Protein 8TLY (pdb70)

Organism: Homo sapiens (NCBI:txid9606)

Nearest PDB structures (foldseek):
  8tly-assembly1_A  TM=1.004E+00  e=3.768E-50  Homo sapiens
  8tly-assembly2_B  TM=9.967E-01  e=1.126E-41  Homo sapiens
  8tuk-assembly1_A  TM=9.395E-01  e=7.891E-24  Alvinella pompejana
  5jj2-assembly1_A  TM=8.172E-01  e=1.453E-13  Homo sapiens
  2vfy-assembly1_A  TM=8.022E-01  e=4.075E-11  Homo sapiens

Foldseek 3Di:
DFQFFKFKKFQPQDVLLLVLLVVLLVVCCVPPVPFPPDDDLQFADSQAWIATLFTFADDDPVSLVVVQVLVVVLLPPPLCVLQVLHFFKKFFWFKDADDDALAFGAWMWTAIAGPVRDCSVQVSSVVSVVSCVVVPGTHDDPDHRGRITTTGHQCSNVFNLDDVVNTPCCRDDNNHDDPGGGTRCPPVCVVRRTRTSTIDTGFKIFMFGSPCADPVRHTDGPHIDTND/DFFKFKKFQPLDVLLLVLLVVLLVVCCVPPVVWFPDDNQFFQDSLAWIFTLFTFDDDDPVSLVVLQVVQVVLLVPPLCVLQVLFFFKKWFWFKDADDDALQFGAWMWTAMAGPVRDCSVQVSSQVSVVSVVVVPTTDDDPDHRGRITTTGGQCSNPPNVDGGGIRCPVVCVVRRTRTSTIDTGFKIFIFGPPCADPVRHTDGPHMDTSD

Secondary structure (DSSP, 8-state):
-----EEEEEE---HHHHHHHHHHHHHHHHHSTTSTT-SGGGBPPGGG-EEEEEEE---SHHHHHHHHHHHHHHIIIIIHHHHTTS-EEEEEEEEE-SSS-TTSBSEEEEEEEETT--SHHHHHHHHHHHHHHTTT-B---SSPPPSEEEEEETHHHH-TT-BTTBSTTTSTT-----PPP-B--HHHHHHHTT-EEEEEEE-EEEEE-SS-B-TTSPBPPS-EEE--/---EEEEEE---HHHHHHHHHHHHHHHHHSTTSTT-SGGGBPPGGG-EEEEEEE---SHHHHHHHHHHHHHHIIIIIHHHHTTS-EEEEEEEEE--SS-TTSBSEEEEEEEETT--SHHHHHHHHHHHHHHHHT-B----SPP--EEEEEEGGGGT-------B--HHHHHHHTT-EEEEEEE-EEEEE-SS-B-TTSPBPPSSEEE--

Solvent-accessible surface area: 20008 Å² total; per-residue (Å²): 106,65,74,15,33,14,0,0,0,1,42,0,36,67,106,112,0,26,88,0,0,84,114,0,30,108,69,0,50,80,149,3,59,195,27,85,23,6,53,62,51,0,12,11,53,25,76,17,1,12,0,32,1,1,17,0,16,9,127,46,136,128,38,47,136,72,0,39,102,8,0,80,59,0,40,118,81,6,0,58,120,29,7,58,29,147,43,0,51,0,35,0,19,2,4,39,2,41,38,87,67,17,12,51,0,42,13,2,23,0,84,6,81,5,120,88,68,49,88,74,1,54,85,0,0,57,112,0,24,108,61,0,99,92,33,66,13,26,13,108,58,56,54,76,17,92,31,25,0,27,0,0,4,2,9,16,86,84,12,87,34,8,15,24,43,19,5,84,36,13,51,155,61,166,48,82,59,98,54,51,45,6,1,22,2,133,45,0,3,122,85,14,58,119,30,108,3,5,25,7,126,5,43,21,0,20,0,0,50,37,133,44,59,56,109,154,13,33,22,32,49,36,19,79,5,60,1,78,204,54,42,11,6,2,0,1,45,0,37,80,102,120,0,28,99,3,0,76,106,0,32,112,60,0,46,79,135,0,62,193,32,67,24,9,58,67,48,0,14,13,54,21,80,28,2,24,0,45,4,6,71,0,44,6,142,50,140,109,48,51,116,72,0,37,108,22,0,100,91,0,55,137,101,4,0,60,125,30,6,56,33,142,40,0,81,1,43,0,24,2,3,42,12,55,40,41,7,1,0,20,1,42,9,4,21,0,69,6,77,8,108,92,71,43,98,77,0,50,97,0,0,47,96,0,13,112,64,0,56,90,49,66,17,20,67,98,51,48,27,56,7,70,33,19,1,26,0,0,17,2,89,33,86,172,64,132,170,76,49,66,9,1,12,2,81,68,0,2,154,79,18,41,114,20,101,3,6,48,13,124,4,39,17,0,21,0,0,54,95,156,40,63,58,112,149,17,33,29,34,44,35,22,80,9,59,3,81

Sequence (437 aa):
GSHMTHFLAFFLNEVEVQEGFLRFQEEVLAKCSMDHGVDSSIFQNPKKLHLTIGMLVLLSEEEIQQTCEMLQQCKEEFINDISGGKPLEVEMAGIEYMNDDPGMVDVLYAKVHMKDGSNRLQELVDRVLERFQASGLIVKEWNSVKLHATVMNTLFRKDPNAEGRYNLYTAEGKYIFKERESFDGRNILKLFENFYFGSLKLNSIHISQRFTVDSFGNYASCGQIDFSHMTHFLAFFLNEVEVQEGFLRRFQEEVLAKCSMDHGVDSSIFQNPKKLHLTIGMLVLLSEEEIQQTCEMLQQCKEEFINDISGGKPLEVEMAGIEYMNDDPGMVDVLYAKVHMKDGSNRLQELVDRVLERFQASGLIVKEWNSVKLHATVMNTLFRKDPKERESFDGRNILKLFENFYFGSLKLNSIHISQRFTVDSFGNYASCGQIDFS

Structure (mmCIF, N/CA/C/O backbone):
data_8TLY
#
_entry.id   8TLY
#
_cell.length_a   57.879
_cell.length_b   62.105
_cell.length_c   136.222
_cell.angle_alpha   90.000
_cell.angle_beta   90.000
_cell.angle_gamma   90.000
#
_symmetry.space_group_name_H-M   'P 21 21 21'
#
loop_
_entity.id
_entity.type
_entity.pdbx_description
1 polymer 'Activating signal cointegrator 1 complex subunit 1'
2 water water
#
loop_
_atom_site.group_PDB
_atom_site.id
_atom_site.type_symbol
_atom_site.label_atom_id
_atom_site.label_alt_id
_atom_site.label_comp_id
_atom_site.label_asym_id
_atom_site.label_entity_id
_atom_site.label_seq_id
_atom_site.pdbx_PDB_ins_code
_atom_site.Cartn_x
_atom_site.Cartn_y
_atom_site.Cartn_z
_atom_site.occupancy
_atom_site.B_iso_or_equiv
_atom_site.auth_seq_id
_atom_site.auth_comp_id
_atom_site.auth_asym_id
_atom_site.auth_atom_id
_atom_site.pdbx_PDB_model_num
ATOM 1 N N . GLY A 1 18 ? -2.15211 46.90863 87.31127 1.000 60.32362 130 GLY A N 1
ATOM 2 C CA . GLY A 1 18 ? -1.77964 46.24604 86.07419 1.000 66.15802 130 GLY A CA 1
ATOM 3 C C . GLY A 1 18 ? -0.39539 45.62986 86.13818 1.000 65.38738 130 GLY A C 1
ATOM 4 O O . GLY A 1 18 ? 0.16657 45.47137 87.22102 1.000 62.56057 130 GLY A O 1
ATOM 7 N N . SER A 1 19 ? 0.15321 45.27096 84.96999 1.000 64.86614 131 SER A N 1
ATOM 8 C CA . SER A 1 19 ? 1.50420 44.72479 84.90565 1.000 62.42705 131 SER A CA 1
ATOM 9 C C . SER A 1 19 ? 2.24434 45.20305 83.65903 1.000 57.67740 131 SER A C 1
ATOM 10 O O . SER A 1 19 ? 3.20411 44.55164 83.22726 1.000 56.19249 131 SER A O 1
ATOM 18 N N . HIS A 1 20 ? 1.82726 46.32696 83.07817 1.000 55.28912 132 HIS A N 1
ATOM 19 C CA . HIS A 1 20 ? 2.50128 46.91214 81.92099 1.000 54.57993 132 HIS A CA 1
ATOM 20 C C . HIS A 1 20 ? 3.64150 47.79576 82.42246 1.000 51.59651 132 HIS A C 1
ATOM 21 O O . HIS A 1 20 ? 3.44926 48.96654 82.74964 1.000 53.55427 132 HIS A O 1
ATOM 35 N N . MET A 1 21 ? 4.84995 47.23074 82.47628 1.000 47.46700 133 MET A N 1
ATOM 36 C CA . MET A 1 21 ? 6.01814 47.97659 82.95105 1.000 43.16402 133 MET A CA 1
ATOM 37 C C . MET A 1 21 ? 6.11958 49.33145 82.25850 1.000 43.63432 133 MET A C 1
ATOM 38 O O . MET A 1 21 ? 6.32000 49.40827 81.04600 1.000 49.22147 133 MET A O 1
ATOM 52 N N . THR A 1 22 ? 5.99571 50.40459 83.04672 1.000 42.96695 134 THR A N 1
ATOM 53 C CA . THR A 1 22 ? 6.17268 51.76152 82.53317 1.000 40.45671 134 THR A CA 1
ATOM 54 C C . THR A 1 22 ? 7.61728 52.23423 82.67029 1.000 37.87825 134 THR A C 1
ATOM 55 O O . THR A 1 22 ? 8.17337 52.81019 81.72871 1.000 36.41773 134 THR A O 1
ATOM 66 N N . HIS A 1 23 ? 8.23274 51.98611 83.82829 1.000 37.49372 135 HIS A N 1
ATOM 67 C CA . HIS A 1 23 ? 9.62724 52.30873 84.08925 1.000 35.28595 135 HIS A CA 1
ATOM 68 C C . HIS A 1 23 ? 10.31936 51.07192 84.64738 1.000 35.24852 135 HIS A C 1
ATOM 69 O O . HIS A 1 23 ? 9.66759 50.13257 85.11138 1.000 36.71001 135 HIS A O 1
ATOM 83 N N . PHE A 1 24 ? 11.65232 51.08660 84.61924 1.000 34.15739 136 PHE A N 1
ATOM 84 C CA . PHE A 1 24 ? 12.44306 50.02130 85.21939 1.000 34.15855 136 PHE A CA 1
ATOM 85 C C . PHE A 1 24 ? 13.67973 50.60467 85.88909 1.000 34.49969 136 PHE A C 1
ATOM 86 O O . PHE A 1 24 ? 14.18050 51.66345 85.50023 1.000 34.17014 136 PHE A O 1
ATOM 103 N N . LEU A 1 25 ? 14.15548 49.90028 86.91393 1.000 35.11675 137 LEU A N 1
ATOM 104 C CA . LEU A 1 25 ? 15.34047 50.28365 87.67062 1.000 33.98337 137 LEU A CA 1
ATOM 105 C C . LEU A 1 25 ? 16.53994 49.53308 87.11052 1.000 33.54972 137 LEU A C 1
ATOM 106 O O . LEU A 1 25 ? 16.48205 48.31202 86.93401 1.000 34.40496 137 LEU A O 1
ATOM 122 N N . ALA A 1 26 ? 17.62446 50.25607 86.83975 1.000 32.74867 138 ALA A N 1
ATOM 123 C CA . ALA A 1 26 ? 18.75203 49.65433 86.14748 1.000 33.09604 138 ALA A CA 1
ATOM 124 C C . ALA A 1 26 ? 20.04270 50.38495 86.47644 1.000 32.51341 138 ALA A C 1
ATOM 125 O O . ALA A 1 26 ? 20.03847 51.57652 86.79384 1.000 32.80664 138 ALA A O 1
ATOM 132 N N . PHE A 1 27 ? 21.14800 49.64299 86.40402 1.000 31.54605 139 PHE A N 1
ATOM 133 C CA . PHE A 1 27 ? 22.48085 50.22388 86.35532 1.000 31.13963 139 PHE A CA 1
ATOM 134 C C . PHE A 1 27 ? 22.84116 50.48963 84.89782 1.000 32.05290 139 PHE A C 1
ATOM 135 O O . PHE A 1 27 ? 22.74841 49.58765 84.05868 1.000 32.87833 139 PHE A O 1
ATOM 152 N N . PHE A 1 28 ? 23.25418 51.71518 84.59698 1.000 31.92174 140 PHE A N 1
ATOM 153 C CA . PHE A 1 28 ? 23.76487 52.02914 83.26788 1.000 31.41035 140 PHE A CA 1
ATOM 154 C C . PHE A 1 28 ? 25.20124 51.52161 83.16158 1.000 32.74526 140 PHE A C 1
ATOM 155 O O . PHE A 1 28 ? 26.06872 51.92328 83.94683 1.000 34.15660 140 PHE A O 1
ATOM 172 N N . LEU A 1 29 ? 25.44982 50.63683 82.19455 1.000 32.20301 141 LEU A N 1
ATOM 173 C CA . LEU A 1 29 ? 26.73514 49.96756 82.04485 1.000 31.96399 141 LEU A CA 1
ATOM 174 C C . LEU A 1 29 ? 27.47896 50.40283 80.78360 1.000 33.15367 141 LEU A C 1
ATOM 175 O O . LEU A 1 29 ? 28.26608 49.63160 80.22826 1.000 32.26158 141 LEU A O 1
ATOM 191 N N . ASN A 1 30 ? 27.25497 51.62970 80.32540 1.000 31.37914 142 ASN A N 1
ATOM 192 C CA . ASN A 1 30 ? 27.79354 52.07559 79.03904 1.000 32.43553 142 ASN A CA 1
ATOM 193 C C . ASN A 1 30 ? 28.99346 53.00342 79.20246 1.000 33.13047 142 ASN A C 1
ATOM 194 O O . ASN A 1 30 ? 29.05182 54.07036 78.59418 1.000 33.82902 142 ASN A O 1
ATOM 205 N N . GLU A 1 31 ? 29.97265 52.61451 80.01563 1.000 35.02464 143 GLU A N 1
ATOM 206 C CA . GLU A 1 31 ? 31.25190 53.30927 80.00467 1.000 36.19843 143 GLU A CA 1
ATOM 207 C C . GLU A 1 31 ? 31.93277 53.09790 78.65612 1.000 36.21269 143 GLU A C 1
ATOM 208 O O . GLU A 1 31 ? 31.73016 52.08124 77.98676 1.000 36.00138 143 GLU A O 1
ATOM 220 N N . VAL A 1 32 ? 32.75890 54.06786 78.26099 1.000 37.67198 144 VAL A N 1
ATOM 221 C CA . VAL A 1 32 ? 33.42668 53.96709 76.96820 1.000 37.91550 144 VAL A CA 1
ATOM 222 C C . VAL A 1 32 ? 34.30829 52.72696 76.91846 1.000 38.65405 144 VAL A C 1
ATOM 223 O O . VAL A 1 32 ? 34.48509 52.12376 75.85337 1.000 40.04144 144 VAL A O 1
ATOM 236 N N . GLU A 1 33 ? 34.86149 52.31444 78.06071 1.000 39.04808 145 GLU A N 1
ATOM 237 C CA . GLU A 1 33 ? 35.67614 51.10436 78.08760 1.000 39.80540 145 GLU A CA 1
ATOM 238 C C . GLU A 1 33 ? 34.82909 49.86859 77.80718 1.000 37.42589 145 GLU A C 1
ATOM 239 O O . GLU A 1 33 ? 35.20571 49.01454 76.99527 1.000 37.35489 145 GLU A O 1
ATOM 251 N N . VAL A 1 34 ? 33.67460 49.75912 78.46818 1.000 36.32203 146 VAL A N 1
ATOM 252 C CA . VAL A 1 34 ? 32.84377 48.56901 78.31500 1.000 34.83805 146 VAL A CA 1
ATOM 253 C C . VAL A 1 34 ? 32.20632 48.52901 76.93143 1.000 34.22300 146 VAL A C 1
ATOM 254 O O . VAL A 1 34 ? 32.09805 47.46131 76.31659 1.000 35.17346 146 VAL A O 1
ATOM 267 N N . GLN A 1 35 ? 31.76605 49.68192 76.42122 1.000 34.31149 147 GLN A N 1
ATOM 268 C CA . GLN A 1 35 ? 31.22355 49.72126 75.06761 1.000 33.55671 147 GLN A CA 1
ATOM 269 C C . GLN A 1 35 ? 32.24177 49.21166 74.05464 1.000 33.90122 147 GLN A C 1
ATOM 270 O O . GLN A 1 35 ? 31.89874 48.45068 73.14214 1.000 33.33176 147 GLN A O 1
ATOM 284 N N . GLU A 1 36 ? 33.50263 49.62157 74.20214 1.000 34.37189 148 GLU A N 1
ATOM 285 C CA . GLU A 1 36 ? 34.53212 49.21590 73.25178 1.000 34.10243 148 GLU A CA 1
ATOM 286 C C . GLU A 1 36 ? 34.84287 47.73165 73.37378 1.000 35.11361 148 GLU A C 1
ATOM 287 O O . GLU A 1 36 ? 35.05952 47.05301 72.36233 1.000 35.96785 148 GLU A O 1
ATOM 299 N N . GLY A 1 37 ? 34.87213 47.20818 74.59947 1.000 33.90908 149 GLY A N 1
ATOM 300 C CA . GLY A 1 37 ? 34.95829 45.76845 74.76451 1.000 33.75427 149 GLY A CA 1
ATOM 301 C C . GLY A 1 37 ? 33.78438 45.05179 74.12715 1.000 33.87438 149 GLY A C 1
ATOM 302 O O . GLY A 1 37 ? 33.94105 43.97727 73.54307 1.000 33.89695 149 GLY A O 1
ATOM 306 N N . PHE A 1 38 ? 32.59280 45.64201 74.22125 1.000 32.46937 150 PHE A N 1
ATOM 307 C CA . PHE A 1 38 ? 31.42600 45.05570 73.57219 1.000 32.31788 150 PHE A CA 1
ATOM 308 C C . PHE A 1 38 ? 31.54406 45.13349 72.05313 1.000 32.26897 150 PHE A C 1
ATOM 309 O O . PHE A 1 38 ? 31.27652 44.15469 71.34909 1.000 32.69920 150 PHE A O 1
ATOM 326 N N . LEU A 1 39 ? 31.93866 46.29678 71.52494 1.000 31.58418 151 LEU A N 1
ATOM 327 C CA . LEU A 1 39 ? 32.11731 46.42271 70.08027 1.000 32.85248 151 LEU A CA 1
ATOM 328 C C . LEU A 1 39 ? 33.19371 45.46974 69.57354 1.000 33.45676 151 LEU A C 1
ATOM 329 O O . LEU A 1 39 ? 33.01531 44.81350 68.53995 1.000 33.81227 151 LEU A O 1
ATOM 345 N N . ARG A 1 40 ? 34.32477 45.39004 70.28098 1.000 34.40608 152 ARG A N 1
ATOM 346 C CA . ARG A 1 40 ? 35.31823 44.36062 69.98973 1.000 35.10873 152 ARG A CA 1
ATOM 347 C C . ARG A 1 40 ? 34.67116 42.98154 69.95974 1.000 34.65511 152 ARG A C 1
ATOM 348 O O . ARG A 1 40 ? 34.92100 42.17650 69.05548 1.000 33.87077 152 ARG A O 1
ATOM 369 N N . PHE A 1 41 ? 33.83127 42.69590 70.95580 1.000 33.50746 153 PHE A N 1
ATOM 370 C CA . PHE A 1 41 ? 33.14317 41.41082 71.00486 1.000 33.78723 153 PHE A CA 1
ATOM 371 C C . PHE A 1 41 ? 32.26177 41.20745 69.77836 1.000 33.23608 153 PHE A C 1
ATOM 372 O O . PHE A 1 41 ? 32.24927 40.11942 69.19018 1.000 33.78829 153 PHE A O 1
ATOM 389 N N . GLN A 1 42 ? 31.53146 42.24495 69.36317 1.000 31.96970 154 GLN A N 1
ATOM 390 C CA . GLN A 1 42 ? 30.59156 42.08874 68.25589 1.000 33.50329 154 GLN A CA 1
ATOM 391 C C . GLN A 1 42 ? 31.31346 41.73019 66.96054 1.000 34.49223 154 GLN A C 1
ATOM 392 O O . GLN A 1 42 ? 30.90042 40.81466 66.23906 1.000 34.51443 154 GLN A O 1
ATOM 406 N N . GLU A 1 43 ? 32.39791 42.44431 66.64595 1.000 35.08853 155 GLU A N 1
ATOM 407 C CA . GLU A 1 43 ? 33.05664 42.24168 65.35945 1.000 34.64972 155 GLU A CA 1
ATOM 408 C C . GLU A 1 43 ? 33.76534 40.89380 65.29608 1.000 34.65929 155 GLU A C 1
ATOM 409 O O . GLU A 1 43 ? 33.79402 40.25594 64.23729 1.000 36.06739 155 GLU A O 1
ATOM 421 N N . GLU A 1 44 ? 34.35295 40.44452 66.40865 1.000 34.93631 156 GLU A N 1
ATOM 422 C CA . GLU A 1 44 ? 34.98261 39.12634 66.41196 1.000 36.19782 156 GLU A CA 1
ATOM 423 C C . GLU A 1 44 ? 33.94190 38.02661 66.23851 1.000 34.78777 156 GLU A C 1
ATOM 424 O O . GLU A 1 44 ? 34.16826 37.05812 65.50479 1.000 35.07094 156 GLU A O 1
ATOM 436 N N . VAL A 1 45 ? 32.79303 38.16175 66.90238 1.000 33.69672 157 VAL A N 1
ATOM 437 C CA . VAL A 1 45 ? 31.70749 37.20467 66.71097 1.000 33.35694 157 VAL A CA 1
ATOM 438 C C . VAL A 1 45 ? 31.26236 37.19991 65.25452 1.000 34.38554 157 VAL A C 1
ATOM 439 O O . VAL A 1 45 ? 31.07746 36.14047 64.64423 1.000 37.30639 157 VAL A O 1
ATOM 452 N N . LEU A 1 46 ? 31.08717 38.38768 64.67429 1.000 34.41906 158 LEU A N 1
ATOM 453 C CA . LEU A 1 46 ? 30.64355 38.48101 63.28971 1.000 36.23629 158 LEU A CA 1
ATOM 454 C C . LEU A 1 46 ? 31.71832 38.04799 62.30333 1.000 36.30445 158 LEU A C 1
ATOM 455 O O . LEU A 1 46 ? 31.40312 37.78636 61.13892 1.000 40.79341 158 LEU A O 1
ATOM 471 N N . ALA A 1 47 ? 32.97455 37.97657 62.73164 1.000 35.50424 159 ALA A N 1
ATOM 472 C CA . ALA A 1 47 ? 34.03941 37.53032 61.84516 1.000 35.75812 159 ALA A CA 1
ATOM 473 C C . ALA A 1 47 ? 34.17477 36.01478 61.84224 1.000 36.95025 159 ALA A C 1
ATOM 474 O O . ALA A 1 47 ? 34.38180 35.41210 60.78354 1.000 42.14768 159 ALA A O 1
ATOM 481 N N . LYS A 1 48 ? 34.03694 35.38668 63.00716 1.000 37.01576 160 LYS A N 1
ATOM 482 C CA . LYS A 1 48 ? 34.28834 33.96354 63.16330 1.000 37.94457 160 LYS A CA 1
ATOM 483 C C . LYS A 1 48 ? 33.01501 33.13925 63.29441 1.000 38.77162 160 LYS A C 1
ATOM 484 O O . LYS A 1 48 ? 33.10196 31.91200 63.42141 1.000 38.93206 160 LYS A O 1
ATOM 503 N N . CYS A 1 49 ? 31.83464 33.77185 63.25789 1.000 38.05966 161 CYS A N 1
ATOM 504 C CA . CYS A 1 49 ? 30.59087 33.04756 63.48545 1.000 36.55149 161 CYS A CA 1
ATOM 505 C C . CYS A 1 49 ? 29.43402 33.53145 62.61604 1.000 39.82082 161 CYS A C 1
ATOM 506 O O . CYS A 1 49 ? 28.29269 33.11126 62.84816 1.000 39.69211 161 CYS A O 1
ATOM 514 N N . SER A 1 50 ? 29.67969 34.38666 61.62082 1.000 40.53359 162 SER A N 1
ATOM 515 C CA . SER A 1 50 ? 28.57351 34.95424 60.85453 1.000 40.59677 162 SER A CA 1
ATOM 516 C C . SER A 1 50 ? 27.81729 33.88235 60.07616 1.000 40.81211 162 SER A C 1
ATOM 517 O O . SER A 1 50 ? 26.59483 33.96577 59.91765 1.000 40.82966 162 SER A O 1
ATOM 525 N N . MET A 1 51 ? 28.52645 32.86855 59.56717 1.000 41.47496 163 MET A N 1
ATOM 526 C CA . MET A 1 51 ? 27.85348 31.80766 58.82374 1.000 40.60539 163 MET A CA 1
ATOM 527 C C . MET A 1 51 ? 26.92935 30.97832 59.70678 1.000 39.50033 163 MET A C 1
ATOM 528 O O . MET A 1 51 ? 26.05595 30.27866 59.18258 1.000 37.97237 163 MET A O 1
ATOM 542 N N . ASP A 1 52 ? 27.09757 31.03902 61.02539 1.000 39.28888 164 ASP A N 1
ATOM 543 C CA . ASP A 1 52 ? 26.19222 30.33290 61.92053 1.000 37.37282 164 ASP A CA 1
ATOM 544 C C . ASP A 1 52 ? 24.77800 30.88249 61.77754 1.000 36.86428 164 ASP A C 1
ATOM 545 O O . ASP A 1 52 ? 24.56911 32.04674 61.42412 1.000 37.99826 164 ASP A O 1
ATOM 554 N N . HIS A 1 53 ? 23.79927 30.02886 62.06065 1.000 35.69083 165 HIS A N 1
ATOM 555 C CA . HIS A 1 53 ? 22.41380 30.37922 61.78955 1.000 38.81183 165 HIS A CA 1
ATOM 556 C C . HIS A 1 53 ? 21.99179 31.61789 62.56844 1.000 39.33421 165 HIS A C 1
ATOM 557 O O . HIS A 1 53 ? 22.35895 31.79903 63.73207 1.000 41.05271 165 HIS A O 1
ATOM 571 N N . GLY A 1 54 ? 21.21502 32.47558 61.90879 1.000 39.83146 166 GLY A N 1
ATOM 572 C CA . GLY A 1 54 ? 20.57764 33.60419 62.55684 1.000 40.52151 166 GLY A CA 1
ATOM 573 C C . GLY A 1 54 ? 21.51615 34.59160 63.21696 1.000 39.82555 166 GLY A C 1
ATOM 574 O O . GLY A 1 54 ? 21.06514 35.47706 63.94987 1.000 40.68510 166 GLY A O 1
ATOM 578 N N . VAL A 1 55 ? 22.81392 34.46732 62.96289 1.000 38.32831 167 VAL A N 1
ATOM 579 C CA . VAL A 1 55 ? 23.81967 35.32049 63.58303 1.000 35.94492 167 VAL A CA 1
ATOM 580 C C . VAL A 1 55 ? 24.15404 36.44850 62.61640 1.000 36.91964 167 VAL A C 1
ATOM 581 O O . VAL A 1 55 ? 24.78462 36.22682 61.57696 1.000 39.87111 167 VAL A O 1
ATOM 594 N N . ASP A 1 56 ? 23.73159 37.66056 62.96309 1.000 37.90959 168 ASP A N 1
ATOM 595 C CA . ASP A 1 56 ? 24.13295 38.87188 62.25860 1.000 39.38633 168 ASP A CA 1
ATOM 596 C C . ASP A 1 56 ? 24.12305 40.01846 63.26777 1.000 39.50336 168 ASP A C 1
ATOM 597 O O . ASP A 1 56 ? 23.96301 39.80315 64.47288 1.000 38.54478 168 ASP A O 1
ATOM 606 N N . SER A 1 57 ? 24.30152 41.24631 62.77708 1.000 40.15005 169 SER A N 1
ATOM 607 C CA . SER A 1 57 ? 24.48518 42.38288 63.67079 1.000 38.73639 169 SER A CA 1
ATOM 608 C C . SER A 1 57 ? 23.17584 42.94415 64.20974 1.000 38.88621 169 SER A C 1
ATOM 609 O O . SER A 1 57 ? 23.19487 43.65470 65.22140 1.000 40.40534 169 SER A O 1
ATOM 617 N N . SER A 1 58 ? 22.04382 42.64891 63.56802 1.000 38.83610 170 SER A N 1
ATOM 618 C CA . SER A 1 58 ? 20.78012 43.22443 64.01311 1.000 37.05486 170 SER A CA 1
ATOM 619 C C . SER A 1 58 ? 20.33339 42.67730 65.36243 1.000 34.63832 170 SER A C 1
ATOM 620 O O . SER A 1 58 ? 19.50401 43.30878 66.02596 1.000 35.18833 170 SER A O 1
ATOM 628 N N . ILE A 1 59 ? 20.86005 41.52167 65.78560 1.000 33.48902 171 ILE A N 1
ATOM 629 C CA . ILE A 1 59 ? 20.48073 40.95199 67.07181 1.000 33.87997 171 ILE A CA 1
ATOM 630 C C . ILE A 1 59 ? 21.40822 41.38323 68.20133 1.000 33.36947 171 ILE A C 1
ATOM 631 O O . ILE A 1 59 ? 21.22215 40.94409 69.34448 1.000 32.34453 171 ILE A O 1
ATOM 647 N N . PHE A 1 60 ? 22.39680 42.22711 67.92303 1.000 32.90708 172 PHE A N 1
ATOM 648 C CA . PHE A 1 60 ? 23.30148 42.71088 68.95450 1.000 31.83598 172 PHE A CA 1
ATOM 649 C C . PHE A 1 60 ? 22.70997 43.92511 69.66035 1.000 30.43965 172 PHE A C 1
ATOM 650 O O . PHE A 1 60 ? 21.92328 44.68194 69.08769 1.000 33.31406 172 PHE A O 1
ATOM 667 N N . GLN A 1 61 ? 23.09324 44.09728 70.92117 1.000 29.48804 173 GLN A N 1
ATOM 668 C CA . GLN A 1 61 ? 22.64072 45.24210 71.69690 1.000 29.70503 173 GLN A CA 1
ATOM 669 C C . GLN A 1 61 ? 23.26422 46.52639 71.16244 1.000 30.63550 173 GLN A C 1
ATOM 670 O O . GLN A 1 61 ? 24.35016 46.52186 70.57714 1.000 31.91803 173 GLN A O 1
ATOM 684 N N . ASN A 1 62 ? 22.55200 47.62892 71.35121 1.000 30.32076 174 ASN A N 1
ATOM 685 C CA . ASN A 1 62 ? 23.10955 48.95594 71.09309 1.000 30.65355 174 ASN A CA 1
ATOM 686 C C . ASN A 1 62 ? 24.13231 49.26218 72.17985 1.000 31.36391 174 ASN A C 1
ATOM 687 O O . ASN A 1 62 ? 23.75746 49.34119 73.35820 1.000 33.55807 174 ASN A O 1
ATOM 698 N N . PRO A 1 63 ? 25.41363 49.43929 71.84809 1.000 31.02347 175 PRO A N 1
ATOM 699 C CA . PRO A 1 63 ? 26.43254 49.59582 72.91059 1.000 31.09627 175 PRO A CA 1
ATOM 700 C C . PRO A 1 63 ? 26.12977 50.72101 73.87179 1.000 31.29197 175 PRO A C 1
ATOM 701 O O . PRO A 1 63 ? 26.67768 50.73390 74.98777 1.000 32.27296 175 PRO A O 1
ATOM 712 N N . LYS A 1 64 ? 25.28538 51.66841 73.48820 1.000 31.18742 176 LYS A N 1
ATOM 713 C CA . LYS A 1 64 ? 24.92509 52.77816 74.35334 1.000 33.35358 176 LYS A CA 1
ATOM 714 C C . LYS A 1 64 ? 23.79679 52.43436 75.31451 1.000 32.80600 176 LYS A C 1
ATOM 715 O O . LYS A 1 64 ? 23.48246 53.25093 76.18718 1.000 33.67009 176 LYS A O 1
ATOM 734 N N . LYS A 1 65 ? 23.18905 51.25525 75.18311 1.000 31.19421 177 LYS A N 1
ATOM 735 C CA . LYS A 1 65 ? 22.11142 50.82833 76.06352 1.000 31.34971 177 LYS A CA 1
ATOM 736 C C . LYS A 1 65 ? 22.49558 49.62917 76.92532 1.000 32.13395 177 LYS A C 1
ATOM 737 O O . LYS A 1 65 ? 21.61997 49.03079 77.56165 1.000 31.85713 177 LYS A O 1
ATOM 756 N N . LEU A 1 66 ? 23.77399 49.25659 76.95916 1.000 31.71768 178 LEU A N 1
ATOM 757 C CA . LEU A 1 66 ? 24.22013 48.19806 77.85824 1.000 29.91673 178 LEU A CA 1
ATOM 758 C C . LEU A 1 66 ? 23.81028 48.53075 79.28485 1.000 29.94201 178 LEU A C 1
ATOM 759 O O . LEU A 1 66 ? 24.16207 49.59159 79.80974 1.000 31.52552 178 LEU A O 1
ATOM 775 N N . HIS A 1 67 ? 23.06005 47.63024 79.91218 1.000 30.58766 179 HIS A N 1
ATOM 776 C CA . HIS A 1 67 ? 22.57635 47.89060 81.25921 1.000 29.55331 179 HIS A CA 1
ATOM 777 C C . HIS A 1 67 ? 22.22692 46.57923 81.94363 1.000 30.47649 179 HIS A C 1
ATOM 778 O O . HIS A 1 67 ? 22.08202 45.53600 81.30139 1.000 30.95984 179 HIS A O 1
ATOM 792 N N . LEU A 1 68 ? 22.10297 46.65711 83.26776 1.000 31.04152 180 LEU A N 1
ATOM 793 C CA . LEU A 1 68 ? 21.67624 45.54849 84.11539 1.000 31.33807 180 LEU A CA 1
ATOM 794 C C . LEU A 1 68 ? 20.36130 45.95254 84.76841 1.000 32.79150 180 LEU A C 1
ATOM 795 O O . LEU A 1 68 ? 20.33909 46.84029 85.62677 1.000 33.97441 180 LEU A O 1
ATOM 811 N N . THR A 1 69 ? 19.26988 45.30812 84.36632 1.000 33.03938 181 THR A N 1
ATOM 812 C CA . THR A 1 69 ? 17.95889 45.62668 84.91599 1.000 34.57361 181 THR A CA 1
ATOM 813 C C . THR A 1 69 ? 17.73454 44.86615 86.21702 1.000 33.85152 181 THR A C 1
ATOM 814 O O . THR A 1 69 ? 17.97957 43.65815 86.28938 1.000 36.04308 181 THR A O 1
ATOM 825 N N . ILE A 1 70 ? 17.26305 45.57323 87.23788 1.000 34.61853 182 ILE A N 1
ATOM 826 C CA . ILE A 1 70 ? 17.00860 44.96283 88.53808 1.000 36.62048 182 ILE A CA 1
ATOM 827 C C . ILE A 1 70 ? 15.52142 44.88067 88.86322 1.000 37.53168 182 ILE A C 1
ATOM 828 O O . ILE A 1 70 ? 15.13326 44.00555 89.66208 1.000 38.23317 182 ILE A O 1
ATOM 844 N N . GLY A 1 71 ? 14.68011 45.72818 88.28477 1.000 37.61495 183 GLY A N 1
ATOM 845 C CA . GLY A 1 71 ? 13.27192 45.69834 88.62318 1.000 39.72458 183 GLY A CA 1
ATOM 846 C C . GLY A 1 71 ? 12.35207 46.40491 87.65030 1.000 38.83322 183 GLY A C 1
ATOM 847 O O . GLY A 1 71 ? 12.70189 47.44930 87.09098 1.000 36.46966 183 GLY A O 1
ATOM 851 N N . MET A 1 72 ? 11.16148 45.84051 87.45409 1.000 42.37041 184 MET A N 1
ATOM 852 C CA . MET A 1 72 ? 10.13569 46.42064 86.59747 1.000 40.97589 184 MET A CA 1
ATOM 853 C C . MET A 1 72 ? 9.10659 47.13916 87.46147 1.000 40.77992 184 MET A C 1
ATOM 854 O O . MET A 1 72 ? 8.62168 46.58060 88.45206 1.000 44.78489 184 MET A O 1
ATOM 868 N N . LEU A 1 73 ? 8.76985 48.36664 87.07711 1.000 40.79678 185 LEU A N 1
ATOM 869 C CA . LEU A 1 73 ? 7.85757 49.20792 87.83329 1.000 43.01071 185 LEU A CA 1
ATOM 870 C C . LEU A 1 73 ? 6.63698 49.56165 86.99452 1.000 42.27197 185 LEU A C 1
ATOM 871 O O . LEU A 1 73 ? 6.67201 49.54023 85.76154 1.000 41.52607 185 LEU A O 1
ATOM 887 N N . VAL A 1 74 ? 5.55139 49.89317 87.68675 1.000 44.84140 186 VAL A N 1
ATOM 888 C CA . VAL A 1 74 ? 4.34657 50.43679 87.06924 1.000 45.22974 186 VAL A CA 1
ATOM 889 C C . VAL A 1 74 ? 4.07982 51.77200 87.75316 1.000 44.38743 186 VAL A C 1
ATOM 890 O O . VAL A 1 74 ? 3.55790 51.81658 88.87457 1.000 44.48628 186 VAL A O 1
ATOM 903 N N . LEU A 1 75 ? 4.45127 52.86223 87.08852 1.000 43.98417 187 LEU A N 1
ATOM 904 C CA . LEU A 1 75 ? 4.23457 54.21406 87.58567 1.000 44.95213 187 LEU A CA 1
ATOM 905 C C . LEU A 1 75 ? 3.17067 54.88519 86.72733 1.000 46.50199 187 LEU A C 1
ATOM 906 O O . LEU A 1 75 ? 3.23598 54.83100 85.49361 1.000 44.28422 187 LEU A O 1
ATOM 922 N N . LEU A 1 76 ? 2.19294 55.51385 87.38373 1.000 47.36127 188 LEU A N 1
ATOM 923 C CA . LEU A 1 76 ? 1.02023 56.04485 86.70747 1.000 46.82436 188 LEU A CA 1
ATOM 924 C C . LEU A 1 76 ? 0.82712 57.54247 86.87676 1.000 45.83452 188 LEU A C 1
ATOM 925 O O . LEU A 1 76 ? 0.05917 58.13407 86.11020 1.000 47.02795 188 LEU A O 1
ATOM 941 N N . SER A 1 77 ? 1.48496 58.16759 87.84826 1.000 46.08604 189 SER A N 1
ATOM 942 C CA . SER A 1 77 ? 1.30456 59.58139 88.12383 1.000 44.42610 189 SER A CA 1
ATOM 943 C C . SER A 1 77 ? 2.65734 60.24515 88.32845 1.000 46.27659 189 SER A C 1
ATOM 944 O O . SER A 1 77 ? 3.66414 59.58650 88.60252 1.000 46.28752 189 SER A O 1
ATOM 952 N N . GLU A 1 78 ? 2.66471 61.57337 88.19516 1.000 47.19673 190 GLU A N 1
ATOM 953 C CA . GLU A 1 78 ? 3.85164 62.33946 88.55347 1.000 44.78534 190 GLU A CA 1
ATOM 954 C C . GLU A 1 78 ? 4.25872 62.08151 89.99588 1.000 46.71703 190 GLU A C 1
ATOM 955 O O . GLU A 1 78 ? 5.45339 62.07320 90.31279 1.000 46.27671 190 GLU A O 1
ATOM 967 N N . GLU A 1 79 ? 3.28192 61.86732 90.88096 1.000 48.99142 191 GLU A N 1
ATOM 968 C CA . GLU A 1 79 ? 3.59556 61.62992 92.28521 1.000 48.20840 191 GLU A CA 1
ATOM 969 C C . GLU A 1 79 ? 4.28248 60.28364 92.47851 1.000 48.09486 191 GLU A C 1
ATOM 970 O O . GLU A 1 79 ? 5.17523 60.15294 93.32443 1.000 48.90888 191 GLU A O 1
ATOM 982 N N . GLU A 1 80 ? 3.88764 59.27170 91.70166 1.000 46.39837 192 GLU A N 1
ATOM 983 C CA . GLU A 1 80 ? 4.48126 57.94913 91.87119 1.000 48.54947 192 GLU A CA 1
ATOM 984 C C . GLU A 1 80 ? 5.94869 57.93123 91.46165 1.000 46.19529 192 GLU A C 1
ATOM 985 O O . GLU A 1 80 ? 6.73223 57.15370 92.01849 1.000 46.06817 192 GLU A O 1
ATOM 997 N N . ILE A 1 81 ? 6.34432 58.77357 90.50438 1.000 46.89380 193 ILE A N 1
ATOM 998 C CA . ILE A 1 81 ? 7.76469 58.91830 90.18951 1.000 45.12468 193 ILE A CA 1
ATOM 999 C C . ILE A 1 81 ? 8.51589 59.44424 91.40780 1.000 45.74337 193 ILE A C 1
ATOM 1000 O O . ILE A 1 81 ? 9.45373 58.81178 91.90696 1.000 44.71437 193 ILE A O 1
ATOM 1016 N N . GLN A 1 82 ? 8.10575 60.61436 91.90713 1.000 47.48785 194 GLN A N 1
ATOM 1017 C CA . GLN A 1 82 ? 8.76819 61.19010 93.07356 1.000 48.91430 194 GLN A CA 1
ATOM 1018 C C . GLN A 1 82 ? 8.71196 60.24600 94.26659 1.000 47.19528 194 GLN A C 1
ATOM 1019 O O . GLN A 1 82 ? 9.64817 60.20949 95.07311 1.000 45.94709 194 GLN A O 1
ATOM 1033 N N . GLN A 1 83 ? 7.62859 59.47533 94.39463 1.000 47.02924 195 GLN A N 1
ATOM 1034 C CA . GLN A 1 83 ? 7.56441 58.46142 95.44162 1.000 46.61114 195 GLN A CA 1
ATOM 1035 C C . GLN A 1 83 ? 8.67871 57.43725 95.27569 1.000 48.03558 195 GLN A C 1
ATOM 1036 O O . GLN A 1 83 ? 9.29644 57.01513 96.26029 1.000 48.95312 195 GLN A O 1
ATOM 1050 N N . THR A 1 84 ? 8.95051 57.02359 94.03528 1.000 47.68131 196 THR A N 1
ATOM 1051 C CA . THR A 1 84 ? 10.02794 56.06933 93.79542 1.000 46.24598 196 THR A CA 1
ATOM 1052 C C . THR A 1 84 ? 11.37830 56.67392 94.16341 1.000 45.32915 196 THR A C 1
ATOM 1053 O O . THR A 1 84 ? 12.19825 56.03287 94.82995 1.000 44.68853 196 THR A O 1
ATOM 1064 N N . CYS A 1 85 ? 11.62591 57.91539 93.73800 1.000 46.12338 197 CYS A N 1
ATOM 1065 C CA . CYS A 1 85 ? 12.86693 58.58834 94.11024 1.000 46.07824 197 CYS A CA 1
ATOM 1066 C C . CYS A 1 85 ? 12.99424 58.69151 95.62511 1.000 47.84027 197 CYS A C 1
ATOM 1067 O O . CYS A 1 85 ? 14.04175 58.36726 96.19694 1.000 47.55083 197 CYS A O 1
ATOM 1075 N N . GLU A 1 86 ? 11.93276 59.14972 96.29471 1.000 47.73788 198 GLU A N 1
ATOM 1076 C CA . GLU A 1 86 ? 11.93631 59.16044 97.75291 1.000 48.88616 198 GLU A CA 1
ATOM 1077 C C . GLU A 1 86 ? 12.19377 57.76790 98.30914 1.000 48.56537 198 GLU A C 1
ATOM 1078 O O . GLU A 1 86 ? 12.85101 57.62327 99.34683 1.000 50.15060 198 GLU A O 1
ATOM 1090 N N . MET A 1 87 ? 11.70747 56.73733 97.62052 1.000 48.46596 199 MET A N 1
ATOM 1091 C CA . MET A 1 87 ? 11.81713 55.37187 98.11619 1.000 49.22534 199 MET A CA 1
ATOM 1092 C C . MET A 1 87 ? 13.19510 54.77548 97.85589 1.000 48.65165 199 MET A C 1
ATOM 1093 O O . MET A 1 87 ? 13.66118 53.94542 98.64419 1.000 50.21499 199 MET A O 1
ATOM 1107 N N . LEU A 1 88 ? 13.85963 55.17802 96.76959 1.000 47.99507 200 LEU A N 1
ATOM 1108 C CA . LEU A 1 88 ? 15.23879 54.75220 96.55447 1.000 47.02419 200 LEU A CA 1
ATOM 1109 C C . LEU A 1 88 ? 16.16733 55.35601 97.60139 1.000 47.81632 200 LEU A C 1
ATOM 1110 O O . LEU A 1 88 ? 17.11729 54.70364 98.04903 1.000 49.42683 200 LEU A O 1
ATOM 1126 N N . GLN A 1 89 ? 15.91865 56.60867 97.99130 1.000 47.41188 201 GLN A N 1
ATOM 1127 C CA . GLN A 1 89 ? 16.73516 57.23032 99.02766 1.000 47.97758 201 GLN A CA 1
ATOM 1128 C C . GLN A 1 89 ? 16.62119 56.46404 100.34020 1.000 49.58485 201 GLN A C 1
ATOM 1129 O O . GLN A 1 89 ? 17.59844 56.35260 101.09013 1.000 49.61650 201 GLN A O 1
ATOM 1143 N N . GLN A 1 90 ? 15.43412 55.92646 100.63589 1.000 47.82956 202 GLN A N 1
ATOM 1144 C CA . GLN A 1 90 ? 15.28082 55.10799 101.83368 1.000 50.76255 202 GLN A CA 1
ATOM 1145 C C . GLN A 1 90 ? 16.18103 53.87966 101.77200 1.000 51.15375 202 GLN A C 1
ATOM 1146 O O . GLN A 1 90 ? 16.71845 53.43998 102.79553 1.000 49.83240 202 GLN A O 1
ATOM 1160 N N . CYS A 1 91 ? 16.35392 53.30813 100.57781 1.000 49.19129 203 CYS A N 1
ATOM 1161 C CA . CYS A 1 91 ? 17.28584 52.19700 100.42386 1.000 49.38152 203 CYS A CA 1
ATOM 1162 C C . CYS A 1 91 ? 18.70928 52.63303 100.74373 1.000 48.40662 203 CYS A C 1
ATOM 1163 O O . CYS A 1 91 ? 19.47571 51.88395 101.36174 1.000 47.77591 203 CYS A O 1
ATOM 1171 N N . LYS A 1 92 ? 19.07757 53.84805 100.33280 1.000 46.84441 204 LYS A N 1
ATOM 1172 C CA . LYS A 1 92 ? 20.42917 54.33901 100.57870 1.000 47.13980 204 LYS A CA 1
ATOM 1173 C C . LYS A 1 92 ? 20.74918 54.35590 102.06749 1.000 46.49743 204 LYS A C 1
ATOM 1174 O O . LYS A 1 92 ? 21.85952 53.99558 102.47609 1.000 45.91853 204 LYS A O 1
ATOM 1193 N N . GLU A 1 93 ? 19.78438 54.75695 102.89460 1.000 47.85017 205 GLU A N 1
ATOM 1194 C CA . GLU A 1 93 ? 20.02813 54.87930 104.32633 1.000 48.60350 205 GLU A CA 1
ATOM 1195 C C . GLU A 1 93 ? 19.91338 53.53468 105.03268 1.000 47.44650 205 GLU A C 1
ATOM 1196 O O . GLU A 1 93 ? 20.69105 53.24254 105.94740 1.000 49.05210 205 GLU A O 1
ATOM 1208 N N . GLU A 1 94 ? 18.95961 52.70077 104.61804 1.000 46.82379 206 GLU A N 1
ATOM 1209 C CA . GLU A 1 94 ? 18.70400 51.46436 105.34734 1.000 48.08900 206 GLU A CA 1
ATOM 1210 C C . GLU A 1 94 ? 19.81185 50.44019 105.12988 1.000 49.95070 206 GLU A C 1
ATOM 1211 O O . GLU A 1 94 ? 20.26555 49.80629 106.09004 1.000 52.34001 206 GLU A O 1
ATOM 1223 N N . PHE A 1 95 ? 20.26884 50.25978 103.88289 1.000 50.15549 207 PHE A N 1
ATOM 1224 C CA . PHE A 1 95 ? 21.23063 49.19262 103.61582 1.000 48.73468 207 PHE A CA 1
ATOM 1225 C C . PHE A 1 95 ? 22.29804 49.50842 102.57421 1.000 47.28930 207 PHE A C 1
ATOM 1226 O O . PHE A 1 95 ? 23.38667 48.93141 102.66507 1.000 44.28180 207 PHE A O 1
ATOM 1243 N N . ILE A 1 96 ? 22.05236 50.37822 101.59077 1.000 46.54273 208 ILE A N 1
ATOM 1244 C CA . ILE A 1 96 ? 23.05253 50.55705 100.54093 1.000 44.14671 208 ILE A CA 1
ATOM 1245 C C . ILE A 1 96 ? 24.31447 51.20419 101.10207 1.000 41.76062 208 ILE A C 1
ATOM 1246 O O . ILE A 1 96 ? 25.42617 50.90599 100.64868 1.000 39.88300 208 ILE A O 1
ATOM 1262 N N . ASN A 1 97 ? 24.17589 52.09646 102.08609 1.000 43.45160 209 ASN A N 1
ATOM 1263 C CA . ASN A 1 97 ? 25.35646 52.74323 102.65087 1.000 43.19511 209 ASN A CA 1
ATOM 1264 C C . ASN A 1 97 ? 26.25234 51.73566 103.36252 1.000 44.78200 209 ASN A C 1
ATOM 1265 O O . ASN A 1 97 ? 27.48311 51.82823 103.28264 1.000 44.05427 209 ASN A O 1
ATOM 1276 N N . ASP A 1 98 ? 25.65664 50.76666 104.06402 1.000 46.39915 210 ASP A N 1
ATOM 1277 C CA . ASP A 1 98 ? 26.45579 49.71955 104.69282 1.000 45.91082 210 ASP A CA 1
ATOM 1278 C C . ASP A 1 98 ? 27.18428 48.88560 103.64673 1.000 43.58159 210 ASP A C 1
ATOM 1279 O O . ASP A 1 98 ? 28.37061 48.57361 103.80350 1.000 43.54356 210 ASP A O 1
ATOM 1288 N N . ILE A 1 99 ? 26.48782 48.51934 102.56866 1.000 42.74981 211 ILE A N 1
ATOM 1289 C CA . ILE A 1 99 ? 27.08143 47.66048 101.55063 1.000 39.50607 211 ILE A CA 1
ATOM 1290 C C . ILE A 1 99 ? 28.13431 48.42014 100.75711 1.000 38.38197 211 ILE A C 1
ATOM 1291 O O . ILE A 1 99 ? 29.21735 47.89432 100.47335 1.000 37.50332 211 ILE A O 1
ATOM 1307 N N . SER A 1 100 ? 27.83787 49.66653 100.38775 1.000 39.34274 212 SER A N 1
ATOM 1308 C CA . SER A 1 100 ? 28.77048 50.44491 99.58186 1.000 37.78225 212 SER A CA 1
ATOM 1309 C C . SER A 1 100 ? 29.92059 50.99392 100.41786 1.000 38.83194 212 SER A C 1
ATOM 1310 O O . SER A 1 100 ? 31.05828 51.06328 99.93944 1.000 39.06622 212 SER A O 1
ATOM 1318 N N . GLY A 1 101 ? 29.64900 51.38143 101.66144 1.000 39.92237 213 GLY A N 1
ATOM 1319 C CA . GLY A 1 101 ? 30.65949 52.02904 102.47432 1.000 40.02417 213 GLY A CA 1
ATOM 1320 C C . GLY A 1 101 ? 31.00718 53.42541 102.01266 1.000 41.45525 213 GLY A C 1
ATOM 1321 O O . GLY A 1 101 ? 32.12866 53.88952 102.24458 1.000 42.58203 213 GLY A O 1
ATOM 1325 N N . GLY A 1 102 ? 30.07107 54.11220 101.36227 1.000 39.62739 214 GLY A N 1
ATOM 1326 C CA . GLY A 1 102 ? 30.34088 55.41597 100.80462 1.000 38.85730 214 GLY A CA 1
ATOM 1327 C C . GLY A 1 102 ? 31.19722 55.41210 99.56079 1.000 39.76003 214 GLY A C 1
ATOM 1328 O O . GLY A 1 102 ? 31.45516 56.48825 99.00654 1.000 40.82111 214 GLY A O 1
ATOM 1332 N N . LYS A 1 103 ? 31.64606 54.25467 99.10277 1.000 38.78302 215 LYS A N 1
ATOM 1333 C CA . LYS A 1 103 ? 32.45481 54.12582 97.90045 1.000 39.65738 215 LYS A CA 1
ATOM 1334 C C . LYS A 1 103 ? 31.72750 53.26703 96.87775 1.000 38.91958 215 LYS A C 1
ATOM 1335 O O . LYS A 1 103 ? 30.86209 52.45497 97.23101 1.000 38.89336 215 LYS A O 1
ATOM 1354 N N . PRO A 1 104 ? 32.04792 53.42158 95.58220 1.000 38.10898 216 PRO A N 1
ATOM 1355 C CA . PRO A 1 104 ? 31.34160 52.64423 94.55321 1.000 38.18950 216 PRO A CA 1
ATOM 1356 C C . PRO A 1 104 ? 31.61730 51.15307 94.64149 1.000 37.42615 216 PRO A C 1
ATOM 1357 O O . PRO A 1 104 ? 32.38914 50.70232 95.49451 1.000 38.10912 216 PRO A O 1
ATOM 1368 N N . LEU A 1 105 ? 30.99106 50.38376 93.75217 1.000 35.72580 217 LEU A N 1
ATOM 1369 C CA . LEU A 1 105 ? 31.22102 48.94908 93.63167 1.000 36.20245 217 LEU A CA 1
ATOM 1370 C C . LEU A 1 105 ? 32.04561 48.70720 92.37221 1.000 38.59061 217 LEU A C 1
ATOM 1371 O O . LEU A 1 105 ? 31.52686 48.81376 91.25511 1.000 38.12545 217 LEU A O 1
ATOM 1387 N N . GLU A 1 106 ? 33.32651 48.39573 92.54972 1.000 38.86856 218 GLU A N 1
ATOM 1388 C CA . GLU A 1 106 ? 34.17116 48.02219 91.42161 1.000 39.70696 218 GLU A CA 1
ATOM 1389 C C . GLU A 1 106 ? 33.74574 46.64869 90.91496 1.000 39.14912 218 GLU A C 1
ATOM 1390 O O . GLU A 1 106 ? 33.82591 45.65821 91.64974 1.000 37.41950 218 GLU A O 1
ATOM 1402 N N . VAL A 1 107 ? 33.28495 46.58752 89.66485 1.000 39.54453 219 VAL A N 1
ATOM 1403 C CA . VAL A 1 107 ? 32.75271 45.36282 89.08626 1.000 38.32515 219 VAL A CA 1
ATOM 1404 C C . VAL A 1 107 ? 33.41063 45.12275 87.73353 1.000 37.67869 219 VAL A C 1
ATOM 1405 O O . VAL A 1 107 ? 34.04831 46.00449 87.15786 1.000 38.73767 219 VAL A O 1
ATOM 1418 N N . GLU A 1 108 ? 33.24052 43.90178 87.23118 1.000 36.37881 220 GLU A N 1
ATOM 1419 C CA . GLU A 1 108 ? 33.73456 43.50932 85.92126 1.000 36.41104 220 GLU A CA 1
ATOM 1420 C C . GLU A 1 108 ? 32.60063 42.89386 85.11641 1.000 35.43289 220 GLU A C 1
ATOM 1421 O O . GLU A 1 108 ? 31.76646 42.16185 85.65890 1.000 33.43897 220 GLU A O 1
ATOM 1433 N N . MET A 1 109 ? 32.57254 43.19866 83.82332 1.000 37.44866 221 MET A N 1
ATOM 1434 C CA . MET A 1 109 ? 31.65066 42.58295 82.87135 1.000 34.29080 221 MET A CA 1
ATOM 1435 C C . MET A 1 109 ? 32.46664 41.59386 82.04271 1.000 34.15519 221 MET A C 1
ATOM 1436 O O . MET A 1 109 ? 33.13138 41.98038 81.07624 1.000 35.86815 221 MET A O 1
ATOM 1450 N N . ALA A 1 110 ? 32.41934 40.32186 82.43063 1.000 33.53381 222 ALA A N 1
ATOM 1451 C CA . ALA A 1 110 ? 33.27706 39.30462 81.83882 1.000 32.71250 222 ALA A CA 1
ATOM 1452 C C . ALA A 1 110 ? 32.51972 37.99022 81.77348 1.000 33.49460 222 ALA A C 1
ATOM 1453 O O . ALA A 1 110 ? 31.94149 37.55658 82.77415 1.000 34.83259 222 ALA A O 1
ATOM 1460 N N . GLY A 1 111 ? 32.52957 37.36564 80.60734 1.000 34.33179 223 GLY A N 1
ATOM 1461 C CA . GLY A 1 111 ? 31.89535 36.07792 80.42500 1.000 35.41442 223 GLY A CA 1
ATOM 1462 C C . GLY A 1 111 ? 30.48869 36.20645 79.87436 1.000 34.61324 223 GLY A C 1
ATOM 1463 O O . GLY A 1 111 ? 29.80151 37.21125 80.08096 1.000 34.96113 223 GLY A O 1
ATOM 1467 N N . ILE A 1 112 ? 30.05042 35.17164 79.16021 1.000 36.46909 224 ILE A N 1
ATOM 1468 C CA . ILE A 1 112 ? 28.73175 35.14944 78.54164 1.000 34.55141 224 ILE A CA 1
ATOM 1469 C C . ILE A 1 112 ? 27.97291 33.92134 79.02735 1.000 36.48967 224 ILE A C 1
ATOM 1470 O O . ILE A 1 112 ? 28.55344 32.95357 79.52767 1.000 38.38161 224 ILE A O 1
ATOM 1486 N N . GLU A 1 113 ? 26.65296 33.96706 78.86234 1.000 33.48045 225 GLU A N 1
ATOM 1487 C CA . GLU A 1 113 ? 25.79978 32.89599 79.35364 1.000 35.06084 225 GLU A CA 1
ATOM 1488 C C . GLU A 1 113 ? 24.44381 32.96668 78.66813 1.000 36.34976 225 GLU A C 1
ATOM 1489 O O . GLU A 1 113 ? 24.01657 34.02373 78.19604 1.000 34.81227 225 GLU A O 1
ATOM 1501 N N . TYR A 1 114 ? 23.77227 31.81725 78.62888 1.000 37.86291 226 TYR A N 1
ATOM 1502 C CA . TYR A 1 114 ? 22.40216 31.70792 78.15150 1.000 37.02173 226 TYR A CA 1
ATOM 1503 C C . TYR A 1 114 ? 21.60051 30.91647 79.17557 1.000 38.72302 226 TYR A C 1
ATOM 1504 O O . TYR A 1 114 ? 22.15406 30.15252 79.97094 1.000 38.38811 226 TYR A O 1
ATOM 1522 N N . MET A 1 115 ? 20.28111 31.10457 79.14315 1.000 36.88416 227 MET A N 1
ATOM 1523 C CA . MET A 1 115 ? 19.41551 30.60509 80.20165 1.000 37.81279 227 MET A CA 1
ATOM 1524 C C . MET A 1 115 ? 18.67625 29.32511 79.84015 1.000 38.56939 227 MET A C 1
ATOM 1525 O O . MET A 1 115 ? 18.15691 28.65860 80.74210 1.000 40.21640 227 MET A O 1
ATOM 1539 N N . ASN A 1 116 ? 18.61566 28.96150 78.56184 1.000 40.20530 228 ASN A N 1
ATOM 1540 C CA . ASN A 1 116 ? 17.91418 27.75820 78.14439 1.000 40.36360 228 ASN A CA 1
ATOM 1541 C C . ASN A 1 116 ? 18.89328 26.58327 78.10274 1.000 42.55473 228 ASN A C 1
ATOM 1542 O O . ASN A 1 116 ? 20.03129 26.67683 78.57080 1.000 43.62651 228 ASN A O 1
ATOM 1553 N N . ASP A 1 117 ? 18.45636 25.45707 77.53502 1.000 46.04996 229 ASP A N 1
ATOM 1554 C CA . ASP A 1 117 ? 19.21282 24.21502 77.58946 1.000 47.57271 229 ASP A CA 1
ATOM 1555 C C . ASP A 1 117 ? 19.87550 23.82829 76.27432 1.000 47.29784 229 ASP A C 1
ATOM 1556 O O . ASP A 1 117 ? 20.72670 22.93103 76.27609 1.000 48.77337 229 ASP A O 1
ATOM 1565 N N . ASP A 1 118 ? 19.52170 24.46974 75.16146 1.000 45.09836 230 ASP A N 1
ATOM 1566 C CA . ASP A 1 118 ? 20.08868 24.12341 73.86094 1.000 46.41625 230 ASP A CA 1
ATOM 1567 C C . ASP A 1 118 ? 20.93222 25.27856 73.33701 1.000 44.92950 230 ASP A C 1
ATOM 1568 O O . ASP A 1 118 ? 20.38003 26.27877 72.85166 1.000 45.66582 230 ASP A O 1
ATOM 1577 N N . PRO A 1 119 ? 22.26573 25.19747 73.39751 1.000 42.81709 231 PRO A N 1
ATOM 1578 C CA . PRO A 1 119 ? 23.08809 26.29865 72.86682 1.000 44.48724 231 PRO A CA 1
ATOM 1579 C C . PRO A 1 119 ? 22.92542 26.52095 71.36921 1.000 42.47103 231 PRO A C 1
ATOM 1580 O O . PRO A 1 119 ? 23.42229 27.53251 70.85727 1.000 42.63323 231 PRO A O 1
ATOM 1591 N N . GLY A 1 120 ? 22.25950 25.61519 70.65388 1.000 40.47467 232 GLY A N 1
ATOM 1592 C CA . GLY A 1 120 ? 21.97391 25.82828 69.24972 1.000 39.74699 232 GLY A CA 1
ATOM 1593 C C . GLY A 1 120 ? 20.73516 26.64677 68.97141 1.000 42.20529 232 GLY A C 1
ATOM 1594 O O . GLY A 1 120 ? 20.52318 27.06107 67.82732 1.000 41.90415 232 GLY A O 1
ATOM 1598 N N . MET A 1 121 ? 19.90840 26.88787 69.99168 1.000 43.94014 233 MET A N 1
ATOM 1599 C CA . MET A 1 121 ? 18.69609 27.69154 69.86060 1.000 43.55241 233 MET A CA 1
ATOM 1600 C C . MET A 1 121 ? 18.68408 28.71885 70.99637 1.000 42.91417 233 MET A C 1
ATOM 1601 O O . MET A 1 121 ? 17.91082 28.61231 71.95048 1.000 44.52672 233 MET A O 1
ATOM 1615 N N . VAL A 1 122 ? 19.55543 29.71586 70.88963 1.000 40.35619 234 VAL A N 1
ATOM 1616 C CA . VAL A 1 122 ? 19.64309 30.77950 71.88144 1.000 38.67771 234 VAL A CA 1
ATOM 1617 C C . VAL A 1 122 ? 18.76183 31.93720 71.43790 1.000 38.16783 234 VAL A C 1
ATOM 1618 O O . VAL A 1 122 ? 18.86624 32.41081 70.30073 1.000 39.29825 234 VAL A O 1
ATOM 1631 N N . ASP A 1 123 ? 17.89120 32.39315 72.33648 1.000 39.67046 235 ASP A N 1
ATOM 1632 C CA . ASP A 1 123 ? 17.07412 33.57233 72.08093 1.000 37.76812 235 ASP A CA 1
ATOM 1633 C C . ASP A 1 123 ? 17.72996 34.84010 72.61202 1.000 34.70331 235 ASP A C 1
ATOM 1634 O O . ASP A 1 123 ? 17.64458 35.89541 71.97503 1.000 35.35563 235 ASP A O 1
ATOM 1643 N N . VAL A 1 124 ? 18.38287 34.75416 73.76892 1.000 32.42048 236 VAL A N 1
ATOM 1644 C CA . VAL A 1 124 ? 19.04043 35.89575 74.38981 1.000 30.99475 236 VAL A CA 1
ATOM 1645 C C . VAL A 1 124 ? 20.38984 35.44779 74.93444 1.000 31.73514 236 VAL A C 1
ATOM 1646 O O . VAL A 1 124 ? 20.51645 34.35258 75.49251 1.000 31.38928 236 VAL A O 1
ATOM 1659 N N . LEU A 1 125 ? 21.39618 36.30064 74.77112 1.000 31.01853 237 LEU A N 1
ATOM 1660 C CA . LEU A 1 125 ? 22.72522 36.09257 75.32677 1.000 30.15463 237 LEU A CA 1
ATOM 1661 C C . LEU A 1 125 ? 23.04992 37.25399 76.25520 1.000 30.30061 237 LEU A C 1
ATOM 1662 O O . LEU A 1 125 ? 22.70700 38.40481 75.96515 1.000 30.11783 237 LEU A O 1
ATOM 1678 N N . TYR A 1 126 ? 23.70614 36.95085 77.37280 1.000 29.97132 238 TYR A N 1
ATOM 1679 C CA . TYR A 1 126 ? 24.01690 37.94633 78.38609 1.000 28.60086 238 TYR A CA 1
ATOM 1680 C C . TYR A 1 126 ? 25.50766 37.92596 78.69340 1.000 30.09436 238 TYR A C 1
ATOM 1681 O O . TYR A 1 126 ? 26.19449 36.92671 78.47291 1.000 31.23046 238 TYR A O 1
ATOM 1699 N N . ALA A 1 127 ? 26.00066 39.04715 79.21186 1.000 29.34318 239 ALA A N 1
ATOM 1700 C CA . ALA A 1 127 ? 27.36095 39.15504 79.72288 1.000 29.11104 239 ALA A CA 1
ATOM 1701 C C . ALA A 1 127 ? 27.30163 39.18918 81.24291 1.000 30.20890 239 ALA A C 1
ATOM 1702 O O . ALA A 1 127 ? 26.52613 39.95912 81.81932 1.000 32.33925 239 ALA A O 1
ATOM 1709 N N . LYS A 1 128 ? 28.10955 38.35321 81.88684 1.000 32.06372 240 LYS A N 1
ATOM 1710 C CA . LYS A 1 128 ? 28.07031 38.25287 83.33832 1.000 31.65537 240 LYS A CA 1
ATOM 1711 C C . LYS A 1 128 ? 28.67292 39.49573 83.98175 1.000 31.55772 240 LYS A C 1
ATOM 1712 O O . LYS A 1 128 ? 29.61545 40.09952 83.46248 1.000 33.68348 240 LYS A O 1
ATOM 1731 N N . VAL A 1 129 ? 28.10930 39.87790 85.12534 1.000 29.91114 241 VAL A N 1
ATOM 1732 C CA . VAL A 1 129 ? 28.57741 41.01963 85.90463 1.000 32.78935 241 VAL A CA 1
ATOM 1733 C C . VAL A 1 129 ? 28.84499 40.53248 87.32267 1.000 33.66497 241 VAL A C 1
ATOM 1734 O O . VAL A 1 129 ? 27.93448 40.02450 87.98931 1.000 33.34321 241 VAL A O 1
ATOM 1747 N N . HIS A 1 130 ? 30.08532 40.68690 87.78345 1.000 33.20352 242 HIS A N 1
ATOM 1748 C CA . HIS A 1 130 ? 30.48041 40.20673 89.09849 1.000 35.12153 242 HIS A CA 1
ATOM 1749 C C . HIS A 1 130 ? 31.40272 41.21653 89.76311 1.000 37.18053 242 HIS A C 1
ATOM 1750 O O . HIS A 1 130 ? 32.11909 41.96564 89.09408 1.000 37.16373 242 HIS A O 1
ATOM 1764 N N . MET A 1 131 ? 31.37095 41.22821 91.09428 1.000 37.32696 243 MET A N 1
ATOM 1765 C CA . MET A 1 131 ? 32.23297 42.11913 91.85683 1.000 37.33974 243 MET A CA 1
ATOM 1766 C C . MET A 1 131 ? 33.69753 41.81166 91.57926 1.000 39.04880 243 MET A C 1
ATOM 1767 O O . MET A 1 131 ? 34.11097 40.64891 91.55156 1.000 41.43380 243 MET A O 1
ATOM 1781 N N . LYS A 1 132 ? 34.49267 42.86632 91.38954 1.000 38.95994 244 LYS A N 1
ATOM 1782 C CA . LYS A 1 132 ? 35.91551 42.66348 91.14132 1.000 40.54652 244 LYS A CA 1
ATOM 1783 C C . LYS A 1 132 ? 36.59821 42.03255 92.34850 1.000 41.58899 244 LYS A C 1
ATOM 1784 O O . LYS A 1 132 ? 37.47598 41.17481 92.19810 1.000 39.18020 244 LYS A O 1
ATOM 1803 N N . ASP A 1 133 ? 36.19991 42.43865 93.56027 1.000 41.93108 245 ASP A N 1
ATOM 1804 C CA . ASP A 1 133 ? 36.74089 41.83865 94.78120 1.000 41.20489 245 ASP A CA 1
ATOM 1805 C C . ASP A 1 133 ? 36.17621 40.44985 95.04802 1.000 40.97009 245 ASP A C 1
ATOM 1806 O O . ASP A 1 133 ? 36.42228 39.89658 96.12623 1.000 43.99670 245 ASP A O 1
ATOM 1815 N N . GLY A 1 134 ? 35.42595 39.88380 94.10477 1.000 40.87369 246 GLY A N 1
ATOM 1816 C CA . GLY A 1 134 ? 34.90814 38.54001 94.24922 1.000 39.52404 246 GLY A CA 1
ATOM 1817 C C . GLY A 1 134 ? 33.87041 38.35982 95.32823 1.000 39.53915 246 GLY A C 1
ATOM 1818 O O . GLY A 1 134 ? 33.54640 37.21839 95.66827 1.000 41.78245 246 GLY A O 1
ATOM 1822 N N . SER A 1 135 ? 33.32668 39.44368 95.86965 1.000 39.75138 247 SER A N 1
ATOM 1823 C CA . SER A 1 135 ? 32.42022 39.35167 97.00007 1.000 39.84687 247 SER A CA 1
ATOM 1824 C C . SER A 1 135 ? 30.98468 39.15669 96.51190 1.000 38.88364 247 SER A C 1
ATOM 1825 O O . SER A 1 135 ? 30.72752 38.91101 95.33055 1.000 41.43071 247 SER A O 1
ATOM 1833 N N . ASN A 1 136 ? 30.03359 39.27005 97.43661 1.000 39.51182 248 ASN A N 1
ATOM 1834 C CA . ASN A 1 136 ? 28.61502 39.06453 97.17465 1.000 41.62177 248 ASN A CA 1
ATOM 1835 C C . ASN A 1 136 ? 27.81426 40.34807 97.35708 1.000 40.88185 248 ASN A C 1
ATOM 1836 O O . ASN A 1 136 ? 26.58022 40.30956 97.35119 1.000 40.18866 248 ASN A O 1
ATOM 1847 N N . ARG A 1 137 ? 28.49101 41.48984 97.49508 1.000 39.97284 249 ARG A N 1
ATOM 1848 C CA . ARG A 1 137 ? 27.80332 42.72041 97.87166 1.000 40.50276 249 ARG A CA 1
ATOM 1849 C C . ARG A 1 137 ? 26.81816 43.17496 96.79984 1.000 40.69636 249 ARG A C 1
ATOM 1850 O O . ARG A 1 137 ? 25.75632 43.72301 97.11946 1.000 41.49889 249 ARG A O 1
ATOM 1871 N N . LEU A 1 138 ? 27.14644 42.96067 95.52360 1.000 40.99919 250 LEU A N 1
ATOM 1872 C CA . LEU A 1 138 ? 26.26798 43.42862 94.45385 1.000 40.71056 250 LEU A CA 1
ATOM 1873 C C . LEU A 1 138 ? 24.91748 42.72168 94.49355 1.000 39.36429 250 LEU A C 1
ATOM 1874 O O . LEU A 1 138 ? 23.87042 43.35715 94.31985 1.000 38.82170 250 LEU A O 1
ATOM 1890 N N . GLN A 1 139 ? 24.91888 41.40596 94.72003 1.000 38.95564 251 GLN A N 1
ATOM 1891 C CA . GLN A 1 139 ? 23.66225 40.66423 94.74245 1.000 39.22602 251 GLN A CA 1
ATOM 1892 C C . GLN A 1 139 ? 22.76256 41.13478 95.87853 1.000 41.63163 251 GLN A C 1
ATOM 1893 O O . GLN A 1 139 ? 21.55458 41.31937 95.68737 1.000 43.91042 251 GLN A O 1
ATOM 1907 N N . GLU A 1 140 ? 23.32865 41.32833 97.07297 1.000 41.65330 252 GLU A N 1
ATOM 1908 C CA . GLU A 1 140 ? 22.50683 41.72777 98.21028 1.000 42.87428 252 GLU A CA 1
ATOM 1909 C C . GLU A 1 140 ? 21.95465 43.13473 98.03087 1.000 44.27987 252 GLU A C 1
ATOM 1910 O O . GLU A 1 140 ? 20.89727 43.46138 98.58172 1.000 44.69686 252 GLU A O 1
ATOM 1922 N N . LEU A 1 141 ? 22.65353 43.97434 97.26459 1.000 44.60568 253 LEU A N 1
ATOM 1923 C CA . LEU A 1 141 ? 22.17046 45.32690 97.00902 1.000 44.08897 253 LEU A CA 1
ATOM 1924 C C . LEU A 1 141 ? 20.86732 45.29583 96.22112 1.000 44.43051 253 LEU A C 1
ATOM 1925 O O . LEU A 1 141 ? 19.85633 45.86534 96.64975 1.000 47.37519 253 LEU A O 1
ATOM 1941 N N . VAL A 1 142 ? 20.86561 44.61811 95.07175 1.000 42.54592 254 VAL A N 1
ATOM 1942 C CA . VAL A 1 142 ? 19.66986 44.59586 94.23742 1.000 42.91303 254 VAL A CA 1
ATOM 1943 C C . VAL A 1 142 ? 18.57065 43.76707 94.88734 1.000 45.12188 254 VAL A C 1
ATOM 1944 O O . VAL A 1 142 ? 17.38012 44.00840 94.65086 1.000 45.60051 254 VAL A O 1
ATOM 1957 N N . ASP A 1 143 ? 18.93920 42.78045 95.70741 1.000 44.42721 255 ASP A N 1
ATOM 1958 C CA . ASP A 1 143 ? 17.93130 41.96234 96.37344 1.000 44.74902 255 ASP A CA 1
ATOM 1959 C C . ASP A 1 143 ? 17.19382 42.76429 97.43882 1.000 47.09224 255 ASP A C 1
ATOM 1960 O O . ASP A 1 143 ? 15.95861 42.75450 97.49213 1.000 49.57783 255 ASP A O 1
ATOM 1969 N N . ARG A 1 144 ? 17.93523 43.46844 98.29902 1.000 46.57768 256 ARG A N 1
ATOM 1970 C CA . ARG A 1 144 ? 17.28719 44.29504 99.31189 1.000 49.19235 256 ARG A CA 1
ATOM 1971 C C . ARG A 1 144 ? 16.48928 45.42561 98.67835 1.000 49.54818 256 ARG A C 1
ATOM 1972 O O . ARG A 1 144 ? 15.45148 45.82826 99.21556 1.000 51.56235 256 ARG A O 1
ATOM 1993 N N . VAL A 1 145 ? 16.95278 45.95001 97.54170 1.000 47.62285 257 VAL A N 1
ATOM 1994 C CA . VAL A 1 145 ? 16.20766 47.00364 96.85960 1.000 47.96982 257 VAL A CA 1
ATOM 1995 C C . VAL A 1 145 ? 14.84532 46.48644 96.41722 1.000 49.56677 257 VAL A C 1
ATOM 1996 O O . VAL A 1 145 ? 13.82740 47.17398 96.56133 1.000 50.64433 257 VAL A O 1
ATOM 2009 N N . LEU A 1 146 ? 14.80075 45.26617 95.87634 1.000 48.34230 258 LEU A N 1
ATOM 2010 C CA . LEU A 1 146 ? 13.52639 44.71440 95.42932 1.000 49.21101 258 LEU A CA 1
ATOM 2011 C C . LEU A 1 146 ? 12.55916 44.55288 96.59439 1.000 53.86421 258 LEU A C 1
ATOM 2012 O O . LEU A 1 146 ? 11.36871 44.86239 96.46619 1.000 54.96900 258 LEU A O 1
ATOM 2028 N N . GLU A 1 147 ? 13.05026 44.07361 97.74171 1.000 54.73236 259 GLU A N 1
ATOM 2029 C CA . GLU A 1 147 ? 12.20033 43.95898 98.92212 1.000 55.47739 259 GLU A CA 1
ATOM 2030 C C . GLU A 1 147 ? 11.54917 45.29851 99.25008 1.000 56.04139 259 GLU A C 1
ATOM 2031 O O . GLU A 1 147 ? 10.32565 45.39618 99.39111 1.000 56.63867 259 GLU A O 1
ATOM 2043 N N . ARG A 1 148 ? 12.36675 46.34959 99.36412 1.000 54.64375 260 ARG A N 1
ATOM 2044 C CA . ARG A 1 148 ? 11.85042 47.66634 99.72559 1.000 57.71522 260 ARG A CA 1
ATOM 2045 C C . ARG A 1 148 ? 10.75716 48.12594 98.76898 1.000 57.71451 260 ARG A C 1
ATOM 2046 O O . ARG A 1 148 ? 9.90352 48.93648 99.14834 1.000 59.07538 260 ARG A O 1
ATOM 2067 N N . PHE A 1 149 ? 10.75893 47.62194 97.53475 1.000 55.95443 261 PHE A N 1
ATOM 2068 C CA . PHE A 1 149 ? 9.74410 47.99639 96.55987 1.000 55.47444 261 PHE A CA 1
ATOM 2069 C C . PHE A 1 149 ? 8.56044 47.04095 96.52325 1.000 56.86733 261 PHE A C 1
ATOM 2070 O O . PHE A 1 149 ? 7.47043 47.44831 96.10467 1.000 56.10597 261 PHE A O 1
ATOM 2087 N N . GLN A 1 150 ? 8.73997 45.78590 96.94357 1.000 58.40638 262 GLN A N 1
ATOM 2088 C CA . GLN A 1 150 ? 7.60466 44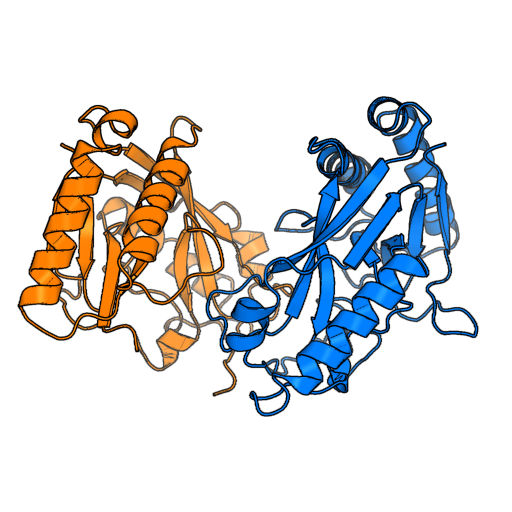.87138 96.99858 1.000 59.71317 262 GLN A CA 1
ATOM 2089 C C . GLN A 1 150 ? 6.53862 45.37654 97.96176 1.000 57.44385 262 GLN A C 1
ATOM 2090 O O . GLN A 1 150 ? 5.34602 45.12356 97.75824 1.000 59.31369 262 GLN A O 1
ATOM 2104 N N . ALA A 1 151 ? 6.94581 46.10017 99.00683 1.000 57.47690 263 ALA A N 1
ATOM 2105 C CA . ALA A 1 151 ? 5.98821 46.64851 99.95774 1.000 59.12189 263 ALA A CA 1
ATOM 2106 C C . ALA A 1 151 ? 5.13902 47.76079 99.35614 1.000 59.02751 263 ALA A C 1
ATOM 2107 O O . ALA A 1 151 ? 4.04737 48.03364 99.86633 1.000 62.69149 263 ALA A O 1
ATOM 2114 N N . SER A 1 152 ? 5.60575 48.40166 98.28654 1.000 59.77688 264 SER A N 1
ATOM 2115 C CA . SER A 1 152 ? 4.92663 49.56218 97.72653 1.000 59.00567 264 SER A CA 1
ATOM 2116 C C . SER A 1 152 ? 3.90949 49.21484 96.64729 1.000 55.14293 264 SER A C 1
ATOM 2117 O O . SER A 1 152 ? 3.12966 50.08870 96.25305 1.000 53.56246 264 SER A O 1
ATOM 2125 N N . GLY A 1 153 ? 3.88792 47.97618 96.16502 1.000 55.55839 265 GLY A N 1
ATOM 2126 C CA . GLY A 1 153 ? 2.97839 47.63092 95.09041 1.000 56.16981 265 GLY A CA 1
ATOM 2127 C C . GLY A 1 153 ? 3.21151 48.39769 93.81063 1.000 56.13317 265 GLY A C 1
ATOM 2128 O O . GLY A 1 153 ? 2.28887 48.53891 93.00192 1.000 55.32090 265 GLY A O 1
ATOM 2132 N N . LEU A 1 154 ? 4.42277 48.91583 93.60984 1.000 55.12863 266 LEU A N 1
ATOM 2133 C CA . LEU A 1 154 ? 4.80002 49.56109 92.36191 1.000 50.89031 266 LEU A CA 1
ATOM 2134 C C . LEU A 1 154 ? 5.62577 48.65553 91.45763 1.000 48.33845 266 LEU A C 1
ATOM 2135 O O . LEU A 1 154 ? 5.88621 49.02626 90.30903 1.000 47.64584 266 LEU A O 1
ATOM 2151 N N . ILE A 1 155 ? 6.03875 47.48796 91.94566 1.000 48.70862 267 ILE A N 1
ATOM 2152 C CA . ILE A 1 155 ? 6.90525 46.57825 91.20829 1.000 48.66818 267 ILE A CA 1
ATOM 2153 C C . ILE A 1 155 ? 6.06848 45.42203 90.69169 1.000 50.81011 267 ILE A C 1
ATOM 2154 O O . ILE A 1 155 ? 5.10842 44.98422 91.33225 1.000 52.48902 267 ILE A O 1
ATOM 2170 N N . VAL A 1 156 ? 6.43443 44.91742 89.51300 1.000 51.01107 268 VAL A N 1
ATOM 2171 C CA . VAL A 1 156 ? 5.77335 43.74860 88.94327 1.000 54.43641 268 VAL A CA 1
ATOM 2172 C C . VAL A 1 156 ? 6.34980 42.49072 89.57942 1.000 55.29276 268 VAL A C 1
ATOM 2173 O O . VAL A 1 156 ? 7.56227 42.38675 89.80290 1.000 56.47381 268 VAL A O 1
ATOM 2186 N N . LYS A 1 157 ? 5.47834 41.52971 89.87894 1.000 55.55760 269 LYS A N 1
ATOM 2187 C CA . LYS A 1 157 ? 5.91692 40.28266 90.49443 1.000 58.00558 269 LYS A CA 1
ATOM 2188 C C . LYS A 1 157 ? 6.92617 39.57468 89.59751 1.000 60.56799 269 LYS A C 1
ATOM 2189 O O . LYS A 1 157 ? 6.65501 39.30623 88.42302 1.000 59.10904 269 LYS A O 1
ATOM 2208 N N . GLU A 1 158 ? 8.08932 39.26200 90.16332 1.000 58.48329 270 GLU A N 1
ATOM 2209 C CA . GLU A 1 158 ? 9.14994 38.54360 89.46753 1.000 58.02097 270 GLU A CA 1
ATOM 2210 C C . GLU A 1 158 ? 9.24964 37.14144 90.05643 1.000 56.76874 270 GLU A C 1
ATOM 2211 O O . GLU A 1 158 ? 9.54580 36.98446 91.24665 1.000 55.40534 270 GLU A O 1
ATOM 2223 N N . TRP A 1 159 ? 9.00061 36.12652 89.22688 1.000 55.58850 271 TRP A N 1
ATOM 2224 C CA . TRP A 1 159 ? 9.04991 34.74868 89.70697 1.000 55.64874 271 TRP A CA 1
ATOM 2225 C C . TRP A 1 159 ? 10.48556 34.31609 89.98328 1.000 55.26378 271 TRP A C 1
ATOM 2226 O O . TRP A 1 159 ? 10.81404 33.86779 91.08667 1.000 55.23830 271 TRP A O 1
ATOM 2247 N N . ASN A 1 160 ? 11.35663 34.43461 88.98241 1.000 56.34861 272 ASN A N 1
ATOM 2248 C CA . ASN A 1 160 ? 12.75604 34.07731 89.14080 1.000 54.39353 272 ASN A CA 1
ATOM 2249 C C . ASN A 1 160 ? 13.48483 35.15501 89.94329 1.000 54.59762 272 ASN A C 1
ATOM 2250 O O . ASN A 1 160 ? 12.91313 36.17928 90.32880 1.000 55.45357 272 ASN A O 1
ATOM 2261 N N . SER A 1 161 ? 14.76764 34.92359 90.19595 1.000 52.05913 273 SER A N 1
ATOM 2262 C CA . SER A 1 161 ? 15.60518 35.90240 90.86853 1.000 50.88170 273 SER A CA 1
ATOM 2263 C C . SER A 1 161 ? 16.23527 36.84900 89.85271 1.000 46.91578 273 SER A C 1
ATOM 2264 O O . SER A 1 161 ? 16.39771 36.51984 88.67461 1.000 47.96707 273 SER A O 1
ATOM 2272 N N . VAL A 1 162 ? 16.59538 38.03878 90.32881 1.000 43.04177 274 VAL A N 1
ATOM 2273 C CA . VAL A 1 162 ? 17.32516 38.98821 89.49759 1.000 38.64832 274 VAL A CA 1
ATOM 2274 C C . VAL A 1 162 ? 18.71027 38.42213 89.21880 1.000 37.40401 274 VAL A C 1
ATOM 2275 O O . VAL A 1 162 ? 19.48771 38.15677 90.14375 1.000 38.45053 274 VAL A O 1
ATOM 2288 N N . LYS A 1 163 ? 19.02081 38.22162 87.94323 1.000 35.92579 275 LYS A N 1
ATOM 2289 C CA . LYS A 1 163 ? 20.32888 37.73605 87.53056 1.000 33.92652 275 LYS A CA 1
ATOM 2290 C C . LYS A 1 163 ? 21.23279 38.93086 87.25416 1.000 31.63697 275 LYS A C 1
ATOM 2291 O O . LYS A 1 163 ? 20.82064 39.88594 86.58882 1.000 32.15518 275 LYS A O 1
ATOM 2310 N N . LEU A 1 164 ? 22.46026 38.87964 87.77173 1.000 30.42907 276 LEU A N 1
ATOM 2311 C CA . LEU A 1 164 ? 23.42460 39.96375 87.58764 1.000 29.75721 276 LEU A CA 1
ATOM 2312 C C . LEU A 1 164 ? 24.11209 39.79697 86.23456 1.000 30.31599 276 LEU A C 1
ATOM 2313 O O . LEU A 1 164 ? 25.25671 39.35002 86.12813 1.000 30.71307 276 LEU A O 1
ATOM 2329 N N . HIS A 1 165 ? 23.39713 40.17656 85.17714 1.000 29.30495 277 HIS A N 1
ATOM 2330 C CA . HIS A 1 165 ? 23.95327 40.10610 83.83319 1.000 29.87828 277 HIS A CA 1
ATOM 2331 C C . HIS A 1 165 ? 23.31119 41.17203 82.95716 1.000 32.23813 277 HIS A C 1
ATOM 2332 O O . HIS A 1 165 ? 22.27448 41.74697 83.30018 1.000 32.54463 277 HIS A O 1
ATOM 2346 N N . ALA A 1 166 ? 23.94808 41.42971 81.81551 1.000 30.58870 278 ALA A N 1
ATOM 2347 C CA . ALA A 1 166 ? 23.49464 42.42904 80.85917 1.000 30.26155 278 ALA A CA 1
ATOM 2348 C C . ALA A 1 166 ? 23.31286 41.78425 79.49364 1.000 30.37170 278 ALA A C 1
ATOM 2349 O O . ALA A 1 166 ? 24.12788 40.95612 79.07571 1.000 31.17772 278 ALA A O 1
ATOM 2356 N N . THR A 1 167 ? 22.24251 42.16885 78.80290 1.000 29.52556 279 THR A N 1
ATOM 2357 C CA . THR A 1 167 ? 21.98069 41.64227 77.47053 1.000 29.70384 279 THR A CA 1
ATOM 2358 C C . THR A 1 167 ? 23.04117 42.13163 76.49151 1.000 28.99315 279 THR A C 1
ATOM 2359 O O . THR A 1 167 ? 23.47443 43.28541 76.54991 1.000 28.96653 279 THR A O 1
ATOM 2370 N N . VAL A 1 168 ? 23.46409 41.24457 75.58914 1.000 27.14218 280 VAL A N 1
ATOM 2371 C CA . VAL A 1 168 ? 24.41413 41.61340 74.54475 1.000 28.14885 280 VAL A CA 1
ATOM 2372 C C . VAL A 1 168 ? 23.87710 41.19148 73.18167 1.000 29.21487 280 VAL A C 1
ATOM 2373 O O . VAL A 1 168 ? 24.19393 41.81178 72.16077 1.000 30.00726 280 VAL A O 1
ATOM 2386 N N . MET A 1 169 ? 23.06860 40.13430 73.15138 1.000 28.70015 281 MET A N 1
ATOM 2387 C CA . MET A 1 169 ? 22.42009 39.69202 71.92475 1.000 29.02553 281 MET A CA 1
ATOM 2388 C C . MET A 1 169 ? 20.98608 39.29208 72.23983 1.000 29.54544 281 MET A C 1
ATOM 2389 O O . MET A 1 169 ? 20.71768 38.66749 73.26946 1.000 30.26132 281 MET A O 1
ATOM 2403 N N . ASN A 1 170 ? 20.07005 39.66500 71.34888 1.000 30.13062 282 ASN A N 1
ATOM 2404 C CA . ASN A 1 170 ? 18.65592 39.32715 71.51083 1.000 31.31106 282 ASN A CA 1
ATOM 2405 C C . ASN A 1 170 ? 18.01120 39.32905 70.13525 1.000 31.79110 282 ASN A C 1
ATOM 2406 O O . ASN A 1 170 ? 18.05123 40.34779 69.43472 1.000 31.47101 282 ASN A O 1
ATOM 2417 N N . THR A 1 171 ? 17.41782 38.19775 69.74669 1.000 31.80274 283 THR A N 1
ATOM 2418 C CA . THR A 1 171 ? 16.77203 38.11038 68.44345 1.000 32.53577 283 THR A CA 1
ATOM 2419 C C . THR A 1 171 ? 15.60143 39.07541 68.31347 1.000 33.77541 283 THR A C 1
ATOM 2420 O O . THR A 1 171 ? 15.20065 39.39682 67.18904 1.000 36.43564 283 THR A O 1
ATOM 2431 N N . LEU A 1 172 ? 15.03836 39.53882 69.43209 1.000 32.44232 284 LEU A N 1
ATOM 2432 C CA . LEU A 1 172 ? 13.96747 40.52457 69.35470 1.000 31.21937 284 LEU A CA 1
ATOM 2433 C C . LEU A 1 172 ? 14.47014 41.85175 68.80170 1.000 32.22494 284 LEU A C 1
ATOM 2434 O O . LEU A 1 172 ? 13.70879 42.57466 68.15070 1.000 33.64071 284 LEU A O 1
ATOM 2450 N N . PHE A 1 173 ? 15.73975 42.19043 69.04930 1.000 33.08937 285 PHE A N 1
ATOM 2451 C CA . PHE A 1 173 ? 16.29640 43.43203 68.52293 1.000 32.69005 285 PHE A CA 1
ATOM 2452 C C . PHE A 1 173 ? 16.21303 43.49291 67.00256 1.000 34.91665 285 PHE A C 1
ATOM 2453 O O . PHE A 1 173 ? 16.21545 44.59038 66.43411 1.000 36.04741 285 PHE A O 1
ATOM 2470 N N . ARG A 1 174 ? 16.14950 42.33810 66.33370 1.000 34.90855 286 ARG A N 1
ATOM 2471 C CA . ARG A 1 174 ? 15.91816 42.32770 64.89348 1.000 35.44172 286 ARG A CA 1
ATOM 2472 C C . ARG A 1 174 ? 14.59176 42.99544 64.55137 1.000 35.54972 286 ARG A C 1
ATOM 2473 O O . ARG A 1 174 ? 14.48977 43.72354 63.55731 1.000 38.98690 286 ARG A O 1
ATOM 2494 N N . LYS A 1 175 ? 13.56558 42.76262 65.36918 1.000 36.86063 287 LYS A N 1
ATOM 2495 C CA . LYS A 1 175 ? 12.23512 43.30634 65.13603 1.000 38.27503 287 LYS A CA 1
ATOM 2496 C C . LYS A 1 175 ? 11.93512 44.55067 65.95664 1.000 37.01791 287 LYS A C 1
ATOM 2497 O O . LYS A 1 175 ? 11.13517 45.38526 65.52618 1.000 38.73547 287 LYS A O 1
ATOM 2516 N N . ASP A 1 176 ? 12.54423 44.68853 67.13409 1.000 35.47980 288 ASP A N 1
ATOM 2517 C CA . ASP A 1 176 ? 12.20838 45.76934 68.05904 1.000 36.18020 288 ASP A CA 1
ATOM 2518 C C . ASP A 1 176 ? 13.45093 46.11611 68.85570 1.000 36.65695 288 ASP A C 1
ATOM 2519 O O . ASP A 1 176 ? 13.71304 45.53296 69.91680 1.000 36.30199 288 ASP A O 1
ATOM 2528 N N . PRO A 1 177 ? 14.25078 47.07632 68.37939 1.000 37.38677 289 PRO A N 1
ATOM 2529 C CA . PRO A 1 177 ? 15.49445 47.40412 69.09392 1.000 36.28442 289 PRO A CA 1
ATOM 2530 C C . PRO A 1 177 ? 15.26395 48.02045 70.46461 1.000 37.61360 289 PRO A C 1
ATOM 2531 O O . PRO A 1 177 ? 16.20328 48.06092 71.26917 1.000 36.08321 289 PRO A O 1
ATOM 2542 N N . ASN A 1 178 ? 14.05320 48.49964 70.75572 1.000 38.83685 290 ASN A N 1
ATOM 2543 C CA . ASN A 1 178 ? 13.71879 49.07020 72.05276 1.000 36.69624 290 ASN A CA 1
ATOM 2544 C C . ASN A 1 178 ? 13.09940 48.04618 72.99760 1.000 37.42161 290 ASN A C 1
ATOM 2545 O O . ASN A 1 178 ? 12.42981 48.42849 73.96499 1.000 37.81046 290 ASN A O 1
ATOM 2556 N N . ALA A 1 179 ? 13.30535 46.75959 72.73685 1.000 37.15419 291 ALA A N 1
ATOM 2557 C CA . ALA A 1 179 ? 12.73144 45.72011 73.57491 1.000 36.21090 291 ALA A CA 1
ATOM 2558 C C . ALA A 1 179 ? 13.44126 45.65595 74.92184 1.000 35.28355 291 ALA A C 1
ATOM 2559 O O . ALA A 1 179 ? 14.64282 45.91313 75.03400 1.000 35.21913 291 ALA A O 1
ATOM 2566 N N . GLU A 1 180 ? 12.67621 45.30669 75.95425 1.000 36.28268 292 GLU A N 1
ATOM 2567 C CA . GLU A 1 180 ? 13.19541 45.08359 77.30457 1.000 36.29202 292 GLU A CA 1
ATOM 2568 C C . GLU A 1 180 ? 12.61058 43.74933 77.76475 1.000 36.32631 292 GLU A C 1
ATOM 2569 O O . GLU A 1 180 ? 11.56149 43.71201 78.41508 1.000 35.10964 292 GLU A O 1
ATOM 2581 N N . GLY A 1 181 ? 13.28311 42.66019 77.40421 1.000 35.35410 293 GLY A N 1
ATOM 2582 C CA . GLY A 1 181 ? 12.81140 41.34049 77.78487 1.000 34.03533 293 GLY A CA 1
ATOM 2583 C C . GLY A 1 181 ? 11.37464 41.10959 77.37067 1.000 36.16774 293 GLY A C 1
ATOM 2584 O O . GLY A 1 181 ? 10.99350 41.31181 76.21031 1.000 36.37338 293 GLY A O 1
ATOM 2588 N N . ARG A 1 182 ? 10.55853 40.68405 78.33942 1.000 36.14148 294 ARG A N 1
ATOM 2589 C CA . ARG A 1 182 ? 9.15293 40.38469 78.10178 1.000 37.13889 294 ARG A CA 1
ATOM 2590 C C . ARG A 1 182 ? 8.34343 41.58690 77.62943 1.000 36.94779 294 ARG A C 1
ATOM 2591 O O . ARG A 1 182 ? 7.18706 41.40619 77.23220 1.000 37.56903 294 ARG A O 1
ATOM 2612 N N . TYR A 1 183 ? 8.90295 42.79557 77.65782 1.000 36.30911 295 TYR A N 1
ATOM 2613 C CA . TYR A 1 183 ? 8.17829 44.01340 77.28650 1.000 36.77096 295 TYR A CA 1
ATOM 2614 C C . TYR A 1 183 ? 8.66281 44.47766 75.91634 1.000 37.42975 295 TYR A C 1
ATOM 2615 O O . TYR A 1 183 ? 9.71940 45.10462 75.79721 1.000 38.12877 295 TYR A O 1
ATOM 2633 N N . ASN A 1 184 ? 7.87525 44.17994 74.88585 1.000 36.78500 296 ASN A N 1
ATOM 2634 C CA . ASN A 1 184 ? 8.27194 44.43583 73.50890 1.000 36.79840 296 ASN A CA 1
ATOM 2635 C C . ASN A 1 184 ? 7.02019 44.68326 72.67027 1.000 38.21899 296 ASN A C 1
ATOM 2636 O O . ASN A 1 184 ? 5.92807 44.90815 73.20205 1.000 37.71780 296 ASN A O 1
ATOM 2647 N N . LEU A 1 185 ? 7.18699 44.63455 71.34282 1.000 37.81500 297 LEU A N 1
ATOM 2648 C CA . LEU A 1 185 ? 6.10780 44.98096 70.42480 1.000 38.21553 297 LEU A CA 1
ATOM 2649 C C . LEU A 1 185 ? 4.97576 43.96141 70.43028 1.000 38.28086 297 LEU A C 1
ATOM 2650 O O . LEU A 1 185 ? 3.85126 44.30465 70.05015 1.000 39.36099 297 LEU A O 1
ATOM 2666 N N . TYR A 1 186 ? 5.24381 42.72232 70.83789 1.000 38.55069 298 TYR A N 1
ATOM 2667 C CA . TYR A 1 186 ? 4.22487 41.68259 70.86704 1.000 40.58123 298 TYR A CA 1
ATOM 2668 C C . TYR A 1 186 ? 3.48064 41.60793 72.19290 1.000 42.07104 298 TYR A C 1
ATOM 2669 O O . TYR A 1 186 ? 2.49532 40.86739 72.29106 1.000 43.70537 298 TYR A O 1
ATOM 2687 N N . THR A 1 187 ? 3.92732 42.34855 73.20828 1.000 42.30337 299 THR A N 1
ATOM 2688 C CA . THR A 1 187 ? 3.32622 42.29685 74.53085 1.000 43.81466 299 THR A CA 1
ATOM 2689 C C . THR A 1 187 ? 2.91640 43.66398 75.05933 1.000 48.25581 299 THR A C 1
ATOM 2690 O O . THR A 1 187 ? 2.39909 43.74426 76.17930 1.000 50.01729 299 THR A O 1
ATOM 2701 N N . ALA A 1 188 ? 3.13810 44.73323 74.29739 1.000 47.49766 300 ALA A N 1
ATOM 2702 C CA . ALA A 1 188 ? 2.88424 46.08079 74.78674 1.000 49.02015 300 ALA A CA 1
ATOM 2703 C C . ALA A 1 188 ? 1.45601 46.22175 75.29692 1.000 53.19852 300 ALA A C 1
ATOM 2704 O O . ALA A 1 188 ? 0.49395 45.88072 74.60337 1.000 53.43436 300 ALA A O 1
ATOM 2711 N N . GLU A 1 189 ? 1.33054 46.72253 76.52543 1.000 59.14138 301 GLU A N 1
ATOM 2712 C CA . GLU A 1 189 ? 0.03827 47.02342 77.13084 1.000 62.44964 301 GLU A CA 1
ATOM 2713 C C . GLU A 1 189 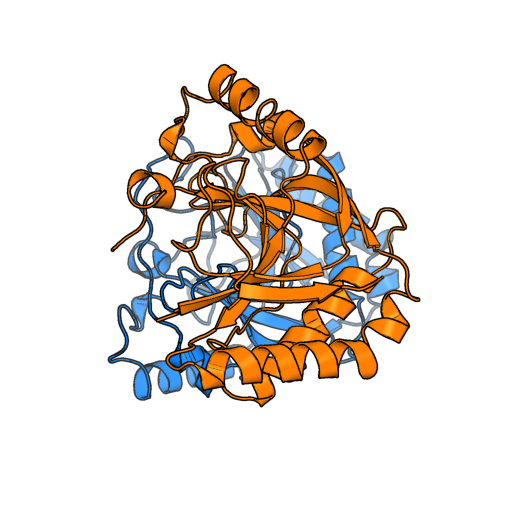? -0.84468 45.78453 77.25137 1.000 60.60355 301 GLU A C 1
ATOM 2714 O O . GLU A 1 189 ? -0.59708 44.93262 78.11139 1.000 58.77949 301 GLU A O 1
ATOM 2726 N N . GLY A 1 190 ? -1.86792 45.66953 76.40420 1.000 57.33551 302 GLY A N 1
ATOM 2727 C CA . GLY A 1 190 ? -2.92202 44.69926 76.63359 1.000 58.02096 302 GLY A CA 1
ATOM 2728 C C . GLY A 1 190 ? -3.07477 43.63196 75.57129 1.000 61.68006 302 GLY A C 1
ATOM 2729 O O . GLY A 1 190 ? -3.65191 42.57108 75.83241 1.000 60.23498 302 GLY A O 1
ATOM 2733 N N . LYS A 1 191 ? -2.56594 43.89240 74.36719 1.000 61.58872 303 LYS A N 1
ATOM 2734 C CA . LYS A 1 191 ? -2.72537 42.96256 73.25005 1.000 56.65157 303 LYS A CA 1
ATOM 2735 C C . LYS A 1 191 ? -1.54702 41.99131 73.26882 1.000 55.66608 303 LYS A C 1
ATOM 2736 O O . LYS A 1 191 ? -0.53975 42.16886 72.57958 1.000 56.29194 303 LYS A O 1
ATOM 2755 N N . TYR A 1 192 ? -1.67370 40.94504 74.08143 1.000 53.14503 304 TYR A N 1
ATOM 2756 C CA . TYR A 1 192 ? -0.63512 39.92343 74.12297 1.000 50.36421 304 TYR A CA 1
ATOM 2757 C C . TYR A 1 192 ? -0.72265 39.06588 72.86420 1.000 48.72199 304 TYR A C 1
ATOM 2758 O O . TYR A 1 192 ? -1.74836 38.42528 72.60832 1.000 48.77476 304 TYR A O 1
ATOM 2776 N N . ILE A 1 193 ? 0.34930 39.06056 72.07740 1.000 45.77765 305 ILE A N 1
ATOM 2777 C CA . ILE A 1 193 ? 0.39595 38.36758 70.79645 1.000 47.48489 305 ILE A CA 1
ATOM 2778 C C . ILE A 1 193 ? 1.48492 37.30841 70.86047 1.000 47.59535 305 ILE A C 1
ATOM 2779 O O . ILE A 1 193 ? 2.61157 37.59275 71.28396 1.000 46.67837 305 ILE A O 1
ATOM 2795 N N . PHE A 1 194 ? 1.15076 36.09371 70.42651 1.000 49.91042 306 PHE A N 1
ATOM 2796 C CA . PHE A 1 194 ? 2.04743 34.94578 70.53502 1.000 50.79295 306 PHE A CA 1
ATOM 2797 C C . PHE A 1 194 ? 2.74667 34.73331 69.19722 1.000 51.71263 306 PHE A C 1
ATOM 2798 O O . PHE A 1 194 ? 2.30643 33.94575 68.35979 1.000 55.27882 306 PHE A O 1
ATOM 2815 N N . LYS A 1 195 ? 3.84780 35.44909 69.00001 1.000 54.07640 307 LYS A N 1
ATOM 2816 C CA . LYS A 1 195 ? 4.76471 35.19794 67.89677 1.000 55.80954 307 LYS A CA 1
ATOM 2817 C C . LYS A 1 195 ? 5.93586 34.39844 68.45420 1.000 57.57075 307 LYS A C 1
ATOM 2818 O O . LYS A 1 195 ? 6.67354 34.89102 69.31619 1.000 57.90732 307 LYS A O 1
ATOM 2837 N N . GLU A 1 196 ? 6.09172 33.16552 67.98346 1.000 57.22278 308 GLU A N 1
ATOM 2838 C CA . GLU A 1 196 ? 7.12795 32.29037 68.51529 1.000 57.31026 308 GLU A CA 1
ATOM 2839 C C . GLU A 1 196 ? 8.49535 32.87878 68.18576 1.000 54.09042 308 GLU A C 1
ATOM 2840 O O . GLU A 1 196 ? 8.80286 33.14019 67.01825 1.000 52.53658 308 GLU A O 1
ATOM 2852 N N . ARG A 1 197 ? 9.31024 33.09530 69.21380 1.000 53.80162 309 ARG A N 1
ATOM 2853 C CA . ARG A 1 197 ? 10.56617 33.80990 69.03543 1.000 52.29634 309 ARG A CA 1
ATOM 2854 C C . ARG A 1 197 ? 11.56000 32.98766 68.22393 1.000 52.01680 309 ARG A C 1
ATOM 2855 O O . ARG A 1 197 ? 11.64011 31.76363 68.35862 1.000 53.74221 309 ARG A O 1
ATOM 2876 N N . GLU A 1 198 ? 12.32264 33.67502 67.37738 1.000 50.43279 310 GLU A N 1
ATOM 2877 C CA . GLU A 1 198 ? 13.36843 33.05196 66.58128 1.000 49.43793 310 GLU A CA 1
ATOM 2878 C C . GLU A 1 198 ? 14.67544 33.01253 67.36847 1.000 47.83073 310 GLU A C 1
ATOM 2879 O O . GLU A 1 198 ? 14.90238 33.80459 68.28671 1.000 44.77667 310 GLU A O 1
ATOM 2891 N N . SER A 1 199 ? 15.53960 32.07082 66.99380 1.000 47.58563 311 SER A N 1
ATOM 2892 C CA . SER A 1 199 ? 16.75520 31.78279 67.73867 1.000 43.17246 311 SER A CA 1
ATOM 2893 C C . SER A 1 199 ? 17.96274 31.82520 66.81324 1.000 41.56859 311 SER A C 1
ATOM 2894 O O . SER A 1 199 ? 17.83741 31.88880 65.58769 1.000 45.40488 311 SER A O 1
ATOM 2902 N N . PHE A 1 200 ? 19.14639 31.78530 67.42238 1.000 38.29009 312 PHE A N 1
ATOM 2903 C CA . PHE A 1 200 ? 20.40423 31.72486 66.69501 1.000 39.03989 312 PHE A CA 1
ATOM 2904 C C . PHE A 1 200 ? 21.30601 30.67544 67.33106 1.000 39.52990 312 PHE A C 1
ATOM 2905 O O . PHE A 1 200 ? 21.17656 30.35413 68.51586 1.000 39.79986 312 PHE A O 1
ATOM 2922 N N . ASP A 1 201 ? 22.21796 30.13752 66.52402 1.000 38.88347 313 ASP A N 1
ATOM 2923 C CA . ASP A 1 201 ? 23.13618 29.10494 66.98360 1.000 39.68907 313 ASP A CA 1
ATOM 2924 C C . ASP A 1 201 ? 24.32737 29.76192 67.67350 1.000 39.45913 313 ASP A C 1
ATOM 2925 O O . ASP A 1 201 ? 25.09742 30.48783 67.03464 1.000 39.36612 313 ASP A O 1
ATOM 2934 N N . GLY A 1 202 ? 24.47035 29.51375 68.97341 1.000 38.93521 314 GLY A N 1
ATOM 2935 C CA . GLY A 1 202 ? 25.55306 30.09526 69.74035 1.000 39.19077 314 GLY A CA 1
ATOM 2936 C C . GLY A 1 202 ? 26.60201 29.08802 70.16656 1.000 39.58514 314 GLY A C 1
ATOM 2937 O O . GLY A 1 202 ? 27.41539 29.36918 71.05254 1.000 38.94086 314 GLY A O 1
ATOM 2941 N N . ARG A 1 203 ? 26.59900 27.90931 69.53954 1.000 38.89530 315 ARG A N 1
ATOM 2942 C CA . ARG A 1 203 ? 27.55315 26.87248 69.92260 1.000 39.81984 315 ARG A CA 1
ATOM 2943 C C . ARG A 1 203 ? 28.98874 27.32832 69.68935 1.000 39.48191 315 ARG A C 1
ATOM 2944 O O . ARG A 1 203 ? 29.86826 27.08327 70.52354 1.000 40.62679 315 ARG A O 1
ATOM 2965 N N . ASN A 1 204 ? 29.24770 27.99552 68.56337 1.000 38.72363 316 ASN A N 1
ATOM 2966 C CA . ASN A 1 204 ? 30.59839 28.47268 68.28854 1.000 38.61450 316 ASN A CA 1
ATOM 2967 C C . ASN A 1 204 ? 30.92922 29.71172 69.11167 1.000 39.04993 316 ASN A C 1
ATOM 2968 O O . ASN A 1 204 ? 32.03237 29.82101 69.65825 1.000 38.87256 316 ASN A O 1
ATOM 2979 N N . ILE A 1 205 ? 29.98669 30.65356 69.20905 1.000 38.54771 317 ILE A N 1
ATOM 2980 C CA . ILE A 1 205 ? 30.21208 31.85867 70.00309 1.000 37.48731 317 ILE A CA 1
ATOM 2981 C C . ILE A 1 205 ? 30.64091 31.49322 71.41506 1.000 39.10602 317 ILE A C 1
ATOM 2982 O O . ILE A 1 205 ? 31.57325 32.08659 71.97437 1.000 40.45595 317 ILE A O 1
ATOM 2998 N N . LEU A 1 206 ? 29.96594 30.51512 72.01877 1.000 38.97411 318 LEU A N 1
ATOM 2999 C CA . LEU A 1 206 ? 30.28936 30.13575 73.38717 1.000 38.97699 318 LEU A CA 1
ATOM 3000 C C . LEU A 1 206 ? 31.64235 29.44420 73.47674 1.000 41.52153 318 LEU A C 1
ATOM 3001 O O . LEU A 1 206 ? 32.35905 29.62339 74.46741 1.000 45.08759 318 LEU A O 1
ATOM 3017 N N . LYS A 1 207 ? 32.01868 28.66764 72.46161 1.000 40.97294 319 LYS A N 1
ATOM 3018 C CA . LYS A 1 207 ? 33.29418 27.96418 72.52680 1.000 41.05693 319 LYS A CA 1
ATOM 3019 C C . LYS A 1 207 ? 34.46939 28.92170 72.36847 1.000 41.49732 319 LYS A C 1
ATOM 3020 O O . LYS A 1 207 ? 35.55642 28.65508 72.89359 1.000 43.42506 319 LYS A O 1
ATOM 3039 N N . LEU A 1 208 ? 34.27987 30.03570 71.66613 1.000 40.06446 320 LEU A N 1
ATOM 3040 C CA . LEU A 1 208 ? 35.35101 30.99797 71.44614 1.000 39.44427 320 LEU A CA 1
ATOM 3041 C C . LEU A 1 208 ? 35.35082 32.13441 72.45733 1.000 40.30503 320 LEU A C 1
ATOM 3042 O O . LEU A 1 208 ? 36.42145 32.60953 72.85126 1.000 40.59816 320 LEU A O 1
ATOM 3058 N N . PHE A 1 209 ? 34.17121 32.57564 72.89914 1.000 39.31496 321 PHE A N 1
ATOM 3059 C CA . PHE A 1 209 ? 34.04180 33.79088 73.69250 1.000 37.82405 321 PHE A CA 1
ATOM 3060 C C . PHE A 1 209 ? 33.42631 33.54016 75.06481 1.000 39.46361 321 PHE A C 1
ATOM 3061 O O . PHE A 1 209 ? 32.86351 34.46525 75.65980 1.000 38.95989 321 PHE A O 1
ATOM 3078 N N . GLU A 1 210 ? 33.53089 32.31659 75.59121 1.000 39.78734 322 GLU A N 1
ATOM 3079 C CA . GLU A 1 210 ? 32.88486 32.01029 76.86373 1.000 40.04726 322 GLU A CA 1
ATOM 3080 C C . GLU A 1 210 ? 33.29163 32.99818 77.94996 1.000 40.29958 322 GLU A C 1
ATOM 3081 O O . GLU A 1 210 ? 32.44520 33.47764 78.71367 1.000 38.00386 322 GLU A O 1
ATOM 3093 N N . ASN A 1 211 ? 34.58516 33.31355 78.03380 1.000 38.19933 323 ASN A N 1
ATOM 3094 C CA . ASN A 1 211 ? 35.13167 34.13342 79.10753 1.000 37.80435 323 ASN A CA 1
ATOM 3095 C C . ASN A 1 211 ? 35.59429 35.49840 78.60930 1.000 35.61792 323 ASN A C 1
ATOM 3096 O O . ASN A 1 211 ? 36.55075 36.06857 79.13788 1.000 34.69445 323 ASN A O 1
ATOM 3107 N N . PHE A 1 212 ? 34.91852 36.03677 77.59867 1.000 37.89428 324 PHE A N 1
ATOM 3108 C CA . PHE A 1 212 ? 35.31678 37.32163 77.04079 1.000 36.57344 324 PHE A CA 1
ATOM 3109 C C . PHE A 1 212 ? 35.25884 38.40280 78.11246 1.000 34.49149 324 PHE A C 1
ATOM 3110 O O . PHE A 1 212 ? 34.30889 38.47536 78.89654 1.000 35.06144 324 PHE A O 1
ATOM 3127 N N . TYR A 1 213 ? 36.29195 39.24106 78.14689 1.000 34.56447 325 TYR A N 1
ATOM 3128 C CA . TYR A 1 213 ? 36.38890 40.33892 79.10134 1.000 35.01087 325 TYR A CA 1
ATOM 3129 C C . TYR A 1 213 ? 35.96374 41.62340 78.39981 1.000 37.27493 325 TYR A C 1
ATOM 3130 O O . TYR A 1 213 ? 36.66222 42.11102 77.50427 1.000 39.57333 325 TYR A O 1
ATOM 3148 N N . PHE A 1 214 ? 34.81532 42.16690 78.80549 1.000 36.01145 326 PHE A N 1
ATOM 3149 C CA . PHE A 1 214 ? 34.32818 43.40632 78.21134 1.000 35.17378 326 PHE A CA 1
ATOM 3150 C C . PHE A 1 214 ? 34.95823 44.62308 78.87784 1.000 36.22048 326 PHE A C 1
ATOM 3151 O O . PHE A 1 214 ? 35.39368 45.55516 78.19236 1.000 35.85521 326 PHE A O 1
ATOM 3168 N N . GLY A 1 215 ? 35.02597 44.62944 80.19873 1.000 37.00154 327 GLY A N 1
ATOM 3169 C CA . GLY A 1 215 ? 35.65815 45.72313 80.90356 1.000 37.94190 327 GLY A CA 1
ATOM 3170 C C . GLY A 1 215 ? 35.19249 45.79401 82.34048 1.000 39.44311 327 GLY A C 1
ATOM 3171 O O . GLY A 1 215 ? 34.32521 45.03929 82.78446 1.000 37.40725 327 GLY A O 1
ATOM 3175 N N . SER A 1 216 ? 35.80270 46.72817 83.06209 1.000 41.87854 328 SER A N 1
ATOM 3176 C CA . SER A 1 216 ? 35.47367 47.00421 84.44891 1.000 40.83803 328 SER A CA 1
ATOM 3177 C C . SER A 1 216 ? 34.83399 48.38287 84.55407 1.000 41.28286 328 SER A C 1
ATOM 3178 O O . SER A 1 216 ? 35.06810 49.26053 83.71552 1.000 41.57612 328 SER A O 1
ATOM 3186 N N . LEU A 1 217 ? 34.01214 48.56051 85.58140 1.000 41.82084 329 LEU A N 1
ATOM 3187 C CA . LEU A 1 217 ? 33.41848 49.85704 85.86296 1.000 42.69304 329 LEU A CA 1
ATOM 3188 C C . LEU A 1 217 ? 33.12056 49.94177 87.35263 1.000 41.69444 329 LEU A C 1
ATOM 3189 O O . LEU A 1 217 ? 33.19953 48.95073 88.08341 1.000 42.21808 329 LEU A O 1
ATOM 3205 N N . LYS A 1 218 ? 32.78459 51.14803 87.79627 1.000 39.85227 330 LYS A N 1
ATOM 3206 C CA . LYS A 1 218 ? 32.44527 51.42320 89.18949 1.000 38.66452 330 LYS A CA 1
ATOM 3207 C C . LYS A 1 218 ? 30.95907 51.76094 89.24209 1.000 38.05301 330 LYS A C 1
ATOM 3208 O O . LYS A 1 218 ? 30.55197 52.86542 88.86999 1.000 39.78164 330 LYS A O 1
ATOM 3227 N N . LEU A 1 219 ? 30.14989 50.80505 89.69417 1.000 36.47756 331 LEU A N 1
ATOM 3228 C CA . LEU A 1 219 ? 28.71864 51.04361 89.82270 1.000 36.08071 331 LEU A CA 1
ATOM 3229 C C . LEU A 1 219 ? 28.46443 52.04312 90.94395 1.000 37.07576 331 LEU A C 1
ATOM 3230 O O . LEU A 1 219 ? 28.91962 51.85221 92.07699 1.000 35.96949 331 LEU A O 1
ATOM 3246 N N . ASN A 1 220 ? 27.73694 53.11343 90.62544 1.000 36.72477 332 ASN A N 1
ATOM 3247 C CA . ASN A 1 220 ? 27.49373 54.16882 91.59441 1.000 37.49830 332 ASN A CA 1
ATOM 3248 C C . ASN A 1 220 ? 26.06880 54.69975 91.58292 1.000 36.72055 332 ASN A C 1
ATOM 3249 O O . ASN A 1 220 ? 25.75725 55.57617 92.39488 1.000 36.90781 332 ASN A O 1
ATOM 3260 N N . SER A 1 221 ? 25.19534 54.20459 90.70968 1.000 35.12556 333 SER A N 1
ATOM 3261 C CA . SER A 1 221 ? 23.87338 54.79290 90.57161 1.000 34.33783 333 SER A CA 1
ATOM 3262 C C . SER A 1 221 ? 22.85463 53.73672 90.17716 1.000 34.87623 333 SER A C 1
ATOM 3263 O O . SER A 1 221 ? 23.15844 52.82042 89.40968 1.000 34.57011 333 SER A O 1
ATOM 3271 N N . ILE A 1 222 ? 21.64964 53.87191 90.72479 1.000 34.52481 334 ILE A N 1
ATOM 3272 C CA . ILE A 1 222 ? 20.46966 53.14923 90.26680 1.000 34.12029 334 ILE A CA 1
ATOM 3273 C C . ILE A 1 222 ? 19.55980 54.17098 89.60061 1.000 34.51960 334 ILE A C 1
ATOM 3274 O O . ILE A 1 222 ? 19.18484 55.17264 90.22301 1.000 35.72214 334 ILE A O 1
ATOM 3290 N N . HIS A 1 223 ? 19.20631 53.92403 88.34302 1.000 33.80194 335 HIS A N 1
ATOM 3291 C CA . HIS A 1 223 ? 18.41606 54.85513 87.55606 1.000 32.83229 335 HIS A CA 1
ATOM 3292 C C . HIS A 1 223 ? 17.00785 54.32255 87.32865 1.000 32.67289 335 HIS A C 1
ATOM 3293 O O . HIS A 1 223 ? 16.78755 53.11141 87.25717 1.000 34.05213 335 HIS A O 1
ATOM 3307 N N . ILE A 1 224 ? 16.05661 55.24540 87.22073 1.000 32.22261 336 ILE A N 1
ATOM 3308 C CA . ILE A 1 224 ? 14.75257 54.95874 86.63668 1.000 32.80791 336 ILE A CA 1
ATOM 3309 C C . ILE A 1 224 ? 14.82875 55.31639 85.15901 1.000 32.53705 336 ILE A C 1
ATOM 3310 O O . ILE A 1 224 ? 15.23591 56.42902 84.80404 1.000 33.90129 336 ILE A O 1
ATOM 3326 N N . SER A 1 225 ? 14.44060 54.38320 84.29523 1.000 32.48570 337 SER A N 1
ATOM 3327 C CA . SER A 1 225 ? 14.49434 54.60950 82.85981 1.000 32.33615 337 SER A CA 1
ATOM 3328 C C . SER A 1 225 ? 13.30176 53.94408 82.19231 1.000 31.57388 337 SER A C 1
ATOM 3329 O O . SER A 1 225 ? 12.54057 53.20223 82.81695 1.000 32.31882 337 SER A O 1
ATOM 3337 N N . GLN A 1 226 ? 13.14273 54.23397 80.90352 1.000 31.32558 338 GLN A N 1
ATOM 3338 C CA . GLN A 1 226 ? 12.06791 53.67604 80.10054 1.000 31.96622 338 GLN A CA 1
ATOM 3339 C C . GLN A 1 226 ? 12.63715 53.26685 78.74958 1.000 32.88207 338 GLN A C 1
ATOM 3340 O O . GLN A 1 226 ? 13.66041 53.78756 78.29876 1.000 33.13993 338 GLN A O 1
ATOM 3354 N N . ARG A 1 227 ? 11.94962 52.32596 78.10043 1.000 34.96660 339 ARG A N 1
ATOM 3355 C CA . ARG A 1 227 ? 12.45769 51.76244 76.85398 1.000 37.14787 339 ARG A CA 1
ATOM 3356 C C . ARG A 1 227 ? 12.66754 52.82670 75.78351 1.000 36.41084 339 ARG A C 1
ATOM 3357 O O . ARG A 1 227 ? 13.57106 52.69484 74.94939 1.000 36.63444 339 ARG A O 1
ATOM 3378 N N . PHE A 1 228 ? 11.84711 53.88017 75.78341 1.000 34.88565 340 PHE A N 1
ATOM 3379 C CA . PHE A 1 228 ? 11.91467 54.91224 74.76043 1.000 36.47119 340 PHE A CA 1
ATOM 3380 C C . PHE A 1 228 ? 12.38590 56.26246 75.28088 1.000 37.29248 340 PHE A C 1
ATOM 3381 O O . PHE A 1 228 ? 12.58042 57.18101 74.47690 1.000 40.26734 340 PHE A O 1
ATOM 3398 N N . THR A 1 229 ? 12.58450 56.40841 76.58620 1.000 35.26554 341 THR A N 1
ATOM 3399 C CA . THR A 1 229 ? 13.10442 57.65348 77.14904 1.000 34.13716 341 THR A CA 1
ATOM 3400 C C . THR A 1 229 ? 14.61362 57.66989 76.93278 1.000 36.99637 341 THR A C 1
ATOM 3401 O O . THR A 1 229 ? 15.38878 57.17912 77.75690 1.000 36.96747 341 THR A O 1
ATOM 3412 N N . VAL A 1 230 ? 15.03389 58.24278 75.80671 1.000 36.59132 342 VAL A N 1
ATOM 3413 C CA . VAL A 1 230 ? 16.43467 58.28050 75.41292 1.000 37.67508 342 VAL A CA 1
ATOM 3414 C C . VAL A 1 230 ? 16.84493 59.73181 75.17882 1.000 38.09027 342 VAL A C 1
ATOM 3415 O O . VAL A 1 230 ? 16.01179 60.62593 75.04700 1.000 38.58764 342 VAL A O 1
ATOM 3428 N N . ASP A 1 231 ? 18.15759 59.94512 75.11299 1.000 38.87798 343 ASP A N 1
ATOM 3429 C CA . ASP A 1 231 ? 18.71605 61.23911 74.75977 1.000 38.80593 343 ASP A CA 1
ATOM 3430 C C . ASP A 1 231 ? 18.94476 61.28451 73.24731 1.000 41.49217 343 ASP A C 1
ATOM 3431 O O . ASP A 1 231 ? 18.52394 60.39297 72.50492 1.000 41.64892 343 ASP A O 1
ATOM 3440 N N . SER A 1 232 ? 19.63172 62.32246 72.77191 1.000 42.68668 344 SER A N 1
ATOM 3441 C CA . SER A 1 232 ? 19.78158 62.51768 71.33532 1.000 43.86690 344 SER A CA 1
ATOM 3442 C C . SER A 1 232 ? 20.72382 61.51089 70.68373 1.000 45.17152 344 SER A C 1
ATOM 3443 O O . SER A 1 232 ? 20.73495 61.41812 69.45102 1.000 45.79587 344 SER A O 1
ATOM 3451 N N . PHE A 1 233 ? 21.50450 60.75874 71.46388 1.000 44.89528 345 PHE A N 1
ATOM 3452 C CA . PHE A 1 233 ? 22.41191 59.76138 70.91183 1.000 41.88449 345 PHE A CA 1
ATOM 3453 C C . PHE A 1 233 ? 21.89939 58.33535 71.05801 1.000 39.71440 345 PHE A C 1
ATOM 3454 O O . PHE A 1 233 ? 22.49364 57.42020 70.47819 1.000 41.18911 345 PHE A O 1
ATOM 3471 N N . GLY A 1 234 ? 20.83026 58.12240 71.81874 1.000 39.66158 346 GLY A N 1
ATOM 3472 C CA . GLY A 1 234 ? 20.29574 56.79577 72.05734 1.000 37.90190 346 GLY A CA 1
ATOM 3473 C C . GLY A 1 234 ? 20.56369 56.25004 73.44009 1.000 38.39773 346 GLY A C 1
ATOM 3474 O O . GLY A 1 234 ? 20.04934 55.17080 73.76679 1.000 38.21613 346 GLY A O 1
ATOM 3478 N N . ASN A 1 235 ? 21.35179 56.93878 74.26350 1.000 36.92128 347 ASN A N 1
ATOM 3479 C CA . ASN A 1 235 ? 21.53804 56.50007 75.63624 1.000 36.11623 347 ASN A CA 1
ATOM 3480 C C . ASN A 1 235 ? 20.20242 56.51982 76.37358 1.000 36.35737 347 ASN A C 1
ATOM 3481 O O . ASN A 1 235 ? 19.22635 57.13147 75.93242 1.000 37.16503 347 ASN A O 1
ATOM 3492 N N . TYR A 1 236 ? 20.16579 55.83767 77.51208 1.000 35.11160 348 TYR A N 1
ATOM 3493 C CA . TYR A 1 236 ? 19.03285 55.95555 78.41521 1.000 32.79246 348 TYR A CA 1
ATOM 3494 C C . TYR A 1 236 ? 19.13755 57.26309 79.18745 1.000 34.07977 348 TYR A C 1
ATOM 3495 O O . TYR A 1 236 ? 20.22651 57.66822 79.60544 1.000 35.04925 348 TYR A O 1
ATOM 3513 N N . ALA A 1 237 ? 18.00147 57.92786 79.36409 1.000 35.01759 349 ALA A N 1
ATOM 3514 C CA . ALA A 1 237 ? 17.92003 59.14716 80.15551 1.000 32.63077 349 ALA A CA 1
ATOM 3515 C C . ALA A 1 237 ? 17.29514 58.82387 81.50562 1.000 33.65123 349 ALA A C 1
ATOM 3516 O O . ALA A 1 237 ? 16.20969 58.23656 81.56949 1.000 34.99041 349 ALA A O 1
ATOM 3523 N N . SER A 1 238 ? 17.98141 59.20631 82.57748 1.000 34.32765 350 SER A N 1
ATOM 3524 C CA . SER A 1 238 ? 17.48914 58.93034 83.91880 1.000 32.40054 350 SER A CA 1
ATOM 3525 C C . SER A 1 238 ? 16.24594 59.75656 84.22470 1.000 32.06699 350 SER A C 1
ATOM 3526 O O . SER A 1 238 ? 16.18499 60.95445 83.93460 1.000 33.88197 350 SER A O 1
ATOM 3534 N N . CYS A 1 239 ? 15.24580 59.10009 84.80910 1.000 31.64177 351 CYS A N 1
ATOM 3535 C CA . CYS A 1 239 ? 14.07454 59.76647 85.35677 1.000 29.86943 351 CYS A CA 1
ATOM 3536 C C . CYS A 1 239 ? 14.19394 59.97429 86.86144 1.000 31.67892 351 CYS A C 1
ATOM 3537 O O . CYS A 1 239 ? 13.19057 60.26639 87.52023 1.000 33.84103 351 CYS A O 1
ATOM 3545 N N . GLY A 1 240 ? 15.39196 59.82707 87.41179 1.000 31.89029 352 GLY A N 1
ATOM 3546 C CA . GLY A 1 240 ? 15.62471 59.90719 88.84388 1.000 35.31095 352 GLY A CA 1
ATOM 3547 C C . GLY A 1 240 ? 16.60132 58.81219 89.22790 1.000 33.66327 352 GLY A C 1
ATOM 3548 O O . GLY A 1 240 ? 16.65392 57.74507 88.61498 1.000 33.88601 352 GLY A O 1
ATOM 3552 N N . GLN A 1 241 ? 17.39439 59.07495 90.26438 1.000 34.13440 353 GLN A N 1
ATOM 3553 C CA . GLN A 1 241 ? 18.43784 58.13442 90.64374 1.000 34.42829 353 GLN A CA 1
ATOM 3554 C C . GLN A 1 241 ? 18.93503 58.42643 92.04944 1.000 37.12920 353 GLN A C 1
ATOM 3555 O O . GLN A 1 241 ? 18.76462 59.52690 92.57981 1.000 37.62501 353 GLN A O 1
ATOM 3569 N N . ILE A 1 242 ? 19.55734 57.40922 92.64611 1.000 37.76189 354 ILE A N 1
ATOM 3570 C CA . ILE A 1 242 ? 20.29938 57.55320 93.88808 1.000 39.84376 354 ILE A CA 1
ATOM 3571 C C . ILE A 1 242 ? 21.76730 57.25945 93.59083 1.000 39.43156 354 ILE A C 1
ATOM 3572 O O . ILE A 1 242 ? 22.10661 56.59078 92.61307 1.000 37.91297 354 ILE A O 1
ATOM 3588 N N . ASP A 1 243 ? 22.63786 57.78184 94.44766 1.000 39.65853 355 ASP A N 1
ATOM 3589 C CA . ASP A 1 243 ? 24.07792 57.63487 94.29184 1.000 36.99066 355 ASP A CA 1
ATOM 3590 C C . ASP A 1 243 ? 24.65905 56.97974 95.53514 1.000 38.91766 355 ASP A C 1
ATOM 3591 O O . ASP A 1 243 ? 24.26709 57.30071 96.66108 1.000 37.71109 355 ASP A O 1
ATOM 3600 N N . PHE A 1 244 ? 25.59520 56.05415 95.32293 1.000 39.80585 356 PHE A N 1
ATOM 3601 C CA . PHE A 1 244 ? 26.18132 55.32629 96.44036 1.000 40.02928 356 PHE A CA 1
ATOM 3602 C C . PHE A 1 244 ? 27.19976 56.16853 97.19719 1.000 39.90682 356 PHE A C 1
ATOM 3603 O O . PHE A 1 244 ? 27.41500 55.94489 98.39405 1.000 39.82220 356 PHE A O 1
ATOM 3620 N N . SER A 1 245 ? 27.83061 57.12636 96.52383 1.000 39.58189 357 SER A N 1
ATOM 3621 C CA . SER A 1 245 ? 28.88654 57.92857 97.12812 1.000 40.91749 357 SER A CA 1
ATOM 3622 C C . SER A 1 245 ? 28.64157 59.41644 96.89489 1.000 40.18745 357 SER A C 1
ATOM 3623 O O . SER A 1 245 ? 28.86421 59.92860 95.79756 1.000 39.99407 357 SER A O 1
ATOM 3631 N N . HIS B 1 20 ? 24.64928 14.22850 68.25794 1.000 67.71225 132 HIS B N 1
ATOM 3632 C CA . HIS B 1 20 ? 23.28165 13.79200 68.52426 1.000 70.75119 132 HIS B CA 1
ATOM 3633 C C . HIS B 1 20 ? 23.25277 12.86242 69.73730 1.000 64.60014 132 HIS B C 1
ATOM 3634 O O . HIS B 1 20 ? 23.61167 11.69492 69.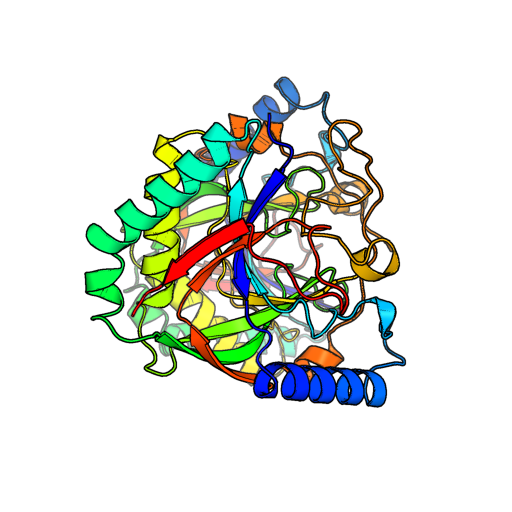63208 1.000 65.06136 132 HIS B O 1
ATOM 3647 N N . MET B 1 21 ? 22.82751 13.38825 70.88552 1.000 61.86393 133 MET B N 1
ATOM 3648 C CA . MET B 1 21 ? 22.81542 12.61732 72.12400 1.000 59.74730 133 MET B CA 1
ATOM 3649 C C . MET B 1 21 ? 22.14927 11.25727 71.93565 1.000 59.71872 133 MET B C 1
ATOM 3650 O O . MET B 1 21 ? 20.99832 11.17544 71.49656 1.000 60.70409 133 MET B O 1
ATOM 3664 N N . THR B 1 22 ? 22.87743 10.18846 72.28134 1.000 56.08363 134 THR B N 1
ATOM 3665 C CA . THR B 1 22 ? 22.34964 8.82574 72.24944 1.000 55.53756 134 THR B CA 1
ATOM 3666 C C . THR B 1 22 ? 21.96824 8.29781 73.63089 1.000 55.88071 134 THR B C 1
ATOM 3667 O O . THR B 1 22 ? 21.12368 7.39801 73.72173 1.000 54.02732 134 THR B O 1
ATOM 3678 N N . HIS B 1 23 ? 22.55922 8.84410 74.69764 1.000 54.11478 135 HIS B N 1
ATOM 3679 C CA . HIS B 1 23 ? 22.28287 8.44095 76.07011 1.000 49.74666 135 HIS B CA 1
ATOM 3680 C C . HIS B 1 23 ? 22.27226 9.68072 76.95457 1.000 49.29361 135 HIS B C 1
ATOM 3681 O O . HIS B 1 23 ? 22.70757 10.75913 76.54588 1.000 53.04852 135 HIS B O 1
ATOM 3695 N N . PHE B 1 24 ? 21.78310 9.52003 78.18424 1.000 47.04437 136 PHE B N 1
ATOM 3696 C CA . PHE B 1 24 ? 21.84540 10.59190 79.16779 1.000 44.31432 136 PHE B CA 1
ATOM 3697 C C . PHE B 1 24 ? 21.92056 9.99375 80.56480 1.000 40.56160 136 PHE B C 1
ATOM 3698 O O . PHE B 1 24 ? 21.34326 8.93823 80.83849 1.000 40.98025 136 PHE B O 1
ATOM 3715 N N . LEU B 1 25 ? 22.65265 10.67760 81.44019 1.000 39.87580 137 LEU B N 1
ATOM 3716 C CA . LEU B 1 25 ? 22.71924 10.32801 82.85244 1.000 36.72515 137 LEU B CA 1
ATOM 3717 C C . LEU B 1 25 ? 21.61089 11.05869 83.59755 1.000 36.49313 137 LEU B C 1
ATOM 3718 O O . LEU B 1 25 ? 21.38552 12.25230 83.37732 1.000 36.99420 137 LEU B O 1
ATOM 3734 N N . ALA B 1 26 ? 20.92001 10.34420 84.48279 1.000 34.87138 138 ALA B N 1
ATOM 3735 C CA . ALA B 1 26 ? 19.76581 10.94024 85.13899 1.000 33.15274 138 ALA B CA 1
ATOM 3736 C C . ALA B 1 26 ? 19.46030 10.23030 86.44874 1.000 32.36310 138 ALA B C 1
ATOM 3737 O O . ALA B 1 26 ? 19.85290 9.08166 86.66769 1.000 32.95420 138 ALA B O 1
ATOM 3744 N N . PHE B 1 27 ? 18.77118 10.95628 87.32858 1.000 31.20464 139 PHE B N 1
ATOM 3745 C CA . PHE B 1 27 ? 18.06376 10.36425 88.45229 1.000 29.67766 139 PHE B CA 1
ATOM 3746 C C . PHE B 1 27 ? 16.65793 9.99764 87.99293 1.000 31.16697 139 PHE B C 1
ATOM 3747 O O . PHE B 1 27 ? 15.99447 10.78020 87.30867 1.000 32.02757 139 PHE B O 1
ATOM 3764 N N . PHE B 1 28 ? 16.20713 8.80182 88.36263 1.000 33.03223 140 PHE B N 1
ATOM 3765 C CA . PHE B 1 28 ? 14.81902 8.40880 88.15076 1.000 31.85559 140 PHE B CA 1
ATOM 3766 C C . PHE B 1 28 ? 14.00280 8.90880 89.33922 1.000 30.59619 140 PHE B C 1
ATOM 3767 O O . PHE B 1 28 ? 14.23772 8.49113 90.47953 1.000 31.20466 140 PHE B O 1
ATOM 3784 N N . LEU B 1 29 ? 13.07018 9.82447 89.07529 1.000 30.71595 141 LEU B N 1
ATOM 3785 C CA . LEU B 1 29 ? 12.22136 10.40386 90.10639 1.000 30.90831 141 LEU B CA 1
ATOM 3786 C C . LEU B 1 29 ? 10.78804 9.88985 90.02640 1.000 32.73358 141 LEU B C 1
ATOM 3787 O O . LEU B 1 29 ? 9.86322 10.57468 90.47409 1.000 34.58937 141 LEU B O 1
ATOM 3803 N N . ASN B 1 30 ? 10.57959 8.70563 89.45648 1.000 32.45073 142 ASN B N 1
ATOM 3804 C CA . ASN B 1 30 ? 9.22797 8.18257 89.26069 1.000 34.94352 142 ASN B CA 1
ATOM 3805 C C . ASN B 1 30 ? 8.78813 7.26596 90.39282 1.000 37.01791 142 ASN B C 1
ATOM 3806 O O . ASN B 1 30 ? 8.18531 6.21507 90.15282 1.000 38.59611 142 ASN B O 1
ATOM 3817 N N . GLU B 1 31 ? 9.08178 7.63014 91.63842 1.000 36.37421 143 GLU B N 1
ATOM 3818 C CA . GLU B 1 31 ? 8.45416 6.95595 92.76493 1.000 41.09153 143 GLU B CA 1
ATOM 3819 C C . GLU B 1 31 ? 6.94337 7.14988 92.69238 1.000 41.79504 143 GLU B C 1
ATOM 3820 O O . GLU B 1 31 ? 6.44920 8.18290 92.23325 1.000 41.57295 143 GLU B O 1
ATOM 3832 N N . VAL B 1 32 ? 6.20361 6.14105 93.15285 1.000 43.42578 144 VAL B N 1
ATOM 3833 C CA . VAL B 1 32 ? 4.74893 6.17830 93.02358 1.000 43.35314 144 VAL B CA 1
ATOM 3834 C C . VAL B 1 32 ? 4.17687 7.40201 93.72878 1.000 42.66926 144 VAL B C 1
ATOM 3835 O O . VAL B 1 32 ? 3.21502 8.01639 93.25197 1.000 42.46659 144 VAL B O 1
ATOM 3848 N N . GLU B 1 33 ? 4.75609 7.78221 94.86844 1.000 44.23684 145 GLU B N 1
ATOM 3849 C CA . GLU B 1 33 ? 4.27736 8.96788 95.57132 1.000 46.10165 145 GLU B CA 1
ATOM 3850 C C . GLU B 1 33 ? 4.40642 10.20509 94.69025 1.000 44.54794 145 GLU B C 1
ATOM 3851 O O . GLU B 1 33 ? 3.45946 10.98783 94.55005 1.000 43.86994 145 GLU B O 1
ATOM 3863 N N . VAL B 1 34 ? 5.57622 10.38773 94.07446 1.000 43.31717 146 VAL B N 1
ATOM 3864 C CA . VAL B 1 34 ? 5.81755 11.58425 93.27510 1.000 40.94608 146 VAL B CA 1
ATOM 3865 C C . VAL B 1 34 ? 4.95103 11.57679 92.02315 1.000 40.53320 146 VAL B C 1
ATOM 3866 O O . VAL B 1 34 ? 4.45544 12.62472 91.59015 1.000 40.50615 146 VAL B O 1
ATOM 3879 N N . GLN B 1 35 ? 4.74882 10.40202 91.42258 1.000 40.06836 147 GLN B N 1
ATOM 3880 C CA . GLN B 1 35 ? 3.84547 10.31526 90.28112 1.000 38.49835 147 GLN B CA 1
ATOM 3881 C C . GLN B 1 35 ? 2.44048 10.76028 90.66551 1.000 38.39239 147 GLN B C 1
ATOM 3882 O O . GLN B 1 35 ? 1.77939 11.48026 89.91044 1.000 38.59588 147 GLN B O 1
ATOM 3896 N N . GLU B 1 36 ? 1.96684 10.33983 91.84002 1.000 41.64364 148 GLU B N 1
ATOM 3897 C CA . GLU B 1 36 ? 0.64177 10.75156 92.29060 1.000 43.17254 148 GLU B CA 1
ATOM 3898 C C . GLU B 1 36 ? 0.56141 12.26432 92.44150 1.000 42.77632 148 GLU B C 1
ATOM 3899 O O . GLU B 1 36 ? -0.43342 12.88464 92.04656 1.000 42.70089 148 GLU B O 1
ATOM 3911 N N . GLY B 1 37 ? 1.59779 12.87629 93.01537 1.000 42.88805 149 GLY B N 1
ATOM 3912 C CA . GLY B 1 37 ? 1.63545 14.32618 93.07685 1.000 41.14668 149 GLY B CA 1
ATOM 3913 C C . GLY B 1 37 ? 1.64215 14.95642 91.69938 1.000 40.28227 149 GLY B C 1
ATOM 3914 O O . GLY B 1 37 ? 0.96827 15.96197 91.46105 1.000 40.87621 149 GLY B O 1
ATOM 3918 N N . PHE B 1 38 ? 2.39485 14.36659 90.76795 1.000 39.02888 150 PHE B N 1
ATOM 3919 C CA . PHE B 1 38 ? 2.44070 14.90400 89.41340 1.000 38.15272 150 PHE B CA 1
ATOM 3920 C C . PHE B 1 38 ? 1.07739 14.81640 88.74038 1.000 38.93431 150 PHE B C 1
ATOM 3921 O O . PHE B 1 38 ? 0.65914 15.75313 88.05103 1.000 40.46123 150 PHE B O 1
ATOM 3938 N N . LEU B 1 39 ? 0.36865 13.69805 88.91945 1.000 40.36683 151 LEU B N 1
ATOM 3939 C CA . LEU B 1 39 ? -0.96646 13.59065 88.33673 1.000 40.84691 151 LEU B CA 1
ATOM 3940 C C . LEU B 1 39 ? -1.91746 14.59965 88.97005 1.000 41.79303 151 LEU B C 1
ATOM 3941 O O . LEU B 1 39 ? -2.79924 15.13794 88.29253 1.000 43.04582 151 LEU B O 1
ATOM 3957 N N . ARG B 1 40 ? -1.76887 14.86863 90.27376 1.000 42.63753 152 ARG B N 1
ATOM 3958 C CA A ARG B 1 40 ? -2.52840 15.94378 90.90052 0.447 52.70273 152 ARG B CA 1
ATOM 3959 C CA B ARG B 1 40 ? -2.54417 15.93824 90.88665 0.553 39.30026 152 ARG B CA 1
ATOM 3960 C C . ARG B 1 40 ? -2.25439 17.27528 90.20079 1.000 43.07284 152 ARG B C 1
ATOM 3961 O O . ARG B 1 40 ? -3.17611 17.99971 89.82536 1.000 43.33255 152 ARG B O 1
ATOM 4002 N N . PHE B 1 41 ? -0.97005 17.59283 90.02530 1.000 42.15200 153 PHE B N 1
ATOM 4003 C CA . PHE B 1 41 ? -0.58933 18.83452 89.35665 1.000 40.36450 153 PHE B CA 1
ATOM 4004 C C . PHE B 1 41 ? -1.19636 18.92354 87.96485 1.000 40.90361 153 PHE B C 1
ATOM 4005 O O . PHE B 1 41 ? -1.70664 19.97871 87.57012 1.000 41.19778 153 PHE B O 1
ATOM 4022 N N . GLN B 1 42 ? -1.16326 17.82490 87.20968 1.000 42.13771 154 GLN B N 1
ATOM 4023 C CA . GLN B 1 42 ? -1.65009 17.85271 85.83425 1.000 40.68198 154 GLN B CA 1
ATOM 4024 C C . GLN B 1 42 ? -3.15261 18.10100 85.78325 1.000 41.76469 154 GLN B C 1
ATOM 4025 O O . GLN B 1 42 ? -3.63061 18.91826 84.98984 1.000 42.07551 154 GLN B O 1
ATOM 4039 N N . GLU B 1 43 ? -3.91979 17.39492 86.62051 1.000 44.43953 155 GLU B N 1
ATOM 4040 C CA . GLU B 1 43 ? -5.37165 17.54427 86.59027 1.000 45.14042 155 GLU B CA 1
ATOM 4041 C C . GLU B 1 43 ? -5.80163 18.91423 87.10005 1.000 44.71165 155 GLU B C 1
ATOM 4042 O O . GLU B 1 43 ? -6.78342 19.47972 86.60408 1.000 45.92330 155 GLU B O 1
ATOM 4054 N N . GLU B 1 44 ? -5.07958 19.46509 88.07816 1.000 44.55847 156 GLU B N 1
ATOM 4055 C CA . GLU B 1 44 ? -5.42859 20.78088 88.60136 1.000 44.51522 156 GLU B CA 1
ATOM 4056 C C . GLU B 1 44 ? -5.10004 21.87764 87.59722 1.000 44.84305 156 GLU B C 1
ATOM 4057 O O . GLU B 1 44 ? -5.86064 22.84208 87.45333 1.000 46.43782 156 GLU B O 1
ATOM 4069 N N . VAL B 1 45 ? -3.97155 21.75174 86.89574 1.000 42.83562 157 VAL B N 1
ATOM 4070 C CA . VAL B 1 45 ? -3.62964 22.72645 85.86374 1.000 42.76259 157 VAL B CA 1
ATOM 4071 C C . VAL B 1 45 ? -4.68496 22.71808 84.76578 1.000 43.63938 157 VAL B C 1
ATOM 4072 O O . VAL B 1 45 ? -5.21887 23.76485 84.38191 1.000 46.33996 157 VAL B O 1
ATOM 4085 N N . LEU B 1 46 ? -5.00169 21.53184 84.24475 1.000 44.06715 158 LEU B N 1
ATOM 4086 C CA . LEU B 1 46 ? -5.98821 21.42904 83.17720 1.000 45.08171 158 LEU B CA 1
ATOM 4087 C C . LEU B 1 46 ? -7.38674 21.80153 83.64886 1.000 45.62818 158 LEU B C 1
ATOM 4088 O O . LEU B 1 46 ? -8.26311 22.04908 82.81436 1.000 45.54351 158 LEU B O 1
ATOM 4104 N N . ALA B 1 47 ? -7.61364 21.85006 84.96119 1.000 45.63283 159 ALA B N 1
ATOM 4105 C CA . ALA B 1 47 ? -8.90742 22.27941 85.47427 1.000 45.77481 159 ALA B CA 1
ATOM 4106 C C . ALA B 1 47 ? -9.02568 23.79628 85.52043 1.000 46.73961 159 ALA B C 1
ATOM 4107 O O . ALA B 1 47 ? -10.12597 24.33310 85.34996 1.000 48.09913 159 ALA B O 1
ATOM 4114 N N . LYS B 1 48 ? -7.91075 24.49700 85.73376 1.000 46.85517 160 LYS B N 1
ATOM 4115 C CA . LYS B 1 48 ? -7.92011 25.93344 85.95480 1.000 45.68803 160 LYS B CA 1
ATOM 4116 C C . LYS B 1 48 ? -7.26466 26.73159 84.83700 1.000 47.02570 160 LYS B C 1
ATOM 4117 O O . LYS B 1 48 ? -7.42844 27.95670 84.80183 1.000 50.10611 160 LYS B O 1
ATOM 4136 N N . CYS B 1 49 ? -6.53159 26.08177 83.92554 1.000 46.24508 161 CYS B N 1
ATOM 4137 C CA . CYS B 1 49 ? -5.73264 26.81830 82.95555 1.000 44.82759 161 CYS B CA 1
ATOM 4138 C C . CYS B 1 49 ? -5.79433 26.24789 81.54367 1.000 45.93857 161 CYS B C 1
ATOM 4139 O O . CYS B 1 49 ? -4.98176 26.64675 80.69964 1.000 45.05766 161 CYS B O 1
ATOM 4147 N N . SER B 1 50 ? -6.71915 25.33251 81.25103 1.000 48.78692 162 SER B N 1
ATOM 4148 C CA . SER B 1 50 ? -6.85933 24.85259 79.88074 1.000 48.16938 162 SER B CA 1
ATOM 4149 C C . SER B 1 50 ? -7.38443 25.93618 78.94841 1.000 48.24184 162 SER B C 1
ATOM 4150 O O . SER B 1 50 ? -7.28221 25.78850 77.72597 1.000 47.86228 162 SER B O 1
ATOM 4158 N N . MET B 1 51 ? -7.94115 27.01953 79.49609 1.000 51.25107 163 MET B N 1
ATOM 4159 C CA . MET B 1 51 ? -8.35845 28.14473 78.66871 1.000 53.22856 163 MET B CA 1
ATOM 4160 C C . MET B 1 51 ? -7.17236 28.92561 78.11283 1.000 51.93534 163 MET B C 1
ATOM 4161 O O . MET B 1 51 ? -7.33690 29.66259 77.13433 1.000 52.02834 163 MET B O 1
ATOM 4175 N N . ASP B 1 52 ? -5.99036 28.77979 78.70665 1.000 47.84032 164 ASP B N 1
ATOM 4176 C CA . ASP B 1 52 ? -4.83702 29.57709 78.32109 1.000 47.52006 164 ASP B CA 1
ATOM 4177 C C . ASP B 1 52 ? -4.21496 29.06506 77.02433 1.000 45.75073 164 ASP B C 1
ATOM 4178 O O . ASP B 1 52 ? -4.48103 27.94896 76.57004 1.000 47.08453 164 ASP B O 1
ATOM 4187 N N . HIS B 1 53 ? -3.36930 29.90596 76.43528 1.000 43.84216 165 HIS B N 1
ATOM 4188 C CA . HIS B 1 53 ? -2.78423 29.60383 75.13665 1.000 46.10268 165 HIS B CA 1
ATOM 4189 C C . HIS B 1 53 ? -1.83799 28.41491 75.22619 1.000 44.11229 165 HIS B C 1
ATOM 4190 O O . HIS B 1 53 ? -1.02897 28.30918 76.14859 1.000 42.61050 165 HIS B O 1
ATOM 4204 N N . GLY B 1 54 ? -1.95186 27.50846 74.25353 1.000 46.24029 166 GLY B N 1
ATOM 4205 C CA . GLY B 1 54 ? -1.04703 26.38406 74.13079 1.000 45.50938 166 GLY B CA 1
ATOM 4206 C C . GLY B 1 54 ? -1.15103 25.32981 75.20853 1.000 44.82797 166 GLY B C 1
ATOM 4207 O O . GLY B 1 54 ? -0.46066 24.30807 75.11432 1.000 47.70522 166 GLY B O 1
ATOM 4211 N N . VAL B 1 55 ? -1.99089 25.52829 76.21809 1.000 43.84747 167 VAL B N 1
ATOM 4212 C CA . VAL B 1 55 ? -2.06768 24.62010 77.35590 1.000 43.11555 167 VAL B CA 1
ATOM 4213 C C . VAL B 1 55 ? -3.09007 23.52959 77.06342 1.000 45.51323 167 VAL B C 1
ATOM 4214 O O . VAL B 1 55 ? -4.28060 23.81001 76.88356 1.000 45.56589 167 VAL B O 1
ATOM 4227 N N . ASP B 1 56 ? -2.62152 22.28678 77.02328 1.000 45.95627 168 ASP B N 1
ATOM 4228 C CA . ASP B 1 56 ? -3.48500 21.11561 76.91412 1.000 45.36919 168 ASP B CA 1
ATOM 4229 C C . ASP B 1 56 ? -2.72484 19.92892 77.49903 1.000 44.91768 168 ASP B C 1
ATOM 4230 O O . ASP B 1 56 ? -1.60481 20.06955 77.99597 1.000 44.59538 168 ASP B O 1
ATOM 4239 N N . SER B 1 57 ? -3.34367 18.74951 77.42852 1.000 44.73685 169 SER B N 1
ATOM 4240 C CA . SER B 1 57 ? -2.77522 17.58268 78.09200 1.000 43.22744 169 SER B CA 1
ATOM 4241 C C . SER B 1 57 ? -1.53727 17.04092 77.38858 1.000 43.13741 169 SER B C 1
ATOM 4242 O O . SER B 1 57 ? -0.73349 16.35062 78.02422 1.000 44.75735 169 SER B O 1
ATOM 4250 N N . SER B 1 58 ? -1.36027 17.33485 76.10270 1.000 42.93236 170 SER B N 1
ATOM 4251 C CA . SER B 1 58 ? -0.31159 16.69504 75.32082 1.000 43.91033 170 SER B CA 1
ATOM 4252 C C . SER B 1 58 ? 1.08408 17.23674 75.60323 1.000 47.05863 170 SER B C 1
ATOM 4253 O O . SER B 1 58 ? 2.06506 16.59953 75.20332 1.000 47.15379 170 SER B O 1
ATOM 4261 N N . ILE B 1 59 ? 1.20760 18.39184 76.26668 1.000 44.32660 171 ILE B N 1
ATOM 4262 C CA . ILE B 1 59 ? 2.51930 18.95179 76.56535 1.000 42.78666 171 ILE B CA 1
ATOM 4263 C C . ILE B 1 59 ? 3.00960 18.57501 77.95096 1.000 40.86195 171 ILE B C 1
ATOM 4264 O O . ILE B 1 59 ? 4.07176 19.05379 78.37768 1.000 41.20961 171 ILE B O 1
ATOM 4280 N N . PHE B 1 60 ? 2.28445 17.72262 78.66511 1.000 40.20448 172 PHE B N 1
ATOM 4281 C CA . PHE B 1 60 ? 2.70557 17.27077 79.98131 1.000 38.53718 172 PHE B CA 1
ATOM 4282 C C . PHE B 1 60 ? 3.64117 16.07311 79.86760 1.000 37.70814 172 PHE B C 1
ATOM 4283 O O . PHE B 1 60 ? 3.55748 15.27548 78.92965 1.000 38.56813 172 PHE B O 1
ATOM 4300 N N . GLN B 1 61 ? 4.54477 15.96360 80.83670 1.000 36.12964 173 GLN B N 1
ATOM 4301 C CA . GLN B 1 61 ? 5.47705 14.84747 80.88275 1.000 35.46591 173 GLN B CA 1
ATOM 4302 C C . GLN B 1 61 ? 4.74937 13.56529 81.26773 1.000 35.47053 173 GLN B C 1
ATOM 4303 O O . GLN B 1 61 ? 3.71657 13.58652 81.94161 1.000 36.56798 173 GLN B O 1
ATOM 4317 N N . ASN B 1 62 ? 5.29184 12.44363 80.82084 1.000 35.10425 174 ASN B N 1
ATOM 4318 C CA . ASN B 1 62 ? 4.79228 11.14239 81.25378 1.000 35.00575 174 ASN B CA 1
ATOM 4319 C C . ASN B 1 62 ? 5.23994 10.91236 82.69214 1.000 35.60158 174 ASN B C 1
ATOM 4320 O O . ASN B 1 62 ? 6.44930 10.91453 82.96056 1.000 35.70431 174 ASN B O 1
ATOM 4331 N N . PRO B 1 63 ? 4.32248 10.73266 83.64724 1.000 36.26473 175 PRO B N 1
ATOM 4332 C CA . PRO B 1 63 ? 4.75687 10.61130 85.04988 1.000 34.54767 175 PRO B CA 1
ATOM 4333 C C . PRO B 1 63 ? 5.73781 9.47798 85.28856 1.000 34.96835 175 PRO B C 1
ATOM 4334 O O . PRO B 1 63 ? 6.52947 9.54578 86.23723 1.000 36.57626 175 PRO B O 1
ATOM 4345 N N . LYS B 1 64 ? 5.71339 8.43687 84.46023 1.000 35.07971 176 LYS B N 1
ATOM 4346 C CA . LYS B 1 64 ? 6.64179 7.32135 84.59810 1.000 35.13043 176 LYS B CA 1
ATOM 4347 C C . LYS B 1 64 ? 8.04171 7.66875 84.11031 1.000 34.24854 176 LYS B C 1
ATOM 4348 O O . LYS B 1 64 ? 8.95656 6.85052 84.26549 1.000 33.44883 176 LYS B O 1
ATOM 4367 N N . LYS B 1 65 ? 8.22799 8.86301 83.54579 1.000 33.54624 177 LYS B N 1
ATOM 4368 C CA . LYS B 1 65 ? 9.51177 9.30319 83.01969 1.000 32.46313 177 LYS B CA 1
ATOM 4369 C C . LYS B 1 65 ? 10.10545 10.48211 83.78038 1.000 32.21509 177 LYS B C 1
ATOM 4370 O O . LYS B 1 65 ? 11.16227 10.98290 83.38404 1.000 32.43467 177 LYS B O 1
ATOM 4389 N N . LEU B 1 66 ? 9.45694 10.94799 84.84519 1.000 31.65901 178 LEU B N 1
ATOM 4390 C CA . LEU B 1 66 ? 10.00294 12.04911 85.63138 1.000 31.17609 178 LEU B CA 1
ATOM 4391 C C . LEU B 1 66 ? 11.44104 11.74544 86.02397 1.000 30.64235 178 LEU B C 1
ATOM 4392 O O . LEU B 1 66 ? 11.72152 10.71233 86.63665 1.000 29.92182 178 LEU B O 1
ATOM 4408 N N . HIS B 1 67 ? 12.35492 12.64036 85.65810 1.000 31.17543 179 HIS B N 1
ATOM 4409 C CA . HIS B 1 67 ? 13.77329 12.39261 85.87026 1.000 30.32589 179 HIS B CA 1
ATOM 4410 C C . HIS B 1 67 ? 14.51525 13.71859 85.93653 1.000 30.98600 179 HIS B C 1
ATOM 4411 O O . HIS B 1 67 ? 13.99127 14.77247 85.56579 1.000 31.31231 179 HIS B O 1
ATOM 4425 N N . LEU B 1 68 ? 15.75563 13.64136 86.41001 1.000 31.72193 180 LEU B N 1
ATOM 4426 C CA . LEU B 1 68 ? 16.64358 14.79272 86.57032 1.000 31.90362 180 LEU B CA 1
ATOM 4427 C C . LEU B 1 68 ? 17.89328 14.50295 85.74536 1.000 33.17676 180 LEU B C 1
ATOM 4428 O O . LEU B 1 68 ? 18.73850 13.70179 86.15327 1.000 33.79048 180 LEU B O 1
ATOM 4444 N N . THR B 1 69 ? 18.01532 15.15588 84.59273 1.000 34.46119 181 THR B N 1
ATOM 4445 C CA . THR B 1 69 ? 19.12931 14.89141 83.69280 1.000 36.23893 181 THR B CA 1
ATOM 4446 C C . THR B 1 69 ? 20.39860 15.55548 84.21382 1.000 35.89777 181 THR B C 1
ATOM 4447 O O . THR B 1 69 ? 20.38720 16.73285 84.58886 1.000 36.39866 181 THR B O 1
ATOM 4458 N N . ILE B 1 70 ? 21.49271 14.79415 84.23150 1.000 35.82138 182 ILE B N 1
ATOM 4459 C CA . ILE B 1 70 ? 22.77859 15.28195 84.71522 1.000 36.34785 182 ILE B CA 1
ATOM 4460 C C . ILE B 1 70 ? 23.67189 15.62545 83.53040 1.000 39.65665 182 ILE B C 1
ATOM 4461 O O . ILE B 1 70 ? 24.51549 16.52441 83.61853 1.000 42.93495 182 ILE B O 1
ATOM 4477 N N . GLY B 1 71 ? 23.50100 14.91206 82.41875 1.000 41.76319 183 GLY B N 1
ATOM 4478 C CA . GLY B 1 71 ? 24.35084 15.12471 81.26280 1.000 42.83318 183 GLY B CA 1
ATOM 4479 C C . GLY B 1 71 ? 23.96588 14.32242 80.03825 1.000 44.87467 183 GLY B C 1
ATOM 4480 O O . GLY B 1 71 ? 23.36131 13.25158 80.14928 1.000 43.18849 183 GLY B O 1
ATOM 4484 N N . MET B 1 72 ? 24.33116 14.82624 78.86110 1.000 51.31665 184 MET B N 1
ATOM 4485 C CA . MET B 1 72 ? 23.94955 14.23874 77.58193 1.000 51.50071 184 MET B CA 1
ATOM 4486 C C . MET B 1 72 ? 25.15971 13.55299 76.96251 1.000 52.52630 184 MET B C 1
ATOM 4487 O O . MET B 1 72 ? 26.18140 14.19774 76.71132 1.000 55.67974 184 MET B O 1
ATOM 4501 N N . LEU B 1 73 ? 25.03221 12.25933 76.69027 1.000 52.65825 185 LEU B N 1
ATOM 4502 C CA . LEU B 1 73 ? 26.13359 11.44725 76.20160 1.000 53.98363 185 LEU B CA 1
ATOM 4503 C C . LEU B 1 73 ? 25.91038 11.02869 74.75509 1.000 53.48052 185 LEU B C 1
ATOM 4504 O O . LEU B 1 73 ? 24.77306 10.88087 74.29880 1.000 52.18519 185 LEU B O 1
ATOM 4520 N N . VAL B 1 74 ? 27.01513 10.82465 74.04645 1.000 55.17556 186 VAL B N 1
ATOM 4521 C CA . VAL B 1 74 ? 27.00201 10.29117 72.68702 1.000 56.32298 186 VAL B CA 1
ATOM 4522 C C . VAL B 1 74 ? 27.78478 8.98256 72.73208 1.000 56.01629 186 VAL B C 1
ATOM 4523 O O . VAL B 1 74 ? 29.00380 8.95752 72.53855 1.000 57.41309 186 VAL B O 1
ATOM 4536 N N . LEU B 1 75 ? 27.08482 7.88386 73.00235 1.000 54.91209 187 LEU B N 1
ATOM 4537 C CA . LEU B 1 75 ? 27.66848 6.55047 72.97818 1.000 55.15384 187 LEU B CA 1
ATOM 4538 C C . LEU B 1 75 ? 27.23718 5.83912 71.70160 1.000 56.57789 187 LEU B C 1
ATOM 4539 O O . LEU B 1 75 ? 26.08259 5.95165 71.27780 1.000 53.81439 187 LEU B O 1
ATOM 4555 N N . LEU B 1 76 ? 28.16612 5.09892 71.09343 1.000 58.72040 188 LEU B N 1
ATOM 4556 C CA . LEU B 1 76 ? 27.91133 4.48117 69.80070 1.000 57.92345 188 LEU B CA 1
ATOM 4557 C C . LEU B 1 76 ? 28.30502 3.01281 69.71626 1.000 57.39500 188 LEU B C 1
ATOM 4558 O O . LEU B 1 76 ? 27.93104 2.35584 68.73771 1.000 53.81725 188 LEU B O 1
ATOM 4574 N N . SER B 1 77 ? 29.03245 2.47482 70.69408 1.000 58.99697 189 SER B N 1
ATOM 4575 C CA . SER B 1 77 ? 29.48375 1.09310 70.63569 1.000 61.16912 189 SER B CA 1
ATOM 4576 C C . SER B 1 77 ? 29.37232 0.45561 72.01234 1.000 61.91348 189 SER B C 1
ATOM 4577 O O . SER B 1 77 ? 29.24184 1.13937 73.03086 1.000 61.05548 189 SER B O 1
ATOM 4585 N N . GLU B 1 78 ? 29.43321 -0.88001 72.02385 1.000 64.11784 190 GLU B N 1
ATOM 4586 C CA . GLU B 1 78 ? 29.33292 -1.62853 73.27162 1.000 62.57533 190 GLU B CA 1
ATOM 4587 C C . GLU B 1 78 ? 30.33536 -1.15019 74.31050 1.000 64.38403 190 GLU B C 1
ATOM 4588 O O . GLU B 1 78 ? 30.06555 -1.22386 75.51487 1.000 67.24332 190 GLU B O 1
ATOM 4600 N N . GLU B 1 79 ? 31.49635 -0.66313 73.87083 1.000 64.46348 191 GLU B N 1
ATOM 4601 C CA . GLU B 1 79 ? 32.54802 -0.30220 74.81182 1.000 64.78192 191 GLU B CA 1
ATOM 4602 C C . GLU B 1 79 ? 32.33416 1.08647 75.39774 1.000 64.35086 191 GLU B C 1
ATOM 4603 O O . GLU B 1 79 ? 32.80306 1.36510 76.50674 1.000 64.57585 191 GLU B O 1
ATOM 4615 N N . GLU B 1 80 ? 31.63851 1.96555 74.67418 1.000 64.80871 192 GLU B N 1
ATOM 4616 C CA . GLU B 1 80 ? 31.32728 3.28504 75.20952 1.000 63.44364 192 GLU B CA 1
ATOM 4617 C C . GLU B 1 80 ? 30.33354 3.20387 76.36297 1.000 62.54369 192 GLU B C 1
ATOM 4618 O O . GLU B 1 80 ? 30.29689 4.11357 77.19767 1.000 60.39694 192 GLU B O 1
ATOM 4630 N N . ILE B 1 81 ? 29.52903 2.13989 76.42379 1.000 62.78307 193 ILE B N 1
ATOM 4631 C CA . ILE B 1 81 ? 28.63611 1.89436 77.55135 1.000 61.34461 193 ILE B 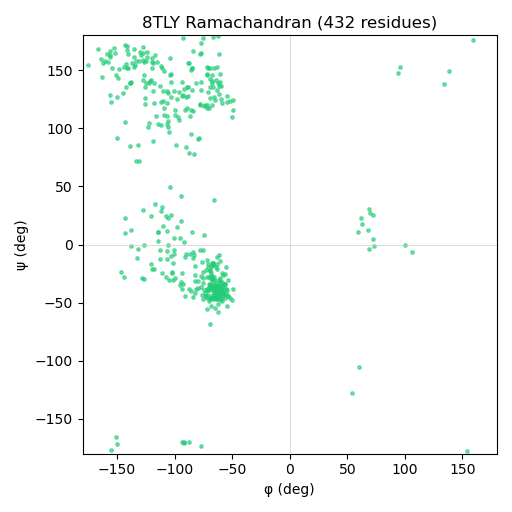CA 1
ATOM 4632 C C . ILE B 1 81 ? 29.47809 1.54071 78.76984 1.000 62.40672 193 ILE B C 1
ATOM 4633 O O . ILE B 1 81 ? 29.53908 2.30042 79.74381 1.000 61.23770 193 ILE B O 1
ATOM 4649 N N . GLN B 1 82 ? 30.12280 0.37089 78.71953 1.000 63.15616 194 GLN B N 1
ATOM 4650 C CA . GLN B 1 82 ? 30.96544 -0.07659 79.82420 1.000 64.22214 194 GLN B CA 1
ATOM 4651 C C . GLN B 1 82 ? 31.93866 1.01231 80.25204 1.000 64.59025 194 GLN B C 1
ATOM 4652 O O . GLN B 1 82 ? 32.21707 1.17446 81.44639 1.000 62.70353 194 GLN B O 1
ATOM 4666 N N . GLN B 1 83 ? 32.47566 1.76314 79.28883 1.000 63.69343 195 GLN B N 1
ATOM 4667 C CA . GLN B 1 83 ? 33.39620 2.84119 79.62867 1.000 63.02246 195 GLN B CA 1
ATOM 4668 C C . GLN B 1 83 ? 32.70574 3.89900 80.47971 1.000 61.20481 195 GLN B C 1
ATOM 4669 O O . GLN B 1 83 ? 33.30232 4.43445 81.42080 1.000 63.64141 195 GLN B O 1
ATOM 4683 N N . THR B 1 84 ? 31.44714 4.21565 80.16448 1.000 59.36104 196 THR B N 1
ATOM 4684 C CA . THR B 1 84 ? 30.70372 5.16311 80.98813 1.000 57.72414 196 THR B CA 1
ATOM 4685 C C . THR B 1 84 ? 30.46069 4.59957 82.38288 1.000 57.21123 196 THR B C 1
ATOM 4686 O O . THR B 1 84 ? 30.56467 5.32502 83.37899 1.000 56.32590 196 THR B O 1
ATOM 4697 N N . CYS B 1 85 ? 30.13332 3.30697 82.47355 1.000 58.25627 197 CYS B N 1
ATOM 4698 C CA . CYS B 1 85 ? 29.95307 2.68330 83.77978 1.000 56.44137 197 CYS B CA 1
ATOM 4699 C C . CYS B 1 85 ? 31.23775 2.72251 84.59531 1.000 56.76579 197 CYS B C 1
ATOM 4700 O O . CYS B 1 85 ? 31.19069 2.85300 85.82377 1.000 56.03493 197 CYS B O 1
ATOM 4708 N N . GLU B 1 86 ? 32.39259 2.61033 83.93498 1.000 58.71654 198 GLU B N 1
ATOM 4709 C CA . GLU B 1 86 ? 33.65676 2.65455 84.65964 1.000 57.90603 198 GLU B CA 1
ATOM 4710 C C . GLU B 1 86 ? 33.91443 4.03392 85.25053 1.000 56.41931 198 GLU B C 1
ATOM 4711 O O . GLU B 1 86 ? 34.48597 4.13922 86.34187 1.000 58.17679 198 GLU B O 1
ATOM 4723 N N . MET B 1 87 ? 33.49805 5.09879 84.55993 1.000 54.56851 199 MET B N 1
ATOM 4724 C CA . MET B 1 87 ? 33.67746 6.43513 85.11691 1.000 56.51359 199 MET B CA 1
ATOM 4725 C C . MET B 1 87 ? 32.72240 6.67895 86.28080 1.000 54.13986 199 MET B C 1
ATOM 4726 O O . MET B 1 87 ? 33.08745 7.33569 87.26280 1.000 52.81633 199 MET B O 1
ATOM 4740 N N . LEU B 1 88 ? 31.48705 6.18299 86.18291 1.000 53.23373 200 LEU B N 1
ATOM 4741 C CA . LEU B 1 88 ? 30.54800 6.34385 87.28936 1.000 52.04647 200 LEU B CA 1
ATOM 4742 C C . LEU B 1 88 ? 31.10114 5.70696 88.55718 1.000 53.46712 200 LEU B C 1
ATOM 4743 O O . LEU B 1 88 ? 31.05064 6.30037 89.63946 1.000 52.45203 200 LEU B O 1
ATOM 4759 N N . GLN B 1 89 ? 31.62345 4.47994 88.44236 1.000 53.43555 201 GLN B N 1
ATOM 4760 C CA . GLN B 1 89 ? 32.29318 3.85504 89.57778 1.000 52.54915 201 GLN B CA 1
ATOM 4761 C C . GLN B 1 89 ? 33.47756 4.69522 90.03551 1.000 54.75500 201 GLN B C 1
ATOM 4762 O O . GLN B 1 89 ? 33.76170 4.78356 91.23620 1.000 55.46488 201 GLN B O 1
ATOM 4776 N N . GLN B 1 90 ? 34.17994 5.32375 89.08911 1.000 54.37099 202 GLN B N 1
ATOM 4777 C CA . GLN B 1 90 ? 35.26037 6.23378 89.45314 1.000 56.15247 202 GLN B CA 1
ATOM 4778 C C . GLN B 1 90 ? 34.74118 7.39862 90.28695 1.000 55.89046 202 GLN B C 1
ATOM 4779 O O . GLN B 1 90 ? 35.39055 7.81996 91.25116 1.000 55.67257 202 GLN B O 1
ATOM 4793 N N . CYS B 1 91 ? 33.57525 7.94081 89.92346 1.000 55.65181 203 CYS B N 1
ATOM 4794 C CA . CYS B 1 91 ? 32.99848 9.03402 90.69893 1.000 54.09482 203 CYS B CA 1
ATOM 4795 C C . CYS B 1 91 ? 32.55752 8.55626 92.07647 1.000 54.57810 203 CYS B C 1
ATOM 4796 O O . CYS B 1 91 ? 32.68662 9.28914 93.06501 1.000 54.20541 203 CYS B O 1
ATOM 4804 N N . LYS B 1 92 ? 32.02570 7.33399 92.16165 1.000 53.61155 204 LYS B N 1
ATOM 4805 C CA . LYS B 1 92 ? 31.63818 6.79217 93.45898 1.000 53.43776 204 LYS B CA 1
ATOM 4806 C C . LYS B 1 92 ? 32.82280 6.79207 94.41589 1.000 56.15752 204 LYS B C 1
ATOM 4807 O O . LYS B 1 92 ? 32.70567 7.20815 95.57419 1.000 55.12946 204 LYS B O 1
ATOM 4826 N N . GLU B 1 93 ? 33.98043 6.33416 93.93733 1.000 58.15199 205 GLU B N 1
ATOM 4827 C CA . GLU B 1 93 ? 35.14868 6.21788 94.80062 1.000 60.20033 205 GLU B CA 1
ATOM 4828 C C . GLU B 1 93 ? 35.75279 7.58240 95.10409 1.000 59.06061 205 GLU B C 1
ATOM 4829 O O . GLU B 1 93 ? 36.12920 7.85959 96.24934 1.000 61.38548 205 GLU B O 1
ATOM 4841 N N . GLU B 1 94 ? 35.84090 8.45240 94.09652 1.000 57.17246 206 GLU B N 1
ATOM 4842 C CA . GLU B 1 94 ? 36.59393 9.69103 94.26060 1.000 59.25836 206 GLU B CA 1
ATOM 4843 C C . GLU B 1 94 ? 35.86829 10.68317 95.16344 1.000 58.54757 206 GLU B C 1
ATOM 4844 O O . GLU B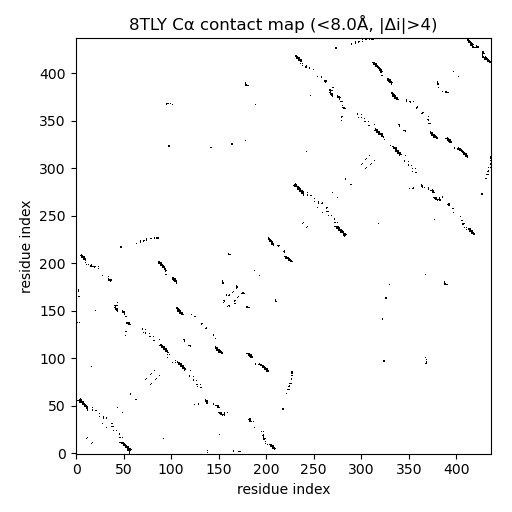 1 94 ? 36.49553 11.29872 96.03382 1.000 59.09077 206 GLU B O 1
ATOM 4856 N N . PHE B 1 95 ? 34.55627 10.86451 94.97907 1.000 56.24359 207 PHE B N 1
ATOM 4857 C CA . PHE B 1 95 ? 33.88879 11.92483 95.72225 1.000 52.56501 207 PHE B CA 1
ATOM 4858 C C . PHE B 1 95 ? 32.44212 11.66272 96.12698 1.000 50.28219 207 PHE B C 1
ATOM 4859 O O . PHE B 1 95 ? 31.96385 12.26736 97.09279 1.000 49.81678 207 PHE B O 1
ATOM 4876 N N . ILE B 1 96 ? 31.72552 10.78262 95.42691 1.000 49.82514 208 ILE B N 1
ATOM 4877 C CA . ILE B 1 96 ? 30.32158 10.57710 95.77602 1.000 46.96736 208 ILE B CA 1
ATOM 4878 C C . ILE B 1 96 ? 30.19947 9.93496 97.15421 1.000 46.52682 208 ILE B C 1
ATOM 4879 O O . ILE B 1 96 ? 29.27903 10.24646 97.91943 1.000 45.49591 208 ILE B O 1
ATOM 4895 N N . ASN B 1 97 ? 31.11065 9.01773 97.48869 1.000 47.91166 209 ASN B N 1
ATOM 4896 C CA . ASN B 1 97 ? 31.06365 8.38976 98.80518 1.000 44.61684 209 ASN B CA 1
ATOM 4897 C C . ASN B 1 97 ? 31.27375 9.41781 99.90790 1.000 45.27476 209 ASN B C 1
ATOM 4898 O O . ASN B 1 97 ? 30.64236 9.33911 100.96748 1.000 45.12985 209 ASN B O 1
ATOM 4909 N N . ASP B 1 98 ? 32.15692 10.39297 99.67558 1.000 48.58209 210 ASP B N 1
ATOM 4910 C CA . ASP B 1 98 ? 32.32752 11.47925 100.63470 1.000 47.93324 210 ASP B CA 1
ATOM 4911 C C . ASP B 1 98 ? 31.04962 12.29670 100.77336 1.000 45.46120 210 ASP B C 1
ATOM 4912 O O . ASP B 1 98 ? 30.71243 12.75694 101.87047 1.000 45.58924 210 ASP B O 1
ATOM 4921 N N . ILE B 1 99 ? 30.32665 12.48947 99.67021 1.000 43.71205 211 ILE B N 1
ATOM 4922 C CA . ILE B 1 99 ? 29.14997 13.35049 99.69211 1.000 42.45657 211 ILE B CA 1
ATOM 4923 C C . ILE B 1 99 ? 27.93620 12.59907 100.22067 1.000 41.64425 211 ILE B C 1
ATOM 4924 O O . ILE B 1 99 ? 27.15570 13.13913 101.01239 1.000 41.54946 211 ILE B O 1
ATOM 4940 N N . SER B 1 100 ? 27.75767 11.34623 99.80279 1.000 42.60742 212 SER B N 1
ATOM 4941 C CA . SER B 1 100 ? 26.58576 10.58812 100.22423 1.000 42.18547 212 SER B CA 1
ATOM 4942 C C . SER B 1 100 ? 26.75085 10.03107 101.63338 1.000 41.66468 212 SER B C 1
ATOM 4943 O O . SER B 1 100 ? 25.78674 9.99819 102.40711 1.000 40.82745 212 SER B O 1
ATOM 4951 N N . GLY B 1 101 ? 27.95928 9.59948 101.98467 1.000 42.39688 213 GLY B N 1
ATOM 4952 C CA . GLY B 1 101 ? 28.16258 8.91543 103.24472 1.000 40.43715 213 GLY B CA 1
ATOM 4953 C C . GLY B 1 101 ? 27.58746 7.51973 103.26565 1.000 40.81225 213 GLY B C 1
ATOM 4954 O O . GLY B 1 101 ? 27.25273 7.00651 104.33898 1.000 40.96266 213 GLY B O 1
ATOM 4958 N N . GLY B 1 102 ? 27.45881 6.88623 102.10318 1.000 40.12954 214 GLY B N 1
ATOM 4959 C CA . GLY B 1 102 ? 26.85812 5.57584 102.02773 1.000 39.41764 214 GLY B CA 1
ATOM 4960 C C . GLY B 1 102 ? 25.36363 5.55395 102.23820 1.000 39.04352 214 GLY B C 1
ATOM 4961 O O . GLY B 1 102 ? 24.78002 4.46297 102.29762 1.000 40.13059 214 GLY B O 1
ATOM 4965 N N . LYS B 1 103 ? 24.72795 6.71327 102.36476 1.000 38.51788 215 LYS B N 1
ATOM 4966 C CA . LYS B 1 103 ? 23.28825 6.82957 102.50098 1.000 38.08905 215 LYS B CA 1
ATOM 4967 C C . LYS B 1 103 ? 22.72705 7.64450 101.34160 1.000 37.84714 215 LYS B C 1
ATOM 4968 O O . LYS B 1 103 ? 23.42656 8.49713 100.78291 1.000 36.76140 215 LYS B O 1
ATOM 4987 N N . PRO B 1 104 ? 21.46871 7.40869 100.95212 1.000 37.13801 216 PRO B N 1
ATOM 4988 C CA . PRO B 1 104 ? 20.88618 8.20889 99.86710 1.000 36.42941 216 PRO B CA 1
ATOM 4989 C C . PRO B 1 104 ? 20.80299 9.67999 100.23826 1.000 38.72763 216 PRO B C 1
ATOM 4990 O O . PRO B 1 104 ? 21.18434 10.07667 101.34470 1.000 40.56981 216 PRO B O 1
ATOM 5001 N N . LEU B 1 105 ? 20.29870 10.49407 99.31984 1.000 35.46163 217 LEU B N 1
ATOM 5002 C CA . LEU B 1 105 ? 20.11650 11.92374 99.53462 1.000 34.88790 217 LEU B CA 1
ATOM 5003 C C . LEU B 1 105 ? 18.62136 12.19015 99.65399 1.000 38.07004 217 LEU B C 1
ATOM 5004 O O . LEU B 1 105 ? 17.88260 12.05133 98.67384 1.000 37.65359 217 LEU B O 1
ATOM 5020 N N . GLU B 1 106 ? 18.17241 12.55763 100.85315 1.000 39.93001 218 GLU B N 1
ATOM 5021 C CA . GLU B 1 106 ? 16.75605 12.83856 101.05470 1.000 40.10359 218 GLU B CA 1
ATOM 5022 C C . GLU B 1 106 ? 16.39197 14.14541 100.36077 1.000 38.41863 218 GLU B C 1
ATOM 5023 O O . GLU B 1 106 ? 17.07556 15.16098 100.52608 1.000 38.40504 218 GLU B O 1
ATOM 5035 N N . VAL B 1 107 ? 15.31220 14.11058 99.58105 1.000 39.96577 219 VAL B N 1
ATOM 5036 C CA . VAL B 1 107 ? 15.02242 15.13198 98.58366 1.000 38.19458 219 VAL B CA 1
ATOM 5037 C C . VAL B 1 107 ? 13.52421 15.37552 98.51166 1.000 37.86006 219 VAL B C 1
ATOM 5038 O O . VAL B 1 107 ? 12.71546 14.48636 98.80662 1.000 37.72182 219 VAL B O 1
ATOM 5051 N N . GLU B 1 108 ? 13.15714 16.58681 98.10393 1.000 39.24840 220 GLU B N 1
ATOM 5052 C CA . GLU B 1 108 ? 11.77544 16.93569 97.82815 1.000 40.16105 220 GLU B CA 1
ATOM 5053 C C . GLU B 1 108 ? 11.66694 17.52874 96.43111 1.000 39.62927 220 GLU B C 1
ATOM 5054 O O . GLU B 1 108 ? 12.57329 18.21928 95.95639 1.000 39.16476 220 GLU B O 1
ATOM 5066 N N . MET B 1 109 ? 10.54543 17.24156 95.78056 1.000 40.91161 221 MET B N 1
ATOM 5067 C CA . MET B 1 109 ? 10.16484 17.83846 94.50285 1.000 38.07518 221 MET B CA 1
ATOM 5068 C C . MET B 1 109 ? 9.04395 18.81986 94.82585 1.000 38.60890 221 MET B C 1
ATOM 5069 O O . MET B 1 109 ? 7.90879 18.41218 95.08822 1.000 39.12188 221 MET B O 1
ATOM 5083 N N . ALA B 1 110 ? 9.36976 20.11084 94.83115 1.000 38.73728 222 ALA B N 1
ATOM 5084 C CA . ALA B 1 110 ? 8.42420 21.13304 95.25779 1.000 38.10332 222 ALA B CA 1
ATOM 5085 C C . ALA B 1 110 ? 8.71337 22.43020 94.52111 1.000 38.12679 222 ALA B C 1
ATOM 5086 O O . ALA B 1 110 ? 9.84856 22.91584 94.53476 1.000 37.81548 222 ALA B O 1
ATOM 5093 N N . GLY B 1 111 ? 7.68895 22.97956 93.88708 1.000 37.22771 223 GLY B N 1
ATOM 5094 C CA . GLY B 1 111 ? 7.81930 24.24951 93.19385 1.000 36.68130 223 GLY B CA 1
ATOM 5095 C C . GLY B 1 111 ? 8.13374 24.07485 91.72346 1.000 37.08631 223 GLY B C 1
ATOM 5096 O O . GLY B 1 111 ? 8.80856 23.13507 91.30490 1.000 36.84859 223 GLY B O 1
ATOM 5100 N N . ILE B 1 112 ? 7.62528 25.00902 90.92038 1.000 37.46710 224 ILE B N 1
ATOM 5101 C CA . ILE B 1 112 ? 7.84902 25.01210 89.48229 1.000 36.02651 224 ILE B CA 1
ATOM 5102 C C . ILE B 1 112 ? 8.61501 26.27499 89.11080 1.000 37.24540 224 ILE B C 1
ATOM 5103 O O . ILE B 1 112 ? 8.67457 27.24472 89.87067 1.000 38.03085 224 ILE B O 1
ATOM 5119 N N . GLU B 1 113 ? 9.20051 26.25498 87.91562 1.000 37.31840 225 GLU B N 1
ATOM 5120 C CA . GLU B 1 113 ? 9.97187 27.39163 87.43572 1.000 37.64533 225 GLU B CA 1
ATOM 5121 C C . GLU B 1 113 ? 10.11008 27.30276 85.92343 1.000 37.88269 225 GLU B C 1
ATOM 5122 O O . GLU B 1 113 ? 9.98627 26.22811 85.33030 1.000 36.73182 225 GLU B O 1
ATOM 5134 N N . TYR B 1 114 ? 10.37214 28.45517 85.30971 1.000 37.77607 226 TYR B N 1
ATOM 5135 C CA . TYR B 1 114 ? 10.73484 28.53839 83.90347 1.000 37.54223 226 TYR B CA 1
ATOM 5136 C C . TYR B 1 114 ? 12.05479 29.28977 83.79320 1.000 39.36819 226 TYR B C 1
ATOM 5137 O O . TYR B 1 114 ? 12.43961 30.04270 84.69216 1.000 39.89165 226 TYR B O 1
ATOM 5155 N N . MET B 1 115 ? 12.75084 29.07529 82.67542 1.000 38.76458 227 MET B N 1
ATOM 5156 C CA . MET B 1 115 ? 14.07920 29.63946 82.48326 1.000 36.60516 227 MET B CA 1
ATOM 5157 C C . MET B 1 115 ? 14.10135 30.86291 81.57473 1.000 40.01569 227 MET B C 1
ATOM 5158 O O . MET B 1 115 ? 15.02457 31.67723 81.68963 1.000 42.36744 227 MET B O 1
ATOM 5172 N N . ASN B 1 116 ? 13.12149 31.01886 80.68494 1.000 40.84112 228 ASN B N 1
ATOM 5173 C CA . ASN B 1 116 ? 13.13096 32.11110 79.71965 1.000 40.08117 228 ASN B CA 1
ATOM 5174 C C . ASN B 1 116 ? 12.72572 33.41581 80.40832 1.000 40.47494 228 ASN B C 1
ATOM 5175 O O . ASN B 1 116 ? 12.56037 33.47662 81.63019 1.000 43.30781 228 ASN B O 1
ATOM 5186 N N . ASP B 1 117 ? 12.55830 34.48290 79.62395 1.000 40.07688 229 ASP B N 1
ATOM 5187 C CA . ASP B 1 117 ? 12.33243 35.81768 80.16316 1.000 38.40986 229 ASP B CA 1
ATOM 5188 C C . ASP B 1 117 ? 10.89750 36.30013 79.99189 1.000 38.55648 229 ASP B C 1
ATOM 5189 O O . ASP B 1 117 ? 10.62701 37.48694 80.19943 1.000 41.53901 229 ASP B O 1
ATOM 5198 N N . ASP B 1 118 ? 9.97645 35.42189 79.61810 1.000 39.43696 230 ASP B N 1
ATOM 5199 C CA . ASP B 1 118 ? 8.58372 35.81899 79.45478 1.000 38.78009 230 ASP B CA 1
ATOM 5200 C C . ASP B 1 118 ? 7.66907 34.69131 79.91515 1.000 39.73716 230 ASP B C 1
ATOM 5201 O O . ASP B 1 118 ? 7.52889 33.68252 79.21216 1.000 41.02917 230 ASP B O 1
ATOM 5210 N N . PRO B 1 119 ? 7.02999 34.81366 81.08143 1.000 40.16651 231 PRO B N 1
ATOM 5211 C CA . PRO B 1 119 ? 6.15783 33.72059 81.54327 1.000 40.41557 231 PRO B CA 1
ATOM 5212 C C . PRO B 1 119 ? 4.96634 33.47303 80.63675 1.000 40.28870 231 PRO B C 1
ATOM 5213 O O . PRO B 1 119 ? 4.34503 32.40838 80.73671 1.000 41.01875 231 PRO B O 1
ATOM 5224 N N . GLY B 1 120 ? 4.62699 34.41448 79.75572 1.000 41.11903 232 GLY B N 1
ATOM 5225 C CA . GLY B 1 120 ? 3.52576 34.22032 78.83278 1.000 41.15991 232 GLY B CA 1
ATOM 5226 C C . GLY B 1 120 ? 3.86877 33.44462 77.58244 1.000 41.89648 232 GLY B C 1
ATOM 5227 O O . GLY B 1 120 ? 2.96444 33.08837 76.82076 1.000 42.87250 232 GLY B O 1
ATOM 5231 N N . MET B 1 121 ? 5.15495 33.17936 77.34991 1.000 42.32850 233 MET B N 1
ATOM 5232 C CA . MET B 1 121 ? 5.61281 32.38381 76.21430 1.000 42.37515 233 MET B CA 1
ATOM 5233 C C . MET B 1 121 ? 6.64237 31.37667 76.73020 1.000 40.91718 233 MET B C 1
ATOM 5234 O O . MET B 1 121 ? 7.84428 31.49897 76.48558 1.000 41.60343 233 MET B O 1
ATOM 5248 N N . VAL B 1 122 ? 6.15701 30.38134 77.45613 1.000 40.73610 234 VAL B N 1
ATOM 5249 C CA . VAL B 1 122 ? 7.00043 29.32731 78.00321 1.000 41.60362 234 VAL B CA 1
ATOM 5250 C C . VAL B 1 122 ? 7.01879 28.15558 77.03315 1.000 41.55778 234 VAL B C 1
ATOM 5251 O O . VAL B 1 122 ? 5.99566 27.80840 76.43001 1.000 41.26228 234 VAL B O 1
ATOM 5264 N N . ASP B 1 123 ? 8.19434 27.54956 76.87405 1.000 41.10583 235 ASP B N 1
ATOM 5265 C CA . ASP B 1 123 ? 8.34649 26.32368 76.10462 1.000 43.15796 235 ASP B CA 1
ATOM 5266 C C . ASP B 1 123 ? 8.59472 25.09993 76.97204 1.000 40.83770 235 ASP B C 1
ATOM 5267 O O . ASP B 1 123 ? 8.23062 23.99262 76.57172 1.000 41.50817 235 ASP B O 1
ATOM 5276 N N . VAL B 1 124 ? 9.19218 25.27289 78.14939 1.000 40.17036 236 VAL B N 1
ATOM 5277 C CA . VAL B 1 124 ? 9.42592 24.17837 79.08323 1.000 39.81760 236 VAL B CA 1
ATOM 5278 C C . VAL B 1 124 ? 9.20991 24.68588 80.50277 1.000 37.52493 236 VAL B C 1
ATOM 5279 O O . VAL B 1 124 ? 9.67722 25.77082 80.86503 1.000 37.87647 236 VAL B O 1
ATOM 5292 N N . LEU B 1 125 ? 8.50871 23.89347 81.30788 1.000 37.21797 237 LEU B N 1
ATOM 5293 C CA . LEU B 1 125 ? 8.32137 24.16316 82.72717 1.000 37.26545 237 LEU B CA 1
ATOM 5294 C C . LEU B 1 125 ? 8.95201 23.03036 83.52508 1.000 35.82816 237 LEU B C 1
ATOM 5295 O O . LEU B 1 125 ? 8.83783 21.85865 83.15127 1.000 37.50059 237 LEU B O 1
ATOM 5311 N N . TYR B 1 126 ? 9.62578 23.38338 84.61641 1.000 35.25957 238 TYR B N 1
ATOM 5312 C CA . TYR B 1 126 ? 10.35984 22.42542 85.42613 1.000 34.55625 238 TYR B CA 1
ATOM 5313 C C . TYR B 1 126 ? 9.81173 22.40248 86.84661 1.000 34.81920 238 TYR B C 1
ATOM 5314 O O . TYR B 1 126 ? 9.15170 23.34148 87.29630 1.000 35.48873 238 TYR B O 1
ATOM 5332 N N . ALA B 1 127 ? 10.10426 21.31340 87.55170 1.000 34.82973 239 ALA B N 1
ATOM 5333 C CA . ALA B 1 127 ? 9.77853 21.16207 88.96469 1.000 35.05505 239 ALA B CA 1
ATOM 5334 C C . ALA B 1 127 ? 11.08191 21.15117 89.75209 1.000 34.07555 239 ALA B C 1
ATOM 5335 O O . ALA B 1 127 ? 11.95733 20.31746 89.49696 1.000 34.22531 239 ALA B O 1
ATOM 5342 N N . LYS B 1 128 ? 11.21028 22.07270 90.70038 1.000 35.09470 240 LYS B N 1
ATOM 5343 C CA . LYS B 1 128 ? 12.45355 22.20099 91.44452 1.000 36.14697 240 LYS B CA 1
ATOM 5344 C C . LYS B 1 128 ? 12.68603 20.98232 92.33289 1.000 37.61146 240 LYS B C 1
ATOM 5345 O O . LYS B 1 128 ? 11.74926 20.37612 92.86125 1.000 38.13602 240 LYS B O 1
ATOM 5364 N N . VAL B 1 129 ? 13.95997 20.62875 92.48992 1.000 37.84412 241 VAL B N 1
ATOM 5365 C CA . VAL B 1 129 ? 14.39510 19.53853 93.35442 1.000 38.34130 241 VAL B CA 1
ATOM 5366 C C . VAL B 1 129 ? 15.43892 20.09396 94.31474 1.000 40.54400 241 VAL B C 1
ATOM 5367 O O . VAL B 1 129 ? 16.43143 20.68867 93.87906 1.000 40.55589 241 VAL B O 1
ATOM 5380 N N . HIS B 1 130 ? 15.21696 19.90225 95.61612 1.000 41.86448 242 HIS B N 1
ATOM 5381 C CA . HIS B 1 130 ? 16.09488 20.46522 96.63216 1.000 42.36565 242 HIS B CA 1
ATOM 5382 C C . HIS B 1 130 ? 16.27083 19.48386 97.78338 1.000 42.06261 242 HIS B C 1
ATOM 5383 O O . HIS B 1 130 ? 15.42645 18.61831 98.03082 1.000 40.63154 242 HIS B O 1
ATOM 5397 N N . MET B 1 131 ? 17.39480 19.63859 98.48450 1.000 43.06091 243 MET B N 1
ATOM 5398 C CA . MET B 1 131 ? 17.69417 18.81048 99.64492 1.000 39.69031 243 MET B CA 1
ATOM 5399 C C . MET B 1 131 ? 16.68411 19.05268 100.75928 1.000 40.23210 243 MET B C 1
ATOM 5400 O O . MET B 1 131 ? 16.26477 20.18707 101.00182 1.000 43.18097 243 MET B O 1
ATOM 5414 N N . LYS B 1 132 ? 16.30571 17.97871 101.45848 1.000 40.00848 244 LYS B N 1
ATOM 5415 C CA . LYS B 1 132 ? 15.47047 18.14644 102.64367 1.000 40.75348 244 LYS B CA 1
ATOM 5416 C C . LYS B 1 132 ? 16.22987 18.86917 103.74918 1.000 40.62937 244 LYS B C 1
ATOM 5417 O O . LYS B 1 132 ? 15.65507 19.69629 104.46554 1.000 43.31174 244 LYS B O 1
ATOM 5436 N N . ASP B 1 133 ? 17.52071 18.57438 103.90089 1.000 39.13837 245 ASP B N 1
ATOM 5437 C CA . ASP B 1 133 ? 18.34984 19.21577 104.91212 1.000 38.25930 245 ASP B CA 1
ATOM 5438 C C . ASP B 1 133 ? 18.92137 20.55450 104.45284 1.000 41.60283 245 ASP B C 1
ATOM 5439 O O . ASP B 1 133 ? 19.80482 21.09601 105.12588 1.000 46.26735 245 ASP B O 1
ATOM 5448 N N . GLY B 1 134 ? 18.45253 21.09133 103.32874 1.000 41.59271 246 GLY B N 1
ATOM 5449 C CA . GLY B 1 134 ? 18.85711 22.41875 102.90544 1.000 41.72137 246 GLY B CA 1
ATOM 5450 C C . GLY B 1 134 ? 20.32920 22.58837 102.61410 1.000 41.12892 246 GLY B C 1
ATOM 5451 O O . GLY B 1 134 ? 20.81225 23.72317 102.56739 1.000 44.01514 246 GLY B O 1
ATOM 5455 N N . SER B 1 135 ? 21.06142 21.49632 102.40924 1.000 40.24236 247 SER B N 1
ATOM 5456 C CA . SER B 1 135 ? 22.47592 21.57819 102.08724 1.000 41.73234 247 SER B CA 1
ATOM 5457 C C . SER B 1 135 ? 22.67186 21.59021 100.57139 1.000 40.94942 247 SER B C 1
ATOM 5458 O O . SER B 1 135 ? 21.72174 21.48097 99.79298 1.000 41.85449 247 SER B O 1
ATOM 5466 N N . ASN B 1 136 ? 23.92858 21.71400 100.14671 1.000 40.99492 248 ASN B N 1
ATOM 5467 C CA . ASN B 1 136 ? 24.28396 21.77694 98.73643 1.000 42.30827 248 ASN B CA 1
ATOM 5468 C C . ASN B 1 136 ? 24.80504 20.45205 98.19607 1.000 44.46919 248 ASN B C 1
ATOM 5469 O O . ASN B 1 136 ? 25.22813 20.39081 97.03748 1.000 44.97703 248 ASN B O 1
ATOM 5480 N N . ARG B 1 137 ? 24.77279 19.38929 99.00082 1.000 43.52134 249 ARG B N 1
ATOM 5481 C CA . ARG B 1 137 ? 25.42669 18.14534 98.60970 1.000 42.69062 249 ARG B CA 1
ATOM 5482 C C . ARG B 1 137 ? 24.94314 17.64796 97.25229 1.000 42.69920 249 ARG B C 1
ATOM 5483 O O . ARG B 1 137 ? 25.74339 17.16845 96.44240 1.000 43.22131 249 ARG B O 1
ATOM 5504 N N . LEU B 1 138 ? 23.64356 17.76947 96.97106 1.000 41.53558 250 LEU B N 1
ATOM 5505 C CA . LEU B 1 138 ? 23.13314 17.30067 95.68519 1.000 42.22467 250 LEU B CA 1
ATOM 5506 C C . LEU B 1 138 ? 23.72806 18.10505 94.53490 1.000 44.22442 250 LEU B C 1
ATOM 5507 O O . LEU B 1 138 ? 24.16384 17.54055 93.52436 1.000 43.16200 250 LEU B O 1
ATOM 5523 N N . GLN B 1 139 ? 23.74111 19.43329 94.66675 1.000 44.94476 251 GLN B N 1
ATOM 5524 C CA . GLN B 1 139 ? 24.31655 20.27362 93.62174 1.000 42.44405 251 GLN B CA 1
ATOM 5525 C C . GLN B 1 139 ? 25.78861 19.94584 93.41041 1.000 43.00743 251 GLN B C 1
ATOM 5526 O O . GLN B 1 139 ? 26.24890 19.80124 92.27238 1.000 44.16668 251 GLN B O 1
ATOM 5540 N N . GLU B 1 140 ? 26.54791 19.82964 94.50299 1.000 44.90215 252 GLU B N 1
ATOM 5541 C CA . GLU B 1 140 ? 27.97009 19.53391 94.37755 1.000 46.98843 252 GLU B CA 1
ATOM 5542 C C . GLU B 1 140 ? 28.19543 18.12155 93.85508 1.000 44.63870 252 GLU B C 1
ATOM 5543 O O . GLU B 1 140 ? 29.21910 17.85316 93.21748 1.000 45.73114 252 GLU B O 1
ATOM 5555 N N . LEU B 1 141 ? 27.25181 17.21252 94.10616 1.000 44.75329 253 LEU B N 1
ATOM 5556 C CA . LEU B 1 141 ? 27.37962 15.85159 93.59474 1.000 45.60087 253 LEU B CA 1
ATOM 5557 C C . LEU B 1 141 ? 27.23794 15.82855 92.07854 1.000 44.92269 253 LEU B C 1
ATOM 5558 O O . LEU B 1 141 ? 28.10990 15.31177 91.37100 1.000 46.71535 253 LEU B O 1
ATOM 5574 N N . VAL B 1 142 ? 26.14990 16.40284 91.55986 1.000 44.35599 254 VAL B N 1
ATOM 5575 C CA . VAL B 1 142 ? 25.89884 16.34935 90.12442 1.000 44.32219 254 VAL B CA 1
ATOM 5576 C C . VAL B 1 142 ? 26.91393 17.18627 89.35637 1.000 45.84330 254 VAL B C 1
ATOM 5577 O O . VAL B 1 142 ? 27.23295 16.87819 88.20156 1.000 48.97526 254 VAL B O 1
ATOM 5590 N N . ASP B 1 143 ? 27.43953 18.24884 89.96838 1.000 45.99185 255 ASP B N 1
ATOM 5591 C CA . ASP B 1 143 ? 28.39323 19.10256 89.26599 1.000 48.21143 255 ASP B CA 1
ATOM 5592 C C . ASP B 1 143 ? 29.73622 18.40175 89.09556 1.000 50.92103 255 ASP B C 1
ATOM 5593 O O . ASP B 1 143 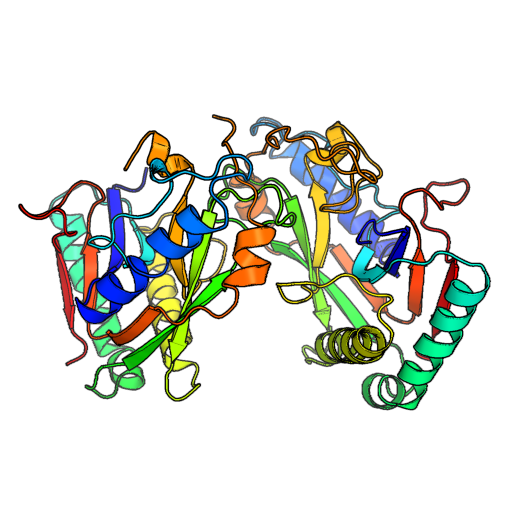? 30.32746 18.42549 88.00958 1.000 51.94327 255 ASP B O 1
ATOM 5602 N N . ARG B 1 144 ? 30.23720 17.77269 90.16066 1.000 51.85112 256 ARG B N 1
ATOM 5603 C CA . ARG B 1 144 ? 31.48686 17.03064 90.05149 1.000 53.37332 256 ARG B CA 1
ATOM 5604 C C . ARG B 1 144 ? 31.36544 15.84385 89.10504 1.000 54.30578 256 ARG B C 1
ATOM 5605 O O . ARG B 1 144 ? 32.38695 15.33949 88.62792 1.000 56.03093 256 ARG B O 1
ATOM 5626 N N . VAL B 1 145 ? 30.14559 15.38625 88.82377 1.000 51.64713 257 VAL B N 1
ATOM 5627 C CA . VAL B 1 145 ? 29.96175 14.29266 87.87548 1.000 52.92760 257 VAL B CA 1
ATOM 5628 C C . VAL B 1 145 ? 30.14360 14.78752 86.44529 1.000 54.86896 257 VAL B C 1
ATOM 5629 O O . VAL B 1 145 ? 30.84086 14.15998 85.64043 1.000 56.44227 257 VAL B O 1
ATOM 5642 N N . LEU B 1 146 ? 29.51284 15.91583 86.10457 1.000 54.59203 258 LEU B N 1
ATOM 5643 C CA . LEU B 1 146 ? 29.74533 16.52113 84.79659 1.000 58.49679 258 LEU B CA 1
ATOM 5644 C C . LEU B 1 146 ? 31.22125 16.84383 84.60010 1.000 60.79924 258 LEU B C 1
ATOM 5645 O O . LEU B 1 146 ? 31.77852 16.61144 83.51904 1.000 62.46360 258 LEU B O 1
ATOM 5661 N N . GLU B 1 147 ? 31.86668 17.38463 85.63535 1.000 59.44621 259 GLU B N 1
ATOM 5662 C CA . GLU B 1 147 ? 33.27289 17.75772 85.52823 1.000 60.93561 259 GLU B CA 1
ATOM 5663 C C . GLU B 1 147 ? 34.12651 16.57199 85.09472 1.000 62.37020 259 GLU B C 1
ATOM 5664 O O . GLU B 1 147 ? 35.02500 16.71913 84.25677 1.000 63.78588 259 GLU B O 1
ATOM 5676 N N . ARG B 1 148 ? 33.86328 15.38771 85.65177 1.000 59.88255 260 ARG B N 1
ATOM 5677 C CA . ARG B 1 148 ? 34.62304 14.20797 85.25342 1.000 62.75081 260 ARG B CA 1
ATOM 5678 C C . ARG B 1 148 ? 34.31769 13.81818 83.81093 1.000 62.93242 260 ARG B C 1
ATOM 5679 O O . ARG B 1 148 ? 35.23193 13.51333 83.03674 1.000 64.67557 260 ARG B O 1
ATOM 5700 N N . PHE B 1 149 ? 33.04030 13.83050 83.42792 1.000 61.17958 261 PHE B N 1
ATOM 5701 C CA . PHE B 1 149 ? 32.66216 13.37643 82.09467 1.000 62.38385 261 PHE B CA 1
ATOM 5702 C C . PHE B 1 149 ? 32.99946 14.39855 81.01801 1.000 65.56267 261 PHE B C 1
ATOM 5703 O O . PHE B 1 149 ? 33.33272 14.01358 79.89066 1.000 66.95887 261 PHE B O 1
ATOM 5720 N N . GLN B 1 150 ? 32.92190 15.69312 81.33563 1.000 65.64018 262 GLN B N 1
ATOM 5721 C CA . GLN B 1 150 ? 33.37134 16.70562 80.38621 1.000 66.98071 262 GLN B CA 1
ATOM 5722 C C . GLN B 1 150 ? 34.84884 16.53729 80.06319 1.000 68.78031 262 GLN B C 1
ATOM 5723 O O . GLN B 1 150 ? 35.29069 16.89036 78.96297 1.000 69.01928 262 GLN B O 1
ATOM 5737 N N . ALA B 1 151 ? 35.62522 15.99649 81.00264 1.000 68.59782 263 ALA B N 1
ATOM 5738 C CA . ALA B 1 151 ? 37.03857 15.74880 80.76748 1.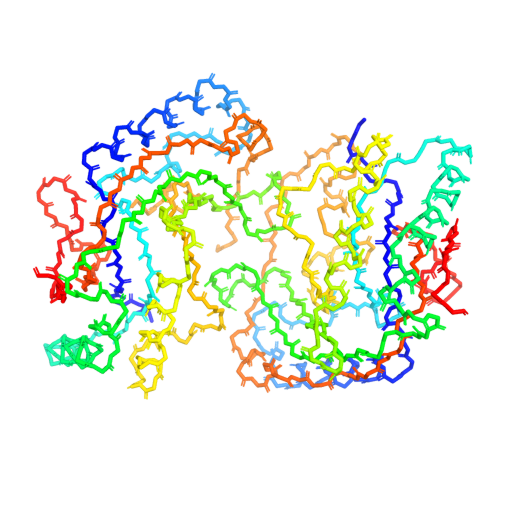000 68.29578 263 ALA B CA 1
ATOM 5739 C C . ALA B 1 151 ? 37.28088 14.54558 79.86724 1.000 69.02963 263 ALA B C 1
ATOM 5740 O O . ALA B 1 151 ? 38.33205 14.47354 79.22164 1.000 68.84185 263 ALA B O 1
ATOM 5747 N N . SER B 1 152 ? 36.33761 13.60731 79.80214 1.000 67.47917 264 SER B N 1
ATOM 5748 C CA . SER B 1 152 ? 36.52701 12.38785 79.03030 1.000 67.51279 264 SER B CA 1
ATOM 5749 C C . SER B 1 152 ? 36.13580 12.53238 77.56571 1.000 67.38722 264 SER B C 1
ATOM 5750 O O . SER B 1 152 ? 36.38763 11.60981 76.78309 1.000 66.32050 264 SER B O 1
ATOM 5758 N N . GLY B 1 153 ? 35.53158 13.65122 77.17657 1.000 66.73001 265 GLY B N 1
ATOM 5759 C CA . GLY B 1 153 ? 35.11557 13.82502 75.79872 1.000 64.94583 265 GLY B CA 1
ATOM 5760 C C . GLY B 1 153 ? 33.96992 12.93472 75.37617 1.000 67.47115 265 GLY B C 1
ATOM 5761 O O . GLY B 1 153 ? 33.89044 12.55195 74.20374 1.000 68.93047 265 GLY B O 1
ATOM 5765 N N . LEU B 1 154 ? 33.08037 12.58512 76.30536 1.000 68.91133 266 LEU B N 1
ATOM 5766 C CA . LEU B 1 154 ? 31.89468 11.79855 75.99689 1.000 69.28031 266 LEU B CA 1
ATOM 5767 C C . LEU B 1 154 ? 30.61354 12.61384 75.98462 1.000 67.32337 266 LEU B C 1
ATOM 5768 O O . LEU B 1 154 ? 29.68888 12.27882 75.23983 1.000 66.29648 266 LEU B O 1
ATOM 5784 N N . ILE B 1 155 ? 30.53312 13.66119 76.78328 1.000 63.62618 267 ILE B N 1
ATOM 5785 C CA . ILE B 1 155 ? 29.29941 14.41474 76.95709 1.000 65.93023 267 ILE B CA 1
ATOM 5786 C C . ILE B 1 155 ? 29.17896 15.45934 75.85870 1.000 64.80218 267 ILE B C 1
ATOM 5787 O O . ILE B 1 155 ? 30.17219 15.93464 75.30135 1.000 65.78926 267 ILE B O 1
ATOM 5803 N N . VAL B 1 156 ? 27.93464 15.80670 75.53161 1.000 61.25635 268 VAL B N 1
ATOM 5804 C CA . VAL B 1 156 ? 27.66706 16.97047 74.69449 1.000 62.03603 268 VAL B CA 1
ATOM 5805 C C . VAL B 1 156 ? 27.94204 18.21621 75.52618 1.000 66.08333 268 VAL B C 1
ATOM 5806 O O . VAL B 1 156 ? 27.31360 18.43076 76.57017 1.000 65.45073 268 VAL B O 1
ATOM 5819 N N . LYS B 1 157 ? 28.88515 19.04125 75.06789 1.000 68.96910 269 LYS B N 1
ATOM 5820 C CA . LYS B 1 157 ? 29.41505 20.13260 75.87922 1.000 67.07978 269 LYS B CA 1
ATOM 5821 C C . LYS B 1 157 ? 28.30246 20.97779 76.48861 1.000 66.34338 269 LYS B C 1
ATOM 5822 O O . LYS B 1 157 ? 27.60741 21.71888 75.78540 1.000 64.18962 269 LYS B O 1
ATOM 5841 N N . GLU B 1 158 ? 28.14194 20.86690 77.80613 1.000 66.35484 270 GLU B N 1
ATOM 5842 C CA . GLU B 1 158 ? 27.09488 21.55156 78.55848 1.000 64.79451 270 GLU B CA 1
ATOM 5843 C C . GLU B 1 158 ? 27.68765 22.82839 79.14455 1.000 64.16572 270 GLU B C 1
ATOM 5844 O O . GLU B 1 158 ? 28.47327 22.77709 80.09650 1.000 62.01253 270 GLU B O 1
ATOM 5856 N N . TRP B 1 159 ? 27.30319 23.97532 78.58024 1.000 60.59690 271 TRP B N 1
ATOM 5857 C CA . TRP B 1 159 ? 27.91609 25.23559 78.98920 1.000 58.94634 271 TRP B CA 1
ATOM 5858 C C . TRP B 1 159 ? 27.40469 25.68671 80.35094 1.000 61.08729 271 TRP B C 1
ATOM 5859 O O . TRP B 1 159 ? 28.17545 26.20439 81.16753 1.000 65.52136 271 TRP B O 1
ATOM 5880 N N . ASN B 1 160 ? 26.11585 25.50265 80.61563 1.000 60.61198 272 ASN B N 1
ATOM 5881 C CA . ASN B 1 160 ? 25.57214 25.82396 81.92364 1.000 58.66490 272 ASN B CA 1
ATOM 5882 C C . ASN B 1 160 ? 25.93310 24.72980 82.92555 1.000 59.59573 272 ASN B C 1
ATOM 5883 O O . ASN B 1 160 ? 26.50798 23.69447 82.58039 1.000 59.66274 272 ASN B O 1
ATOM 5894 N N . SER B 1 161 ? 25.60035 24.97457 84.18764 1.000 58.92296 273 SER B N 1
ATOM 5895 C CA . SER B 1 161 ? 25.74674 23.94636 85.20265 1.000 56.88425 273 SER B CA 1
ATOM 5896 C C . SER B 1 161 ? 24.51705 23.04150 85.20607 1.000 53.56953 273 SER B C 1
ATOM 5897 O O . SER B 1 161 ? 23.48204 23.35009 84.60913 1.000 56.50535 273 SER B O 1
ATOM 5905 N N . VAL B 1 162 ? 24.63504 21.90316 85.88964 1.000 50.98638 274 VAL B N 1
ATOM 5906 C CA . VAL B 1 162 ? 23.46441 21.06507 86.10667 1.000 46.19378 274 VAL B CA 1
ATOM 5907 C C . VAL B 1 162 ? 22.46467 21.84482 86.94696 1.000 45.09356 274 VAL B C 1
ATOM 5908 O O . VAL B 1 162 ? 22.82492 22.46680 87.95473 1.000 48.27678 274 VAL B O 1
ATOM 5921 N N . LYS B 1 163 ? 21.20682 21.83649 86.52385 1.000 40.54324 275 LYS B N 1
ATOM 5922 C CA . LYS B 1 163 ? 20.12636 22.49580 87.24367 1.000 39.53989 275 LYS B CA 1
ATOM 5923 C C . LYS B 1 163 ? 19.27925 21.42244 87.91254 1.000 37.67180 275 LYS B C 1
ATOM 5924 O O . LYS B 1 163 ? 18.91605 20.42768 87.27523 1.000 36.97314 275 LYS B O 1
ATOM 5943 N N . LEU B 1 164 ? 18.97514 21.61843 89.19565 1.000 37.60648 276 LEU B N 1
ATOM 5944 C CA . LEU B 1 164 ? 18.27807 20.60419 89.98494 1.000 35.28876 276 LEU B CA 1
ATOM 5945 C C . LEU B 1 164 ? 16.77413 20.79580 89.81335 1.000 35.59186 276 LEU B C 1
ATOM 5946 O O . LEU B 1 164 ? 16.07620 21.34785 90.66760 1.000 36.62785 276 LEU B O 1
ATOM 5962 N N . HIS B 1 165 ? 16.27360 20.32209 88.67418 1.000 34.72203 277 HIS B N 1
ATOM 5963 C CA . HIS B 1 165 ? 14.84088 20.33554 88.40645 1.000 33.97772 277 HIS B CA 1
ATOM 5964 C C . HIS B 1 165 ? 14.51490 19.25957 87.37938 1.000 33.99818 277 HIS B C 1
ATOM 5965 O O . HIS B 1 165 ? 15.39401 18.75978 86.67246 1.000 33.25931 277 HIS B O 1
ATOM 5979 N N . ALA B 1 166 ? 13.23228 18.91767 87.30696 1.000 31.69582 278 ALA B N 1
ATOM 5980 C CA . ALA B 1 166 ? 12.74379 17.86674 86.42993 1.000 31.29513 278 ALA B CA 1
ATOM 5981 C C . ALA B 1 166 ? 11.64012 18.42775 85.54903 1.000 33.52206 278 ALA B C 1
ATOM 5982 O O . ALA B 1 166 ? 10.75840 19.14530 86.02559 1.000 34.41306 278 ALA B O 1
ATOM 5989 N N . THR B 1 167 ? 11.70148 18.10252 84.25754 1.000 34.76308 279 THR B N 1
ATOM 5990 C CA . THR B 1 167 ? 10.69370 18.57219 83.31624 1.000 33.46397 279 THR B CA 1
ATOM 5991 C C . THR B 1 167 ? 9.32004 18.02411 83.68230 1.000 34.02982 279 THR B C 1
ATOM 5992 O O . THR B 1 167 ? 9.17666 16.85374 84.04731 1.000 34.53562 279 THR B O 1
ATOM 6003 N N . VAL B 1 168 ? 8.30330 18.88032 83.57555 1.000 33.40732 280 VAL B N 1
ATOM 6004 C CA . VAL B 1 168 ? 6.92601 18.48053 83.84149 1.000 33.67986 280 VAL B CA 1
ATOM 6005 C C . VAL B 1 168 ? 6.04690 18.84022 82.65010 1.000 34.74895 280 VAL B C 1
ATOM 6006 O O . VAL B 1 168 ? 5.04200 18.17124 82.38186 1.000 35.46137 280 VAL B O 1
ATOM 6019 N N . MET B 1 169 ? 6.41717 19.89608 81.92780 1.000 35.61686 281 MET B N 1
ATOM 6020 C CA . MET B 1 169 ? 5.69122 20.31612 80.73756 1.000 36.36889 281 MET B CA 1
ATOM 6021 C C . MET B 1 169 ? 6.68581 20.71645 79.65898 1.000 36.03969 281 MET B C 1
ATOM 6022 O O . MET B 1 169 ? 7.69232 21.37118 79.94513 1.000 36.54683 281 MET B O 1
ATOM 6036 N N . ASN B 1 170 ? 6.39532 20.32245 78.41979 1.000 37.01321 282 ASN B N 1
ATOM 6037 C CA . ASN B 1 170 ? 7.24057 20.67370 77.28526 1.000 39.24741 282 ASN B CA 1
ATOM 6038 C C . ASN B 1 170 ? 6.39864 20.62176 76.01985 1.000 41.71716 282 ASN B C 1
ATOM 6039 O O . ASN B 1 170 ? 5.72361 19.61999 75.76462 1.000 41.72206 282 ASN B O 1
ATOM 6050 N N . THR B 1 171 ? 6.43890 21.70041 75.23411 1.000 43.38405 283 THR B N 1
ATOM 6051 C CA . THR B 1 171 ? 5.68922 21.73570 73.98440 1.000 44.02125 283 THR B CA 1
ATOM 6052 C C . THR B 1 171 ? 6.23560 20.74784 72.96140 1.000 45.83536 283 THR B C 1
ATOM 6053 O O . THR B 1 171 ? 5.53467 20.42292 71.99633 1.000 47.89835 283 THR B O 1
ATOM 6064 N N . LEU B 1 172 ? 7.46523 20.25985 73.15185 1.000 44.91168 284 LEU B N 1
ATOM 6065 C CA . LEU B 1 172 ? 7.98577 19.21706 72.27516 1.000 45.32597 284 LEU B CA 1
ATOM 6066 C C . LEU B 1 172 ? 7.19541 17.92170 72.41805 1.000 48.60342 284 LEU B C 1
ATOM 6067 O O . LEU B 1 172 ? 7.07577 17.15910 71.45254 1.000 50.26532 284 LEU B O 1
ATOM 6083 N N . PHE B 1 173 ? 6.65266 17.65492 73.60837 1.000 47.73439 285 PHE B N 1
ATOM 6084 C CA . PHE B 1 173 ? 5.89154 16.43258 73.82922 1.000 48.11303 285 PHE B CA 1
ATOM 6085 C C . PHE B 1 173 ? 4.67344 16.32558 72.91915 1.000 50.41338 285 PHE B C 1
ATOM 6086 O O . PHE B 1 173 ? 4.09145 15.24008 72.82029 1.000 53.70665 285 PHE B O 1
ATOM 6103 N N . ARG B 1 174 ? 4.26960 17.41566 72.26107 1.000 50.84665 286 ARG B N 1
ATOM 6104 C CA . ARG B 1 174 ? 3.15243 17.33894 71.32621 1.000 52.52540 286 ARG B CA 1
ATOM 6105 C C . ARG B 1 174 ? 3.49335 16.46934 70.12342 1.000 51.97906 286 ARG B C 1
ATOM 6106 O O . ARG B 1 174 ? 2.59810 15.86629 69.52041 1.000 49.05006 286 ARG B O 1
ATOM 6127 N N . LYS B 1 175 ? 4.77709 16.39193 69.76609 1.000 53.30962 287 LYS B N 1
ATOM 6128 C CA . LYS B 1 175 ? 5.23056 15.63599 68.60980 1.000 55.80766 287 LYS B CA 1
ATOM 6129 C C . LYS B 1 175 ? 6.20982 14.52290 68.95325 1.000 59.81227 287 LYS B C 1
ATOM 6130 O O . LYS B 1 175 ? 6.35935 13.59145 68.15374 1.000 61.39646 287 LYS B O 1
ATOM 6149 N N . ASP B 1 176 ? 6.87448 14.58724 70.10439 1.000 59.04239 288 ASP B N 1
ATOM 6150 C CA . ASP B 1 176 ? 7.82694 13.56039 70.53441 1.000 59.66285 288 ASP B CA 1
ATOM 6151 C C . ASP B 1 176 ? 7.61686 13.30430 72.01524 1.000 61.10096 288 ASP B C 1
ATOM 6152 O O . ASP B 1 176 ? 8.29375 13.88563 72.87090 1.000 61.20361 288 ASP B O 1
ATOM 6161 N N . PRO B 1 177 ? 6.65772 12.43223 72.36563 1.000 62.78706 289 PRO B N 1
ATOM 6162 C CA . PRO B 1 177 ? 6.42091 12.10903 73.77890 1.000 59.93057 289 PRO B CA 1
ATOM 6163 C C . PRO B 1 177 ? 7.59921 11.37527 74.41246 1.000 63.02187 289 PRO B C 1
ATOM 6164 O O . PRO B 1 177 ? 7.94537 10.28926 73.94614 1.000 64.17517 289 PRO B O 1
ATOM 6175 N N . LYS B 1 195 ? 11.22162 24.44086 62.67219 1.000 62.64578 307 LYS B N 1
ATOM 6176 C CA . LYS B 1 195 ? 12.23591 24.31802 63.71378 1.000 67.80760 307 LYS B CA 1
ATOM 6177 C C . LYS B 1 195 ? 11.93955 25.28057 64.86175 1.000 70.42125 307 LYS B C 1
ATOM 6178 O O . LYS B 1 195 ? 12.23771 24.98883 66.02153 1.000 67.55638 307 LYS B O 1
ATOM 6196 N N . GLU B 1 196 ? 11.35800 26.43188 64.52847 1.000 68.08344 308 GLU B N 1
ATOM 6197 C CA . GLU B 1 196 ? 10.94684 27.39156 65.54578 1.000 67.66004 308 GLU B CA 1
ATOM 6198 C C . GLU B 1 196 ? 9.94819 26.73789 66.49337 1.000 68.21145 308 GLU B C 1
ATOM 6199 O O . GLU B 1 196 ? 8.89302 26.25977 66.06435 1.000 71.26300 308 GLU B O 1
ATOM 6211 N N . ARG B 1 197 ? 10.28113 26.71211 67.77996 1.000 65.51773 309 ARG B N 1
ATOM 6212 C CA . ARG B 1 197 ? 9.46874 25.97925 68.73717 1.000 66.65525 309 ARG B CA 1
ATOM 6213 C C . ARG B 1 197 ? 8.21208 26.76275 69.10626 1.000 63.07857 309 ARG B C 1
ATOM 6214 O O . ARG B 1 197 ? 8.09712 27.96663 68.86267 1.000 62.04920 309 ARG B O 1
ATOM 6235 N N . GLU B 1 198 ? 7.26392 26.05010 69.70230 1.000 59.66070 310 GLU B N 1
ATOM 6236 C CA . GLU B 1 198 ? 5.98394 26.59718 70.12794 1.000 55.98310 310 GLU B CA 1
ATOM 6237 C C . GLU B 1 198 ? 6.00226 26.78041 71.64142 1.000 51.94603 310 GLU B C 1
ATOM 6238 O O . GLU B 1 198 ? 6.81089 26.17711 72.34904 1.000 51.68224 310 GLU B O 1
ATOM 6250 N N . SER B 1 199 ? 5.10154 27.62879 72.13397 1.000 47.83502 311 SER B N 1
ATOM 6251 C CA . SER B 1 199 ? 5.07864 27.97276 73.54858 1.000 45.03948 311 SER B CA 1
ATOM 6252 C C . SER B 1 199 ? 3.64944 27.93787 74.06974 1.000 43.82646 311 SER B C 1
ATOM 6253 O O . SER B 1 199 ? 2.68409 27.85893 73.30586 1.000 45.48538 311 SER B O 1
ATOM 6261 N N . PHE B 1 200 ? 3.52396 27.98840 75.39438 1.000 41.51203 312 PHE B N 1
ATOM 6262 C CA . PHE B 1 200 ? 2.23677 28.06316 76.06636 1.000 40.01009 312 PHE B CA 1
ATOM 6263 C C . PHE B 1 200 ? 2.30926 29.13818 77.14216 1.000 40.62223 312 PHE B C 1
ATOM 6264 O O . PHE B 1 200 ? 3.38991 29.50215 77.61372 1.000 41.78778 312 PHE B O 1
ATOM 6281 N N . ASP B 1 201 ? 1.14205 29.65025 77.52156 1.000 40.05338 313 ASP B N 1
ATOM 6282 C CA . ASP B 1 201 ? 1.03972 30.73804 78.48979 1.000 39.64507 313 ASP B CA 1
ATOM 6283 C C . ASP B 1 201 ? 1.02260 30.14758 79.89570 1.000 40.40318 313 ASP B C 1
ATOM 6284 O O . ASP B 1 201 ? 0.04577 29.50560 80.29578 1.000 40.30911 313 ASP B O 1
ATOM 6293 N N . GLY B 1 202 ? 2.09986 30.37187 80.64657 1.000 39.10998 314 GLY B N 1
ATOM 6294 C CA . GLY B 1 202 ? 2.20466 29.84979 81.99398 1.000 38.43180 314 GLY B CA 1
ATOM 6295 C C . GLY B 1 202 ? 2.01653 30.89873 83.06988 1.000 39.62921 314 GLY B C 1
ATOM 6296 O O . GLY B 1 202 ? 2.46755 30.72025 84.20513 1.000 41.97055 314 GLY B O 1
ATOM 6300 N N . ARG B 1 203 ? 1.34570 31.99943 82.72796 1.000 40.74612 315 ARG B N 1
ATOM 6301 C CA . ARG B 1 203 ? 1.14292 33.07192 83.69711 1.000 41.75343 315 ARG B CA 1
ATOM 6302 C C . ARG B 1 203 ? 0.18269 32.64372 84.80073 1.000 42.14590 315 ARG B C 1
ATOM 6303 O O . ARG B 1 203 ? 0.44847 32.86421 85.98812 1.000 43.90587 315 ARG B O 1
ATOM 6324 N N . ASN B 1 204 ? -0.94368 32.03320 84.42889 1.000 43.32454 316 ASN B N 1
ATOM 6325 C CA . ASN B 1 204 ? -1.86751 31.51817 85.43439 1.000 45.24190 316 ASN B CA 1
ATOM 6326 C C . ASN B 1 204 ? -1.25634 30.33909 86.17990 1.000 45.77922 316 ASN B C 1
ATOM 6327 O O . ASN B 1 204 ? -1.32710 30.26367 87.41365 1.000 44.82879 316 ASN B O 1
ATOM 6338 N N . ILE B 1 205 ? -0.65190 29.40511 85.44022 1.000 43.98110 317 ILE B N 1
ATOM 6339 C CA . ILE B 1 205 ? -0.05912 28.21895 86.05331 1.000 42.43967 317 ILE B CA 1
ATOM 6340 C C . ILE B 1 205 ? 0.85350 28.61903 87.20511 1.000 42.14117 317 ILE B C 1
ATOM 6341 O O . ILE B 1 205 ? 0.78033 28.06183 88.30576 1.000 44.04050 317 ILE B O 1
ATOM 6357 N N . LEU B 1 206 ? 1.72207 29.60106 86.96676 1.000 41.38610 318 LEU B N 1
ATOM 6358 C CA . LEU B 1 206 ? 2.63960 30.04039 88.01191 1.000 42.51581 318 LEU B CA 1
ATOM 6359 C C . LEU B 1 206 ? 1.89462 30.70893 89.15969 1.000 45.09061 318 LEU B C 1
ATOM 6360 O O . LEU B 1 206 ? 2.18861 30.44819 90.33181 1.000 44.77158 318 LEU B O 1
ATOM 6376 N N . LYS B 1 207 ? 0.92974 31.57506 88.84461 1.000 45.95653 319 LYS B N 1
ATOM 6377 C CA . LYS B 1 207 ? 0.15178 32.23262 89.89091 1.000 47.43613 319 LYS B CA 1
ATOM 6378 C C . LYS B 1 207 ? -0.48940 31.21281 90.82445 1.000 46.59979 319 LYS B C 1
ATOM 6379 O O . LYS B 1 207 ? -0.55894 31.43136 92.03992 1.000 48.41711 319 LYS B O 1
ATOM 6398 N N . LEU B 1 208 ? -0.95412 30.08988 90.27854 1.000 44.54394 320 LEU B N 1
ATOM 6399 C CA . LEU B 1 208 ? -1.71651 29.12632 91.06000 1.000 44.35714 320 LEU B CA 1
ATOM 6400 C C . LEU B 1 208 ? -0.85819 28.03413 91.68440 1.000 45.40540 320 LEU B C 1
ATOM 6401 O O . LEU B 1 208 ? -1.17286 27.57213 92.78812 1.000 46.46569 320 LEU B O 1
ATOM 6417 N N . PHE B 1 209 ? 0.21724 27.60800 91.01473 1.000 45.41836 321 PHE B N 1
ATOM 6418 C CA . PHE B 1 209 ? 0.96025 26.42482 91.43329 1.000 45.60474 321 PHE B CA 1
ATOM 6419 C C . PHE B 1 209 ? 2.45264 26.70192 91.58009 1.000 45.83751 321 PHE B C 1
ATOM 6420 O O . PHE B 1 209 ? 3.27290 25.79703 91.39989 1.000 44.47706 321 PHE B O 1
ATOM 6437 N N . GLU B 1 210 ? 2.82697 27.93744 91.92014 1.000 44.14961 322 GLU B N 1
ATOM 6438 C CA . GLU B 1 210 ? 4.24657 28.26819 91.99522 1.000 45.86984 322 GLU B CA 1
ATOM 6439 C C . GLU B 1 210 ? 4.98279 27.34516 92.96069 1.000 44.56695 322 GLU B C 1
ATOM 6440 O O . GLU B 1 210 ? 6.13187 26.96075 92.70926 1.000 42.30720 322 GLU B O 1
ATOM 6452 N N . ASN B 1 211 ? 4.33861 26.97916 94.07111 1.000 42.36930 323 ASN B N 1
ATOM 6453 C CA . ASN B 1 211 ? 4.96405 26.17821 95.11616 1.000 42.08548 323 ASN B CA 1
ATOM 6454 C C . ASN B 1 211 ? 4.26888 24.83075 95.29066 1.000 40.88600 323 ASN B C 1
ATOM 6455 O O . ASN B 1 211 ? 4.17579 24.31153 96.40409 1.000 41.35300 323 ASN B O 1
ATOM 6466 N N . PHE B 1 212 ? 3.78377 24.25122 94.19392 1.000 42.51177 324 PHE B N 1
ATOM 6467 C CA . PHE B 1 212 ? 3.13521 22.94752 94.25129 1.000 39.56545 324 PHE B CA 1
ATOM 6468 C C . PHE B 1 212 ? 4.10473 21.88486 94.75355 1.000 39.13620 324 PHE B C 1
ATOM 6469 O O . PHE B 1 212 ? 5.21805 21.74893 94.23823 1.000 39.04746 324 PHE B O 1
ATOM 6486 N N . TYR B 1 213 ? 3.67170 21.11741 95.75089 1.000 41.40951 325 TYR B N 1
ATOM 6487 C CA . TYR B 1 213 ? 4.48531 20.04687 96.31455 1.000 41.25378 325 TYR B CA 1
ATOM 6488 C C . TYR B 1 213 ? 4.18936 18.75226 95.56611 1.000 40.28582 325 TYR B C 1
ATOM 6489 O O . TYR B 1 213 ? 3.05960 18.25261 95.60465 1.000 41.61110 325 TYR B O 1
ATOM 6507 N N . PHE B 1 214 ? 5.20130 18.21773 94.87981 1.000 40.22913 326 PHE B N 1
ATOM 6508 C CA . PHE B 1 214 ? 5.05011 16.97922 94.12611 1.000 38.33403 326 PHE B CA 1
ATOM 6509 C C . PHE B 1 214 ? 5.30838 15.74176 94.97769 1.000 39.34192 326 PHE B C 1
ATOM 6510 O O . PHE B 1 214 ? 4.62845 14.72379 94.80762 1.000 39.40724 326 PHE B O 1
ATOM 6527 N N . GLY B 1 215 ? 6.27707 15.80007 95.87459 1.000 39.87787 327 GLY B N 1
ATOM 6528 C CA . GLY B 1 215 ? 6.57110 14.67522 96.74029 1.000 41.91602 327 GLY B CA 1
ATOM 6529 C C . GLY B 1 215 ? 8.01869 14.69759 97.18635 1.000 42.69386 327 GLY B C 1
ATOM 6530 O O . GLY B 1 215 ? 8.78252 15.60309 96.86446 1.000 42.95664 327 GLY B O 1
ATOM 6534 N N . SER B 1 216 ? 8.37543 13.66674 97.95245 1.000 44.25513 328 SER B N 1
ATOM 6535 C CA . SER B 1 216 ? 9.73115 13.46604 98.44228 1.000 42.65538 328 SER B CA 1
ATOM 6536 C C . SER B 1 216 ? 10.18577 12.05930 98.07631 1.000 43.17048 328 SER B C 1
ATOM 6537 O O . SER B 1 216 ? 9.37027 11.16810 97.82502 1.000 43.83986 328 SER B O 1
ATOM 6545 N N . LEU B 1 217 ? 11.50113 11.86388 98.04811 1.000 41.72114 329 LEU B N 1
ATOM 6546 C CA . LEU B 1 217 ? 12.06286 10.56532 97.69684 1.000 40.27315 329 LEU B CA 1
ATOM 6547 C C . LEU B 1 217 ? 13.53682 10.54163 98.07724 1.000 38.37015 329 LEU B C 1
ATOM 6548 O O . LEU B 1 217 ? 14.13582 11.57385 98.38948 1.000 38.91009 329 LEU B O 1
ATOM 6564 N N . LYS B 1 218 ? 14.11377 9.33891 98.04406 1.000 38.06645 330 LYS B N 1
ATOM 6565 C CA . LYS B 1 218 ? 15.51664 9.11060 98.37616 1.000 36.64558 330 LYS B CA 1
ATOM 6566 C C . LYS B 1 218 ? 16.28702 8.82869 97.09161 1.000 36.20399 330 LYS B C 1
ATOM 6567 O O . LYS B 1 218 ? 16.10846 7.77406 96.47413 1.000 36.48095 330 LYS B O 1
ATOM 6586 N N . LEU B 1 219 ? 17.14825 9.76264 96.69758 1.000 36.55297 331 LEU B N 1
ATOM 6587 C CA . LEU B 1 219 ? 17.98163 9.58117 95.51631 1.000 35.30376 331 LEU B CA 1
ATOM 6588 C C . LEU B 1 219 ? 19.14989 8.66673 95.86255 1.000 36.60148 331 LEU 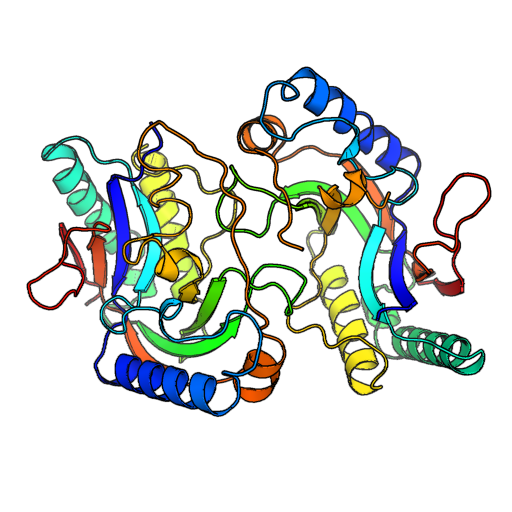B C 1
ATOM 6589 O O . LEU B 1 219 ? 19.95595 8.98979 96.74305 1.000 35.79490 331 LEU B O 1
ATOM 6605 N N . ASN B 1 220 ? 19.25203 7.53520 95.16149 1.000 36.44106 332 ASN B N 1
ATOM 6606 C CA . ASN B 1 220 ? 20.26674 6.54401 95.47039 1.000 36.31019 332 ASN B CA 1
ATOM 6607 C C . ASN B 1 220 ? 21.03829 6.04095 94.26031 1.000 37.41251 332 ASN B C 1
ATOM 6608 O O . ASN B 1 220 ? 21.97229 5.25090 94.43552 1.000 40.55821 332 ASN B O 1
ATOM 6619 N N . SER B 1 221 ? 20.68510 6.46010 93.04856 1.000 35.63121 333 SER B N 1
ATOM 6620 C CA . SER B 1 221 ? 21.33336 5.91967 91.86469 1.000 34.79387 333 SER B CA 1
ATOM 6621 C C . SER B 1 221 ? 21.38826 6.96978 90.76722 1.000 35.29017 333 SER B C 1
ATOM 6622 O O . SER B 1 221 ? 20.54080 7.86337 90.69219 1.000 33.51172 333 SER B O 1
ATOM 6630 N N . ILE B 1 222 ? 22.40933 6.84925 89.92305 1.000 34.70764 334 ILE B N 1
ATOM 6631 C CA . ILE B 1 222 ? 22.53694 7.61938 88.69196 1.000 34.04211 334 ILE B CA 1
ATOM 6632 C C . ILE B 1 222 ? 22.52511 6.62355 87.53996 1.000 34.95810 334 ILE B C 1
ATOM 6633 O O . ILE B 1 222 ? 23.36894 5.71931 87.48602 1.000 35.71023 334 ILE B O 1
ATOM 6649 N N . HIS B 1 223 ? 21.57112 6.78394 86.62773 1.000 34.33883 335 HIS B N 1
ATOM 6650 C CA . HIS B 1 223 ? 21.32420 5.80386 85.58323 1.000 33.73760 335 HIS B CA 1
ATOM 6651 C C . HIS B 1 223 ? 21.88693 6.25472 84.24250 1.000 34.41200 335 HIS B C 1
ATOM 6652 O O . HIS B 1 223 ? 21.91373 7.44512 83.92587 1.000 34.58154 335 HIS B O 1
ATOM 6666 N N . ILE B 1 224 ? 22.33970 5.28105 83.45930 1.000 34.40488 336 ILE B N 1
ATOM 6667 C CA . ILE B 1 224 ? 22.52659 5.45055 82.02371 1.000 34.40470 336 ILE B CA 1
ATOM 6668 C C . ILE B 1 224 ? 21.22185 5.05080 81.35062 1.000 35.52566 336 ILE B C 1
ATOM 6669 O O . ILE B 1 224 ? 20.70050 3.95541 81.59584 1.000 35.48370 336 ILE B O 1
ATOM 6685 N N . SER B 1 225 ? 20.68242 5.93292 80.51271 1.000 38.51598 337 SER B N 1
ATOM 6686 C CA . SER B 1 225 ? 19.39247 5.68009 79.89164 1.000 40.65548 337 SER B CA 1
ATOM 6687 C C . SER B 1 225 ? 19.39822 6.16272 78.44946 1.000 40.10179 337 SER B C 1
ATOM 6688 O O . SER B 1 225 ? 20.32971 6.83132 77.99470 1.000 42.61900 337 SER B O 1
ATOM 6696 N N . GLN B 1 226 ? 18.33623 5.80051 77.72871 1.000 38.78598 338 GLN B N 1
ATOM 6697 C CA . GLN B 1 226 ? 18.08737 6.28679 76.38207 1.000 41.24209 338 GLN B CA 1
ATOM 6698 C C . GLN B 1 226 ? 16.62350 6.68642 76.26216 1.000 41.92656 338 GLN B C 1
ATOM 6699 O O . GLN B 1 226 ? 15.75588 6.14379 76.95298 1.000 40.26810 338 GLN B O 1
ATOM 6713 N N . ARG B 1 227 ? 16.35652 7.62740 75.35546 1.000 44.79649 339 ARG B N 1
ATOM 6714 C CA . ARG B 1 227 ? 15.00503 8.15958 75.21148 1.000 45.82077 339 ARG B CA 1
ATOM 6715 C C . ARG B 1 227 ? 13.99745 7.05752 74.90156 1.000 45.01782 339 ARG B C 1
ATOM 6716 O O . ARG B 1 227 ? 12.88088 7.06278 75.43331 1.000 43.99367 339 ARG B O 1
ATOM 6737 N N . PHE B 1 228 ? 14.37391 6.09743 74.05416 1.000 45.68446 340 PHE B N 1
ATOM 6738 C CA . PHE B 1 228 ? 13.46699 5.03416 73.64337 1.000 44.82367 340 PHE B CA 1
ATOM 6739 C C . PHE B 1 228 ? 13.68854 3.72448 74.38961 1.000 41.20111 340 PHE B C 1
ATOM 6740 O O . PHE B 1 228 ? 12.91714 2.78084 74.18825 1.000 42.74385 340 PHE B O 1
ATOM 6757 N N . THR B 1 229 ? 14.71134 3.64024 75.23472 1.000 40.69669 341 THR B N 1
ATOM 6758 C CA . THR B 1 229 ? 14.98639 2.43167 76.01220 1.000 39.02357 341 THR B CA 1
ATOM 6759 C C . THR B 1 229 ? 14.04864 2.41390 77.21392 1.000 36.29218 341 THR B C 1
ATOM 6760 O O . THR B 1 229 ? 14.36020 2.93855 78.28338 1.000 35.77835 341 THR B O 1
ATOM 6771 N N . VAL B 1 230 ? 12.87905 1.79720 77.03425 1.000 36.71028 342 VAL B N 1
ATOM 6772 C CA . VAL B 1 230 ? 11.84032 1.76937 78.05423 1.000 36.48845 342 VAL B CA 1
ATOM 6773 C C . VAL B 1 230 ? 11.41590 0.32729 78.29889 1.000 34.79415 342 VAL B C 1
ATOM 6774 O O . VAL B 1 230 ? 11.71074 -0.57560 77.51382 1.000 37.69149 342 VAL B O 1
ATOM 6787 N N . ASP B 1 231 ? 10.71014 0.12325 79.40905 1.000 34.61533 343 ASP B N 1
ATOM 6788 C CA . ASP B 1 231 ? 10.16882 -1.18012 79.75792 1.000 34.82978 343 ASP B CA 1
ATOM 6789 C C . ASP B 1 231 ? 8.73021 -1.27582 79.24564 1.000 36.15900 343 ASP B C 1
ATOM 6790 O O . ASP B 1 231 ? 8.25784 -0.41475 78.49959 1.000 36.64821 343 ASP B O 1
ATOM 6799 N N . SER B 1 232 ? 8.01028 -2.32231 79.64991 1.000 36.74442 344 SER B N 1
ATOM 6800 C CA . SER B 1 232 ? 6.66811 -2.56546 79.13484 1.000 37.39024 344 SER B CA 1
ATOM 6801 C C . SER B 1 232 ? 5.61259 -1.66623 79.76472 1.000 37.94414 344 SER B C 1
ATOM 6802 O O . SER B 1 232 ? 4.44972 -1.72445 79.34802 1.000 38.85209 344 SER B O 1
ATOM 6810 N N . PHE B 1 233 ? 5.97740 -0.84875 80.75105 1.000 38.45454 345 PHE B N 1
ATOM 6811 C CA . PHE B 1 233 ? 5.06879 0.13691 81.32047 1.000 38.60497 345 PHE B CA 1
ATOM 6812 C C . PHE B 1 233 ? 5.40386 1.56166 80.89545 1.000 39.30031 345 PHE B C 1
ATOM 6813 O O . PHE B 1 233 ? 4.65760 2.48600 81.23561 1.000 39.84683 345 PHE B O 1
ATOM 6830 N N . GLY B 1 234 ? 6.50639 1.76958 80.17361 1.000 38.25578 346 GLY B N 1
ATOM 6831 C CA . GLY B 1 234 ? 6.89986 3.08780 79.72416 1.000 36.41192 346 GLY B CA 1
ATOM 6832 C C . GLY B 1 234 ? 7.97937 3.75477 80.54558 1.000 37.17730 346 GLY B C 1
ATOM 6833 O O . GLY B 1 234 ? 8.37165 4.88210 80.22007 1.000 39.60570 346 GLY B O 1
ATOM 6837 N N . ASN B 1 235 ? 8.46385 3.10911 81.60075 1.000 35.82053 347 ASN B N 1
ATOM 6838 C CA . ASN B 1 235 ? 9.55254 3.67956 82.37544 1.000 35.88986 347 ASN B CA 1
ATOM 6839 C C . ASN B 1 235 ? 10.84769 3.63481 81.57733 1.000 35.49265 347 ASN B C 1
ATOM 6840 O O . ASN B 1 235 ? 11.04179 2.77628 80.71538 1.000 36.49532 347 ASN B O 1
ATOM 6851 N N . TYR B 1 236 ? 11.73812 4.57626 81.86967 1.000 36.34880 348 TYR B N 1
ATOM 6852 C CA . TYR B 1 236 ? 13.10347 4.47515 81.37806 1.000 36.10477 348 TYR B CA 1
ATOM 6853 C C . TYR B 1 236 ? 13.78043 3.27579 82.02992 1.000 35.64819 348 TYR B C 1
ATOM 6854 O O . TYR B 1 236 ? 13.78829 3.14758 83.25783 1.000 38.33832 348 TYR B O 1
ATOM 6872 N N . ALA B 1 237 ? 14.34082 2.39496 81.21030 1.000 35.09621 349 ALA B N 1
ATOM 6873 C CA . ALA B 1 237 ? 15.04981 1.21743 81.68972 1.000 34.26303 349 ALA B CA 1
ATOM 6874 C C . ALA B 1 237 ? 16.54440 1.50328 81.69166 1.000 35.18833 349 ALA B C 1
ATOM 6875 O O . ALA B 1 237 ? 17.10814 1.88999 80.66280 1.000 38.09975 349 ALA B O 1
ATOM 6882 N N . SER B 1 238 ? 17.17977 1.31305 82.84318 1.000 33.82400 350 SER B N 1
ATOM 6883 C CA . SER B 1 238 ? 18.58862 1.65003 82.97772 1.000 33.01699 350 SER B CA 1
ATOM 6884 C C . SER B 1 238 ? 19.44940 0.72101 82.13229 1.000 32.85235 350 SER B C 1
ATOM 6885 O O . SER B 1 238 ? 19.20700 -0.48656 82.05876 1.000 34.56333 350 SER B O 1
ATOM 6893 N N . CYS B 1 239 ? 20.45778 1.30051 81.48000 1.000 33.20860 351 CYS B N 1
ATOM 6894 C CA . CYS B 1 239 ? 21.47537 0.54653 80.75940 1.000 34.04771 351 CYS B CA 1
ATOM 6895 C C . CYS B 1 239 ? 22.78216 0.47161 81.54130 1.000 34.33613 351 CYS B C 1
ATOM 6896 O O . CYS B 1 239 ? 23.85484 0.31432 80.95014 1.000 36.20196 351 CYS B O 1
ATOM 6904 N N . GLY B 1 240 ? 22.70944 0.58358 82.86643 1.000 34.45816 352 GLY B N 1
ATOM 6905 C CA . GLY B 1 240 ? 23.89225 0.68562 83.69659 1.000 37.42010 352 GLY B CA 1
ATOM 6906 C C . GLY B 1 240 ? 23.72901 1.79969 84.70654 1.000 36.13391 352 GLY B C 1
ATOM 6907 O O . GLY B 1 240 ? 23.21152 2.86946 84.37336 1.000 38.26449 352 GLY B O 1
ATOM 6911 N N . GLN B 1 241 ? 24.15506 1.56725 85.94314 1.000 36.45352 353 GLN B N 1
ATOM 6912 C CA . GLN B 1 241 ? 23.90576 2.52730 87.00709 1.000 36.75108 353 GLN B CA 1
ATOM 6913 C C . GLN B 1 241 ? 24.94641 2.34621 88.09762 1.000 37.12659 353 GLN B C 1
ATOM 6914 O O . GLN B 1 241 ? 25.60742 1.30890 88.18674 1.000 37.31563 353 GLN B O 1
ATOM 6928 N N . ILE B 1 242 ? 25.08515 3.37691 88.92419 1.000 39.11046 354 ILE B N 1
ATOM 6929 C CA . ILE B 1 242 ? 25.85304 3.30327 90.15921 1.000 39.37110 354 ILE B CA 1
ATOM 6930 C C . ILE B 1 242 ? 24.91323 3.64814 91.30495 1.000 39.61176 354 ILE B C 1
ATOM 6931 O O . ILE B 1 242 ? 24.06432 4.53850 91.17918 1.000 38.19776 354 ILE B O 1
ATOM 6947 N N . ASP B 1 243 ? 25.05723 2.92959 92.41224 1.000 41.45203 355 ASP B N 1
ATOM 6948 C CA . ASP B 1 243 ? 24.18900 3.06121 93.57187 1.000 39.57435 355 ASP B CA 1
ATOM 6949 C C . ASP B 1 243 ? 24.97418 3.64983 94.73429 1.000 40.06480 355 ASP B C 1
ATOM 6950 O O . ASP B 1 243 ? 26.11873 3.26033 94.98387 1.000 40.46688 355 ASP B O 1
ATOM 6959 N N . PHE B 1 244 ? 24.35672 4.59567 95.44109 1.000 39.74751 356 PHE B N 1
ATOM 6960 C CA . PHE B 1 244 ? 25.03804 5.23029 96.56209 1.000 40.09046 356 PHE B CA 1
ATOM 6961 C C . PHE B 1 244 ? 25.09486 4.31471 97.77882 1.000 41.71763 356 PHE B C 1
ATOM 6962 O O . PHE B 1 244 ? 26.03196 4.41410 98.57815 1.000 42.57340 356 PHE B O 1
ATOM 6979 N N . SER B 1 245 ? 24.12038 3.41972 97.92610 1.000 42.13934 357 SER B N 1
ATOM 6980 C CA . SER B 1 245 ? 24.05616 2.52062 99.07193 1.000 41.09422 357 SER B CA 1
ATOM 6981 C C . SER B 1 245 ? 23.95533 1.06562 98.62309 1.000 47.39675 357 SER B C 1
ATOM 6982 O O . SER B 1 245 ? 22.85739 0.52730 98.46704 1.000 48.92108 357 SER B O 1
#

GO terms:
  GO:0005515 protein binding (F, IPI)
  GO:0005667 transcription regulator complex (C, IDA)
  GO:0006355 regulation of DNA-templated transcription (P, IDA)
  GO:0005634 nucleus (C, IDA)
  GO:0016607 nuclear speck (C, EXP)
  GO:0005654 nucleoplasm (C, TAS)

B-factor: mean 48.04, std 11.28, range [27.14, 97.25]

InterPro domains:
  IPR004088 K Homology domain, type 1 [PF00013] (99-148)
  IPR009097 Cyclic phosphodiesterase [SSF55144] (163-300)
  IPR009210 Activating signal cointegrator 1 complex subunit 1 [PIRSF027019] (1-400)
  IPR009210 Activating signal cointegrator 1 complex subunit 1 [PTHR13360] (1-350)
  IPR019510 A-kinase anchor protein 7-like, phosphoesterase domain [PF10469] (161-350)
  IPR036612 K Homology domain, type 1 superfamily [G3DSA:3.30.1370.10] (92-156)
  IPR036612 K Homology domain, type 1 superfamily [SSF54791] (91-168)
  IPR047538 Activating signal cointegrator 1 complex subunit 1, type I KH domain [cd22419] (87-152)

Radius of gyration: 23.0 Å; Cα contacts (8 Å, |Δi|>4): 844; chains: 2; bounding box: 46×65×46 Å